Protein AF-0000000081051104 (afdb_homodimer)

Structure (mmCIF, N/CA/C/O backbone):
data_AF-0000000081051104-model_v1
#
loop_
_entity.id
_entity.type
_entity.pdbx_description
1 polymer 'Uncharacterized protein'
#
loop_
_atom_site.group_PDB
_atom_site.id
_atom_site.type_symbol
_atom_site.label_atom_id
_atom_site.label_alt_id
_atom_site.label_comp_id
_atom_site.label_asym_id
_atom_site.label_entity_id
_atom_site.label_seq_id
_atom_site.pdbx_PDB_ins_code
_atom_site.Cartn_x
_atom_site.Cartn_y
_atom_site.Cartn_z
_atom_site.occupancy
_atom_site.B_iso_or_equiv
_atom_site.auth_seq_id
_atom_site.auth_comp_id
_atom_site.auth_asym_id
_atom_site.auth_atom_id
_atom_site.pdbx_PDB_model_num
ATOM 1 N N . MET A 1 1 ? -81.125 2.52 16.625 1 18.16 1 MET A N 1
ATOM 2 C CA . MET A 1 1 ? -81.438 1.678 15.461 1 18.16 1 MET A CA 1
ATOM 3 C C . MET A 1 1 ? -80.125 1.185 14.82 1 18.16 1 MET A C 1
ATOM 5 O O . MET A 1 1 ? -79.062 1.739 15.07 1 18.16 1 MET A O 1
ATOM 9 N N . ILE A 1 2 ? -80.188 0.714 13.57 1 20.19 2 ILE A N 1
ATOM 10 C CA . ILE A 1 2 ? -79.75 -0.421 12.773 1 20.19 2 ILE A CA 1
ATOM 11 C C . ILE A 1 2 ? -78.312 -0.146 12.219 1 20.19 2 ILE A C 1
ATOM 13 O O . ILE A 1 2 ? -78.062 0.913 11.633 1 20.19 2 ILE A O 1
ATOM 17 N N . ALA A 1 3 ? -77.312 -0.906 12.703 1 25.5 3 ALA A N 1
ATOM 18 C CA . ALA A 1 3 ? -75.938 -1.329 12.531 1 25.5 3 ALA A CA 1
ATOM 19 C C . ALA A 1 3 ? -75.625 -1.725 11.086 1 25.5 3 ALA A C 1
ATOM 21 O O . ALA A 1 3 ? -75.938 -2.846 10.672 1 25.5 3 ALA A O 1
ATOM 22 N N . ALA A 1 4 ? -76.062 -0.803 10.242 1 19.39 4 ALA A N 1
ATOM 23 C CA . ALA A 1 4 ? -76.125 -1.319 8.883 1 19.39 4 ALA A CA 1
ATOM 24 C C . ALA A 1 4 ? -74.75 -1.93 8.484 1 19.39 4 ALA A C 1
ATOM 26 O O . ALA A 1 4 ? -73.688 -1.505 8.969 1 19.39 4 ALA A O 1
ATOM 27 N N . ARG A 1 5 ? -74.688 -3.059 7.656 1 23.48 5 ARG A N 1
ATOM 28 C CA . ARG A 1 5 ? -74.188 -4.309 7.082 1 23.48 5 ARG A CA 1
ATOM 29 C C . ARG A 1 5 ? -73 -4.055 6.121 1 23.48 5 ARG A C 1
ATOM 31 O O . ARG A 1 5 ? -72.5 -4.992 5.535 1 23.48 5 ARG A O 1
ATOM 38 N N . PHE A 1 6 ? -72.625 -2.699 5.672 1 22.16 6 PHE A N 1
ATOM 39 C CA . PHE A 1 6 ? -72.25 -2.818 4.258 1 22.16 6 PHE A CA 1
ATOM 40 C C . PHE A 1 6 ? -71 -3.654 4.074 1 22.16 6 PHE A C 1
ATOM 42 O O . PHE A 1 6 ? -70 -3.406 4.727 1 22.16 6 PHE A O 1
ATOM 49 N N . SER A 1 7 ? -71.062 -4.98 3.537 1 20.81 7 SER A N 1
ATOM 50 C CA . SER A 1 7 ? -70.312 -6.148 3.086 1 20.81 7 SER A CA 1
ATOM 51 C C . SER A 1 7 ? -69.375 -5.793 1.948 1 20.81 7 SER A C 1
ATOM 53 O O . SER A 1 7 ? -69.75 -5.738 0.786 1 20.81 7 SER A O 1
ATOM 55 N N . ALA A 1 8 ? -68.688 -4.664 1.993 1 20.64 8 ALA A N 1
ATOM 56 C CA . ALA A 1 8 ? -68 -4.414 0.724 1 20.64 8 ALA A CA 1
ATOM 57 C C . ALA A 1 8 ? -67.062 -5.574 0.36 1 20.64 8 ALA A C 1
ATOM 59 O O . ALA A 1 8 ? -66.188 -5.93 1.132 1 20.64 8 ALA A O 1
ATOM 60 N N . HIS A 1 9 ? -67.375 -6.621 -0.613 1 20.56 9 HIS A N 1
ATOM 61 C CA . HIS A 1 9 ? -66.875 -7.848 -1.247 1 20.56 9 HIS A CA 1
ATOM 62 C C . HIS A 1 9 ? -65.625 -7.617 -2.016 1 20.56 9 HIS A C 1
ATOM 64 O O . HIS A 1 9 ? -64.875 -8.57 -2.33 1 20.56 9 HIS A O 1
ATOM 70 N N . LEU A 1 10 ? -65.062 -6.414 -2.473 1 23.08 10 LEU A N 1
ATOM 71 C CA . LEU A 1 10 ? -64.562 -6.613 -3.838 1 23.08 10 LEU A CA 1
ATOM 72 C C . LEU A 1 10 ? -63.469 -7.641 -3.875 1 23.08 10 LEU A C 1
ATOM 74 O O . LEU A 1 10 ? -62.812 -7.875 -2.865 1 23.08 10 LEU A O 1
ATOM 78 N N . PHE A 1 11 ? -62.906 -7.949 -5.176 1 21.27 11 PHE A N 1
ATOM 79 C CA . PHE A 1 11 ? -62.438 -8.852 -6.227 1 21.27 11 PHE A CA 1
ATOM 80 C C . PHE A 1 11 ? -60.938 -9.055 -6.145 1 21.27 11 PHE A C 1
ATOM 82 O O . PHE A 1 11 ? -60.188 -8.094 -6.117 1 21.27 11 PHE A O 1
ATOM 89 N N . LEU A 1 12 ? -60.344 -10.281 -5.68 1 24.08 12 LEU A N 1
ATOM 90 C CA . LEU A 1 12 ? -59.125 -11.023 -5.426 1 24.08 12 LEU A CA 1
ATOM 91 C C . LEU A 1 12 ? -58.281 -11.164 -6.703 1 24.08 12 LEU A C 1
ATOM 93 O O . LEU A 1 12 ? -57.125 -11.523 -6.652 1 24.08 12 LEU A O 1
ATOM 97 N N . MET A 1 13 ? -58.75 -10.758 -7.957 1 20.16 13 MET A N 1
ATOM 98 C CA . MET A 1 13 ? -58.281 -11.75 -8.922 1 20.16 13 MET A CA 1
ATOM 99 C C . MET A 1 13 ? -56.812 -11.555 -9.242 1 20.16 13 MET A C 1
ATOM 101 O O . MET A 1 13 ? -56.375 -11.742 -10.383 1 20.16 13 MET A O 1
ATOM 105 N N . ALA A 1 14 ? -55.938 -10.781 -8.68 1 21.84 14 ALA A N 1
ATOM 106 C CA . ALA A 1 14 ? -54.938 -10.445 -9.703 1 21.84 14 ALA A CA 1
ATOM 107 C C . ALA A 1 14 ? -54.25 -11.695 -10.227 1 21.84 14 ALA A C 1
ATOM 109 O O . ALA A 1 14 ? -53.906 -12.594 -9.445 1 21.84 14 ALA A O 1
ATOM 110 N N . THR A 1 15 ? -54.125 -11.883 -11.641 1 20.02 15 THR A N 1
ATOM 111 C CA . THR A 1 15 ? -53.719 -12.789 -12.703 1 20.02 15 THR A CA 1
ATOM 112 C C . THR A 1 15 ? -52.25 -13.141 -12.57 1 20.02 15 THR A C 1
ATOM 114 O O . THR A 1 15 ? -51.5 -12.414 -11.938 1 20.02 15 THR A O 1
ATOM 117 N N . ALA A 1 16 ? -51.812 -14.297 -13.242 1 22.08 16 ALA A N 1
ATOM 118 C CA . ALA A 1 16 ? -50.906 -15.422 -13.484 1 22.08 16 ALA A CA 1
ATOM 119 C C . ALA A 1 16 ? -49.719 -14.984 -14.305 1 22.08 16 ALA A C 1
ATOM 121 O O . ALA A 1 16 ? -49.688 -15.141 -15.531 1 22.08 16 ALA A O 1
ATOM 122 N N . ALA A 1 17 ? -49.125 -13.734 -14.148 1 19.61 17 ALA A N 1
ATOM 123 C CA . ALA A 1 17 ? -48.312 -13.555 -15.336 1 19.61 17 ALA A CA 1
ATOM 124 C C . ALA A 1 17 ? -47.344 -14.734 -15.523 1 19.61 17 ALA A C 1
ATOM 126 O O . ALA A 1 17 ? -46.656 -15.133 -14.578 1 19.61 17 ALA A O 1
ATOM 127 N N . ALA A 1 18 ? -47.281 -15.469 -16.719 1 19.23 18 ALA A N 1
ATOM 128 C CA . ALA A 1 18 ? -46.781 -16.672 -17.391 1 19.23 18 ALA A CA 1
ATOM 129 C C . ALA A 1 18 ? -45.312 -16.547 -17.688 1 19.23 18 ALA A C 1
ATOM 131 O O . ALA A 1 18 ? -44.656 -17.531 -18.062 1 19.23 18 ALA A O 1
ATOM 132 N N . ILE A 1 19 ? -44.531 -15.477 -17.578 1 20.09 19 ILE A N 1
ATOM 133 C CA . ILE A 1 19 ? -43.625 -15.508 -18.719 1 20.09 19 ILE A CA 1
ATOM 134 C C . ILE A 1 19 ? -42.656 -16.688 -18.578 1 20.09 19 ILE A C 1
ATOM 136 O O . ILE A 1 19 ? -42.031 -16.875 -17.531 1 20.09 19 ILE A O 1
ATOM 140 N N . ALA A 1 20 ? -42.469 -17.578 -19.625 1 18.84 20 ALA A N 1
ATOM 141 C CA . ALA A 1 20 ? -41.906 -18.875 -19.969 1 18.84 20 ALA A CA 1
ATOM 142 C C . ALA A 1 20 ? -40.406 -18.844 -20.016 1 18.84 20 ALA A C 1
ATOM 144 O O . ALA A 1 20 ? -39.719 -19.734 -19.5 1 18.84 20 ALA A O 1
ATOM 145 N N . PRO A 1 21 ? -39.594 -18 -20.922 1 20.89 21 PRO A N 1
ATOM 146 C CA . PRO A 1 21 ? -38.906 -18.766 -21.953 1 20.89 21 PRO A CA 1
ATOM 147 C C . PRO A 1 21 ? -37.656 -19.484 -21.422 1 20.89 21 PRO A C 1
ATOM 149 O O . PRO A 1 21 ? -37.156 -19.109 -20.375 1 20.89 21 PRO A O 1
ATOM 152 N N . ALA A 1 22 ? -37.031 -20.375 -22.297 1 19.44 22 ALA A N 1
ATOM 153 C CA . ALA A 1 22 ? -36.25 -21.578 -22.453 1 19.44 22 ALA A CA 1
ATOM 154 C C . ALA A 1 22 ? -34.75 -21.297 -22.25 1 19.44 22 ALA A C 1
ATOM 156 O O . ALA A 1 22 ? -34.062 -22.047 -21.578 1 19.44 22 ALA A O 1
ATOM 157 N N . GLN A 1 23 ? -33.938 -20.406 -23.141 1 20.88 23 GLN A N 1
ATOM 158 C CA . GLN A 1 23 ? -33 -20.984 -24.094 1 20.88 23 GLN A CA 1
ATOM 159 C C . GLN A 1 23 ? -31.688 -21.375 -23.406 1 20.88 23 GLN A C 1
ATOM 161 O O . GLN A 1 23 ? -31.109 -20.578 -22.656 1 20.88 23 GLN A O 1
ATOM 166 N N . GLY A 1 24 ? -31.109 -22.703 -23.359 1 19.25 24 GLY A N 1
ATOM 167 C CA . GLY A 1 24 ? -30.141 -23.641 -22.812 1 19.25 24 GLY A CA 1
ATOM 168 C C . GLY A 1 24 ? -28.75 -23.469 -23.391 1 19.25 24 GLY A C 1
ATOM 169 O O . GLY A 1 24 ? -28.531 -23.75 -24.578 1 19.25 24 GLY A O 1
ATOM 170 N N . CYS A 1 25 ? -28.031 -22.297 -23.5 1 21.67 25 CYS A N 1
ATOM 171 C CA . CYS A 1 25 ? -26.859 -22.359 -24.359 1 21.67 25 CYS A CA 1
ATOM 172 C C . CYS A 1 25 ? -25.922 -23.5 -23.953 1 21.67 25 CYS A C 1
ATOM 174 O O . CYS A 1 25 ? -25.594 -23.625 -22.781 1 21.67 25 CYS A O 1
ATOM 176 N N . PRO A 1 26 ? -25.469 -24.516 -24.891 1 19.42 26 PRO A N 1
ATOM 177 C CA . PRO A 1 26 ? -24.703 -25.766 -24.953 1 19.42 26 PRO A CA 1
ATOM 178 C C . PRO A 1 26 ? -23.219 -25.562 -24.656 1 19.42 26 PRO A C 1
ATOM 180 O O . PRO A 1 26 ? -22.594 -24.656 -25.203 1 19.42 26 PRO A O 1
ATOM 183 N N . TYR A 1 27 ? -22.734 -25.734 -23.422 1 19.41 27 TYR A N 1
ATOM 184 C CA . TYR A 1 27 ? -21.391 -25.875 -22.844 1 19.41 27 TYR A CA 1
ATOM 185 C C . TYR A 1 27 ? -20.578 -26.922 -23.594 1 19.41 27 TYR A C 1
ATOM 187 O O . TYR A 1 27 ? -20.875 -28.125 -23.516 1 19.41 27 TYR A O 1
ATOM 195 N N . LEU A 1 28 ? -20.125 -26.547 -24.922 1 18.44 28 LEU A N 1
ATOM 196 C CA . LEU A 1 28 ? -19.328 -27.422 -25.766 1 18.44 28 LEU A CA 1
ATOM 197 C C . LEU A 1 28 ? -18.203 -28.078 -24.969 1 18.44 28 LEU A C 1
ATOM 199 O O . LEU A 1 28 ? -17.578 -27.438 -24.125 1 18.44 28 LEU A O 1
ATOM 203 N N . LEU A 1 29 ? -17.703 -29.406 -25.281 1 18.2 29 LEU A N 1
ATOM 204 C CA . LEU A 1 29 ? -17.109 -30.703 -25 1 18.2 29 LEU A CA 1
ATOM 205 C C . LEU A 1 29 ? -15.617 -30.703 -25.312 1 18.2 29 LEU A C 1
ATOM 207 O O . LEU A 1 29 ? -14.945 -31.719 -25.172 1 18.2 29 LEU A O 1
ATOM 211 N N . ARG A 1 30 ? -15.102 -29.703 -26.172 1 19.2 30 ARG A N 1
ATOM 212 C CA . ARG A 1 30 ? -14.133 -30.297 -27.094 1 19.2 30 ARG A CA 1
ATOM 213 C C . ARG A 1 30 ? -13.078 -31.094 -26.328 1 19.2 30 ARG A C 1
ATOM 215 O O . ARG A 1 30 ? -12.953 -30.969 -25.109 1 19.2 30 ARG A O 1
ATOM 222 N N . ASN A 1 31 ? -11.641 -31.078 -26.891 1 16.77 31 ASN A N 1
ATOM 223 C CA . ASN A 1 31 ? -10.617 -32.031 -27.344 1 16.77 31 ASN A CA 1
ATOM 224 C C . ASN A 1 31 ? -9.648 -32.375 -26.219 1 16.77 31 ASN A C 1
ATOM 226 O O . ASN A 1 31 ? -8.969 -31.5 -25.688 1 16.77 31 ASN A O 1
ATOM 230 N N . LEU A 1 32 ? -9.742 -33.406 -25.516 1 18.97 32 LEU A N 1
ATOM 231 C CA . LEU A 1 32 ? -9.039 -34.219 -24.516 1 18.97 32 LEU A CA 1
ATOM 232 C C . LEU A 1 32 ? -7.684 -34.656 -25.031 1 18.97 32 LEU A C 1
ATOM 234 O O . LEU A 1 32 ? -7.039 -35.531 -24.422 1 18.97 32 LEU A O 1
ATOM 238 N N . GLN A 1 33 ? -7.176 -34.094 -26.141 1 17.98 33 GLN A N 1
ATOM 239 C CA . GLN A 1 33 ? -6.188 -35.062 -26.609 1 17.98 33 GLN A CA 1
ATOM 240 C C . GLN A 1 33 ? -5.059 -35.219 -25.594 1 17.98 33 GLN A C 1
ATOM 242 O O . GLN A 1 33 ? -4.668 -34.281 -24.922 1 17.98 33 GLN A O 1
ATOM 247 N N . THR A 1 34 ? -4.723 -36.438 -25.25 1 18.09 34 THR A N 1
ATOM 248 C CA . THR A 1 34 ? -3.877 -37.281 -24.406 1 18.09 34 THR A CA 1
ATOM 249 C C . THR A 1 34 ? -2.404 -37.094 -24.75 1 18.09 34 THR A C 1
ATOM 251 O O . THR A 1 34 ? -1.534 -37.75 -24.172 1 18.09 34 THR A O 1
ATOM 254 N N . MET A 1 35 ? -1.926 -35.938 -25.031 1 16.41 35 MET A N 1
ATOM 255 C CA . MET A 1 35 ? -0.58 -36.031 -25.578 1 16.41 35 MET A CA 1
ATOM 256 C C . MET A 1 35 ? 0.363 -36.719 -24.578 1 16.41 35 MET A C 1
ATOM 258 O O . MET A 1 35 ? 0.633 -36.156 -23.516 1 16.41 35 MET A O 1
ATOM 262 N N . LYS A 1 36 ? 0.32 -38 -24.5 1 20.73 36 LYS A N 1
ATOM 263 C CA . LYS A 1 36 ? 1.201 -38.812 -23.656 1 20.73 36 LYS A CA 1
ATOM 264 C C . LYS A 1 36 ? 2.654 -38.688 -24.109 1 20.73 36 LYS A C 1
ATOM 266 O O . LYS A 1 36 ? 3.027 -39.156 -25.172 1 20.73 36 LYS A O 1
ATOM 271 N N . GLY A 1 37 ? 3.262 -37.406 -24.219 1 15.88 37 GLY A N 1
ATOM 272 C CA . GLY A 1 37 ? 4.625 -37.375 -24.719 1 15.88 37 GLY A CA 1
ATOM 273 C C . GLY A 1 37 ? 5.559 -38.312 -23.984 1 15.88 37 GLY A C 1
ATOM 274 O O . GLY A 1 37 ? 5.27 -38.719 -22.859 1 15.88 37 GLY A O 1
ATOM 275 N N . ARG A 1 38 ? 6.648 -38.688 -24.75 1 18.3 38 ARG A N 1
ATOM 276 C CA . ARG A 1 38 ? 7.715 -39.656 -24.891 1 18.3 38 ARG A CA 1
ATOM 277 C C . ARG A 1 38 ? 8.711 -39.562 -23.75 1 18.3 38 ARG A C 1
ATOM 279 O O . ARG A 1 38 ? 8.961 -38.469 -23.234 1 18.3 38 ARG A O 1
ATOM 286 N N . GLY A 1 39 ? 8.984 -40.719 -23.125 1 17.92 39 GLY A N 1
ATOM 287 C CA . GLY A 1 39 ? 9.766 -41.312 -22.062 1 17.92 39 GLY A CA 1
ATOM 288 C C . GLY A 1 39 ? 11.258 -41.125 -22.234 1 17.92 39 GLY A C 1
ATOM 289 O O . GLY A 1 39 ? 11.875 -41.781 -23.094 1 17.92 39 GLY A O 1
ATOM 290 N N . ARG A 1 40 ? 11.641 -39.906 -22.672 1 17.45 40 ARG A N 1
ATOM 291 C CA . ARG A 1 40 ? 13.055 -39.969 -23.031 1 17.45 40 ARG A CA 1
ATOM 292 C C . ARG A 1 40 ? 13.875 -40.594 -21.906 1 17.45 40 ARG A C 1
ATOM 294 O O . ARG A 1 40 ? 13.539 -40.469 -20.734 1 17.45 40 ARG A O 1
ATOM 301 N N . GLY A 1 41 ? 14.758 -41.406 -22.375 1 16.52 41 GLY A N 1
ATOM 302 C CA . GLY A 1 41 ? 15.656 -42.438 -21.906 1 16.52 41 GLY A CA 1
ATOM 303 C C . GLY A 1 41 ? 16.688 -41.938 -20.906 1 16.52 41 GLY A C 1
ATOM 304 O O . GLY A 1 41 ? 16.797 -40.75 -20.672 1 16.52 41 GLY A O 1
ATOM 305 N N . ARG A 1 42 ? 17.969 -42.438 -21.094 1 15.99 42 ARG A N 1
ATOM 306 C CA . ARG A 1 42 ? 18.844 -43.281 -20.297 1 15.99 42 ARG A CA 1
ATOM 307 C C . ARG A 1 42 ? 19.875 -42.438 -19.562 1 15.99 42 ARG A C 1
ATOM 309 O O . ARG A 1 42 ? 20.109 -42.625 -18.359 1 15.99 42 ARG A O 1
ATOM 316 N N . GLY A 1 43 ? 20.75 -41.531 -20.219 1 16.05 43 GLY A N 1
ATOM 317 C CA . GLY A 1 43 ? 22.125 -42 -20.078 1 16.05 43 GLY A CA 1
ATOM 318 C C . GLY A 1 43 ? 22.75 -41.625 -18.75 1 16.05 43 GLY A C 1
ATOM 319 O O . GLY A 1 43 ? 22.25 -40.719 -18.062 1 16.05 43 GLY A O 1
ATOM 320 N N . GLY A 1 44 ? 24.016 -42.125 -18.469 1 15.57 44 GLY A N 1
ATOM 321 C CA . GLY A 1 44 ? 24.797 -42.656 -17.375 1 15.57 44 GLY A CA 1
ATOM 322 C C . GLY A 1 44 ? 25.562 -41.562 -16.609 1 15.57 44 GLY A C 1
ATOM 323 O O . GLY A 1 44 ? 25.453 -41.469 -15.391 1 15.57 44 GLY A O 1
ATOM 324 N N . GLY A 1 45 ? 26.578 -40.844 -17.203 1 16.45 45 GLY A N 1
ATOM 325 C CA . GLY A 1 45 ? 27.906 -41.062 -16.656 1 16.45 45 GLY A CA 1
ATOM 326 C C . GLY A 1 45 ? 28.188 -40.25 -15.422 1 16.45 45 GLY A C 1
ATOM 327 O O . GLY A 1 45 ? 27.469 -39.281 -15.148 1 16.45 45 GLY A O 1
ATOM 328 N N . GLY A 1 46 ? 29.453 -40.469 -14.82 1 15.64 46 GLY A N 1
ATOM 329 C CA . GLY A 1 46 ? 30.062 -40.625 -13.508 1 15.64 46 GLY A CA 1
ATOM 330 C C . GLY A 1 46 ? 30.5 -39.312 -12.898 1 15.64 46 GLY A C 1
ATOM 331 O O . GLY A 1 46 ? 30.016 -38.938 -11.828 1 15.64 46 GLY A O 1
ATOM 332 N N . GLY A 1 47 ? 31.719 -38.75 -13.281 1 15.97 47 GLY A N 1
ATOM 333 C CA . GLY A 1 47 ? 32.812 -38.75 -12.32 1 15.97 47 GLY A CA 1
ATOM 334 C C . GLY A 1 47 ? 32.812 -37.5 -11.461 1 15.97 47 GLY A C 1
ATOM 335 O O . GLY A 1 47 ? 32.094 -36.531 -11.734 1 15.97 47 GLY A O 1
ATOM 336 N N . GLY A 1 48 ? 34.094 -37.094 -10.969 1 15.59 48 GLY A N 1
ATOM 337 C CA . GLY A 1 48 ? 34.719 -36.938 -9.672 1 15.59 48 GLY A CA 1
ATOM 338 C C . GLY A 1 48 ? 34.781 -35.469 -9.219 1 15.59 48 GLY A C 1
ATOM 339 O O . GLY A 1 48 ? 34.312 -35.156 -8.117 1 15.59 48 GLY A O 1
ATOM 340 N N . GLY A 1 49 ? 35.719 -34.625 -9.781 1 16.77 49 GLY A N 1
ATOM 341 C CA . GLY A 1 49 ? 36.75 -34.125 -8.93 1 16.77 49 GLY A CA 1
ATOM 342 C C . GLY A 1 49 ? 36.375 -32.844 -8.203 1 16.77 49 GLY A C 1
ATOM 343 O O . GLY A 1 49 ? 35.406 -32.188 -8.586 1 16.77 49 GLY A O 1
ATOM 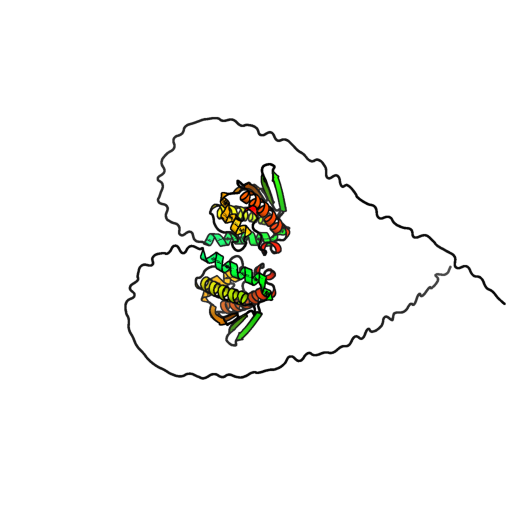344 N N . GLY A 1 50 ? 37.219 -32.438 -7.195 1 16.36 50 GLY A N 1
ATOM 345 C CA . GLY A 1 50 ? 37.312 -31.875 -5.859 1 16.36 50 GLY A CA 1
ATOM 346 C C . GLY A 1 50 ? 37.312 -30.359 -5.855 1 16.36 50 GLY A C 1
ATOM 347 O O . GLY A 1 50 ? 36.844 -29.734 -4.891 1 16.36 50 GLY A O 1
ATOM 348 N N . GLY A 1 51 ? 37.969 -29.734 -6.867 1 17.53 51 GLY A N 1
ATOM 349 C CA . GLY A 1 51 ? 38.875 -28.766 -6.266 1 17.53 51 GLY A CA 1
ATOM 350 C C . GLY A 1 51 ? 38.156 -27.609 -5.613 1 17.53 51 GLY A C 1
ATOM 351 O O . GLY A 1 51 ? 36.938 -27.406 -5.848 1 17.53 51 GLY A O 1
ATOM 352 N N . GLY A 1 52 ? 39.062 -26.734 -4.992 1 17.83 52 GLY A N 1
ATOM 353 C CA . GLY A 1 52 ? 39.25 -25.859 -3.854 1 17.83 52 GLY A CA 1
ATOM 354 C C . GLY A 1 52 ? 38.531 -24.516 -4.012 1 17.83 52 GLY A C 1
ATOM 355 O O . GLY A 1 52 ? 38.406 -24.016 -5.125 1 17.83 52 GLY A O 1
ATOM 356 N N . VAL A 1 53 ? 37.812 -24.281 -3.016 1 17.52 53 VAL A N 1
ATOM 357 C CA . VAL A 1 53 ? 36.812 -23.281 -2.658 1 17.52 53 VAL A CA 1
ATOM 358 C C . VAL A 1 53 ? 37.469 -21.906 -2.51 1 17.52 53 VAL A C 1
ATOM 360 O O . VAL A 1 53 ? 37.969 -21.578 -1.436 1 17.52 53 VAL A O 1
ATOM 363 N N . ARG A 1 54 ? 38.594 -21.578 -3.285 1 19.8 54 ARG A N 1
ATOM 364 C CA . ARG A 1 54 ? 39.062 -20.406 -2.568 1 19.8 54 ARG A CA 1
ATOM 365 C C . ARG A 1 54 ? 38 -19.312 -2.5 1 19.8 54 ARG A C 1
ATOM 367 O O . ARG A 1 54 ? 37.281 -19.078 -3.479 1 19.8 54 ARG A O 1
ATOM 374 N N . GLY A 1 55 ? 37.656 -18.875 -1.228 1 18.11 55 GLY A N 1
ATOM 375 C CA . GLY A 1 55 ? 36.719 -18.016 -0.517 1 18.11 55 GLY A CA 1
ATOM 376 C C . GLY A 1 55 ? 36.844 -16.547 -0.899 1 18.11 55 GLY A C 1
ATOM 377 O O . GLY A 1 55 ? 37.812 -15.891 -0.51 1 18.11 55 GLY A O 1
ATOM 378 N N . GLY A 1 56 ? 37 -16.219 -2.186 1 19.22 56 GLY A N 1
ATOM 379 C CA . GLY A 1 56 ? 37.25 -14.789 -2.328 1 19.22 56 GLY A CA 1
ATOM 380 C C . GLY A 1 56 ? 36.219 -13.938 -1.607 1 19.22 56 GLY A C 1
ATOM 381 O O . GLY A 1 56 ? 35.125 -14.414 -1.302 1 19.22 56 GLY A O 1
ATOM 382 N N . GLY A 1 57 ? 36.75 -12.781 -0.996 1 20.58 57 GLY A N 1
ATOM 383 C CA . GLY A 1 57 ? 36.344 -11.664 -0.157 1 20.58 57 GLY A CA 1
ATOM 384 C C . GLY A 1 57 ? 35.25 -10.828 -0.757 1 20.58 57 GLY A C 1
ATOM 385 O O . GLY A 1 57 ? 35.281 -10.469 -1.936 1 20.58 57 GLY A O 1
ATOM 386 N N . GLY A 1 58 ? 34.031 -11.078 -0.313 1 19.97 58 GLY A N 1
ATOM 387 C CA . GLY A 1 58 ? 32.781 -10.453 -0.697 1 19.97 58 GLY A CA 1
ATOM 388 C C . GLY A 1 58 ? 32.781 -8.961 -0.44 1 19.97 58 GLY A C 1
ATOM 389 O O . GLY A 1 58 ? 33.031 -8.508 0.68 1 19.97 58 GLY A O 1
ATOM 390 N N . GLY A 1 59 ? 33.406 -8.18 -1.276 1 20.64 59 GLY A N 1
ATOM 391 C CA . GLY A 1 59 ? 33.156 -6.746 -1.241 1 20.64 59 GLY A CA 1
ATOM 392 C C . GLY A 1 59 ? 31.688 -6.406 -1.093 1 20.64 59 GLY A C 1
ATOM 393 O O . GLY A 1 59 ? 30.828 -7.047 -1.708 1 20.64 59 GLY A O 1
ATOM 394 N N . GLY A 1 60 ? 31.266 -6.012 0.095 1 22.72 60 GLY A N 1
ATOM 395 C CA . GLY A 1 60 ? 29.969 -5.555 0.564 1 22.72 60 GLY A CA 1
ATOM 396 C C . GLY A 1 60 ? 29.391 -4.422 -0.268 1 22.72 60 GLY A C 1
ATOM 397 O O . GLY A 1 60 ? 29.984 -3.342 -0.343 1 22.72 60 GLY A O 1
ATOM 398 N N . GLY A 1 61 ? 28.984 -4.57 -1.441 1 23.81 61 GLY A N 1
ATOM 399 C CA . GLY A 1 61 ? 28.234 -3.602 -2.227 1 23.81 61 GLY A CA 1
ATOM 400 C C . GLY A 1 61 ? 27.062 -2.994 -1.475 1 23.81 61 GLY A C 1
ATOM 401 O O . GLY A 1 61 ? 26.375 -3.688 -0.718 1 23.81 61 GLY A O 1
ATOM 402 N N . ARG A 1 62 ? 27.172 -1.756 -1.021 1 28.38 62 ARG A N 1
ATOM 403 C CA . ARG A 1 62 ? 26.047 -0.923 -0.597 1 28.38 62 ARG A CA 1
ATOM 404 C C . ARG A 1 62 ? 24.844 -1.117 -1.513 1 28.38 62 ARG A C 1
ATOM 406 O O . ARG A 1 62 ? 24.906 -0.791 -2.699 1 28.38 62 ARG A O 1
ATOM 413 N N . GLY A 1 63 ? 24.219 -2.273 -1.669 1 28.09 63 GLY A N 1
ATOM 414 C CA . GLY A 1 63 ? 22.969 -2.441 -2.389 1 28.09 63 GLY A CA 1
ATOM 415 C C . GLY A 1 63 ? 21.953 -1.354 -2.088 1 28.09 63 GLY A C 1
ATOM 416 O O . GLY A 1 63 ? 21.469 -1.242 -0.958 1 28.09 63 GLY A O 1
ATOM 417 N N . GLY A 1 64 ? 22.109 -0.159 -2.482 1 30.44 64 GLY A N 1
ATOM 418 C CA . GLY A 1 64 ? 21.094 0.879 -2.514 1 30.44 64 GLY A CA 1
ATOM 419 C C . GLY A 1 64 ? 19.703 0.335 -2.727 1 30.44 64 GLY A C 1
ATOM 420 O O . GLY A 1 64 ? 19.5 -0.592 -3.514 1 30.44 64 GLY A O 1
ATOM 421 N N . GLY A 1 65 ? 18.797 0.238 -1.739 1 35.41 65 GLY A N 1
ATOM 422 C CA . GLY A 1 65 ? 17.359 0.024 -1.7 1 35.41 65 GLY A CA 1
ATOM 423 C C . GLY A 1 65 ? 16.625 0.659 -2.869 1 35.41 65 GLY A C 1
ATOM 424 O O . GLY A 1 65 ? 15.508 1.16 -2.713 1 35.41 65 GLY A O 1
ATOM 425 N N . GLY A 1 66 ? 17.25 1.317 -3.811 1 37.88 66 GLY A N 1
ATOM 426 C CA . GLY A 1 66 ? 16.578 1.874 -4.973 1 37.88 66 GLY A CA 1
ATOM 427 C C . GLY A 1 66 ? 15.734 0.859 -5.715 1 37.88 66 GLY A C 1
ATOM 428 O O . GLY A 1 66 ? 15.047 1.202 -6.68 1 37.88 66 GLY A O 1
ATOM 429 N N . GLY A 1 67 ? 16.047 -0.409 -5.719 1 40.44 67 GLY A N 1
ATOM 430 C CA . GLY A 1 67 ? 15.359 -1.413 -6.512 1 40.44 67 GLY A CA 1
ATOM 431 C C . GLY A 1 67 ? 13.891 -1.547 -6.164 1 40.44 67 GLY A C 1
ATOM 432 O O . GLY A 1 67 ? 13.133 -2.201 -6.883 1 40.44 67 GLY A O 1
ATOM 433 N N . GLY A 1 68 ? 13.461 -1.186 -5.016 1 47.41 68 GLY A N 1
ATOM 434 C CA . GLY A 1 68 ? 12.094 -1.396 -4.547 1 47.41 68 GLY A CA 1
ATOM 435 C C . GLY A 1 68 ? 11.07 -0.57 -5.301 1 47.41 68 GLY A C 1
ATOM 436 O O . GLY A 1 68 ? 9.945 -1.02 -5.52 1 47.41 68 GLY A O 1
ATOM 437 N N . GLY A 1 69 ? 11.438 0.682 -5.781 1 54.19 69 GLY A N 1
ATOM 438 C CA . GLY A 1 69 ? 10.484 1.578 -6.414 1 54.19 69 GLY A CA 1
ATOM 439 C C . GLY A 1 69 ? 9.992 1.074 -7.758 1 54.19 69 GLY A C 1
ATOM 440 O O . GLY A 1 69 ? 8.812 1.208 -8.078 1 54.19 69 GLY A O 1
ATOM 441 N N . GLY A 1 70 ? 10.867 0.451 -8.547 1 56.91 70 GLY A N 1
ATOM 442 C CA . GLY A 1 70 ? 10.477 0.02 -9.883 1 56.91 70 GLY A CA 1
ATOM 443 C C . GLY A 1 70 ? 9.469 -1.113 -9.867 1 56.91 70 GLY A C 1
ATOM 444 O O . GLY A 1 70 ? 8.523 -1.118 -10.664 1 56.91 70 GLY A O 1
ATOM 445 N N . SER A 1 71 ? 9.664 -1.966 -8.93 1 63.19 71 SER A N 1
ATOM 446 C CA . SER A 1 71 ? 8.773 -3.123 -8.883 1 63.19 71 SER A CA 1
ATOM 447 C C . SER A 1 71 ? 7.391 -2.734 -8.375 1 63.19 71 SER A C 1
ATOM 449 O O . SER A 1 71 ? 6.379 -3.268 -8.844 1 63.19 71 SER A O 1
ATOM 451 N N . GLU A 1 72 ? 7.352 -1.747 -7.637 1 74.06 72 GLU A N 1
ATOM 452 C CA . GLU A 1 72 ? 6.078 -1.307 -7.07 1 74.06 72 GLU A CA 1
ATOM 453 C C . GLU A 1 72 ? 5.234 -0.578 -8.117 1 74.06 72 GLU A C 1
ATOM 455 O O . GLU A 1 72 ? 4.004 -0.662 -8.094 1 74.06 72 GLU A O 1
ATOM 460 N N . ALA A 1 73 ? 5.941 -0.107 -9.086 1 76.88 73 ALA A N 1
ATOM 461 C CA . ALA A 1 73 ? 5.219 0.609 -10.133 1 76.88 73 ALA A CA 1
ATOM 462 C C . ALA A 1 73 ? 4.422 -0.355 -11.008 1 76.88 73 ALA A C 1
ATOM 464 O O . ALA A 1 73 ? 3.289 -0.063 -11.398 1 76.88 73 ALA A O 1
ATOM 465 N N . TYR A 1 74 ? 4.848 -1.534 -11.141 1 91.25 74 TYR A N 1
ATOM 466 C CA . TYR A 1 74 ? 4.184 -2.473 -12.039 1 91.25 74 TYR A CA 1
ATOM 467 C C . TYR A 1 74 ? 2.889 -2.992 -11.422 1 91.25 74 TYR A C 1
ATOM 469 O O . TYR A 1 74 ? 1.873 -3.119 -12.109 1 91.25 74 TYR A O 1
ATOM 477 N N . VAL A 1 75 ? 2.926 -3.289 -10.188 1 95.06 75 VAL A N 1
ATOM 478 C CA . VAL A 1 75 ? 1.734 -3.85 -9.555 1 95.06 75 VAL A CA 1
ATOM 479 C C . VAL A 1 75 ? 0.616 -2.809 -9.547 1 95.06 75 VAL A C 1
ATOM 481 O O . VAL A 1 75 ? -0.556 -3.148 -9.727 1 95.06 75 VAL A O 1
ATOM 484 N N . GLN A 1 76 ? 0.998 -1.587 -9.383 1 93.75 76 GLN A N 1
ATOM 485 C CA . GLN A 1 76 ? -0.011 -0.532 -9.398 1 93.75 76 GLN A CA 1
ATOM 486 C C . GLN A 1 76 ? -0.685 -0.441 -10.766 1 93.75 76 GLN A C 1
ATOM 488 O O . GLN A 1 76 ? -1.911 -0.344 -10.852 1 93.75 76 GLN A O 1
ATOM 493 N N . GLU A 1 77 ? 0.11 -0.491 -11.797 1 94.94 77 GLU A N 1
ATOM 494 C CA . GLU A 1 77 ? -0.437 -0.48 -13.148 1 94.94 77 GLU A CA 1
ATOM 495 C C . GLU A 1 77 ? -1.33 -1.693 -13.391 1 94.94 77 GLU A C 1
ATOM 497 O O . GLU A 1 77 ? -2.389 -1.577 -14.008 1 94.94 77 GLU A O 1
ATOM 502 N N . LEU A 1 78 ? -0.903 -2.805 -12.883 1 98.25 78 LEU A N 1
ATOM 503 C CA . LEU A 1 78 ? -1.669 -4.035 -13.055 1 98.25 78 LEU A CA 1
ATOM 504 C C . LEU A 1 78 ? -3.012 -3.945 -12.336 1 98.25 78 LEU A C 1
ATOM 506 O O . LEU A 1 78 ? -4.039 -4.348 -12.883 1 98.25 78 LEU A O 1
ATOM 510 N N . LEU A 1 79 ? -3.006 -3.404 -11.18 1 97.31 79 LEU A N 1
ATOM 511 C CA . LEU A 1 79 ? -4.246 -3.236 -10.43 1 97.31 79 LEU A CA 1
ATOM 512 C C . LEU A 1 79 ? -5.184 -2.27 -11.141 1 97.31 79 LEU A C 1
ATOM 514 O O . LEU A 1 79 ? -6.395 -2.508 -11.203 1 97.31 79 LEU A O 1
ATOM 518 N N . ASP A 1 80 ? -4.656 -1.291 -11.742 1 95.5 80 ASP A N 1
ATOM 519 C CA . ASP A 1 80 ? -5.449 -0.282 -12.438 1 95.5 80 ASP A CA 1
ATOM 520 C C . ASP A 1 80 ? -6.012 -0.829 -13.75 1 95.5 80 ASP A C 1
ATOM 522 O O . ASP A 1 80 ? -7.02 -0.333 -14.25 1 95.5 80 ASP A O 1
ATOM 526 N N . ASN A 1 81 ? -5.363 -1.804 -14.305 1 98 81 ASN A N 1
ATOM 527 C CA . ASN A 1 81 ? -5.766 -2.383 -15.578 1 98 81 ASN A CA 1
ATOM 528 C C . ASN A 1 81 ? -6.184 -3.842 -15.43 1 98 81 ASN A C 1
ATOM 530 O O . ASN A 1 81 ? -6.016 -4.641 -16.359 1 98 81 ASN A O 1
ATOM 534 N N . HIS A 1 82 ? -6.676 -4.203 -14.258 1 98.5 82 HIS A N 1
ATOM 535 C CA . HIS A 1 82 ? -6.953 -5.598 -13.938 1 98.5 82 HIS A CA 1
ATOM 536 C C . HIS A 1 82 ? -7.957 -6.199 -14.914 1 98.5 82 HIS A C 1
ATOM 538 O O . HIS A 1 82 ? -7.906 -7.398 -15.203 1 98.5 82 HIS A O 1
ATOM 544 N N . GLU A 1 83 ? -8.82 -5.41 -15.562 1 98.56 83 GLU A N 1
ATOM 545 C CA . GLU A 1 83 ? -9.844 -5.895 -16.484 1 98.56 83 GLU A CA 1
ATOM 546 C C . GLU A 1 83 ? -9.219 -6.418 -17.766 1 98.56 83 GLU A C 1
ATOM 548 O O . GLU A 1 83 ? -9.875 -7.129 -18.531 1 98.56 83 GLU A O 1
ATOM 553 N N . LEU A 1 84 ? -8.008 -6.059 -18.016 1 98.81 84 LEU A N 1
ATOM 554 C CA . LEU A 1 84 ? -7.305 -6.512 -19.219 1 98.81 84 LEU A CA 1
ATOM 555 C C . LEU A 1 84 ? -6.512 -7.785 -18.922 1 98.81 84 LEU A C 1
ATOM 557 O O . LEU A 1 84 ? -5.797 -8.289 -19.797 1 98.81 84 LEU A O 1
ATOM 561 N N . VAL A 1 85 ? -6.621 -8.281 -17.703 1 98.94 85 VAL A N 1
ATOM 562 C CA . VAL A 1 85 ? -5.863 -9.453 -17.281 1 98.94 85 VAL A CA 1
ATOM 563 C C . VAL A 1 85 ? -6.793 -10.664 -17.188 1 98.94 85 VAL A C 1
ATOM 565 O O . VAL A 1 85 ? -7.879 -10.57 -16.609 1 98.94 85 VAL A O 1
ATOM 568 N N . ASP A 1 86 ? -6.391 -11.719 -17.766 1 98.81 86 ASP A N 1
ATOM 569 C CA . ASP A 1 86 ? -7.066 -13.008 -17.641 1 98.81 86 ASP A CA 1
ATOM 570 C C . ASP A 1 86 ? -6.223 -13.992 -16.844 1 98.81 86 ASP A C 1
ATOM 572 O O . ASP A 1 86 ? -4.996 -13.883 -16.797 1 98.81 86 ASP A O 1
ATOM 576 N N . ARG A 1 87 ? -6.926 -14.984 -16.234 1 98.88 87 ARG A N 1
ATOM 577 C CA . ARG A 1 87 ? -6.203 -15.93 -15.383 1 98.88 87 ARG A CA 1
ATOM 578 C C . ARG A 1 87 ? -6.875 -17.297 -15.391 1 98.88 87 ARG A C 1
ATOM 580 O O . ARG A 1 87 ? -8.102 -17.391 -15.336 1 98.88 87 ARG A O 1
ATOM 587 N N . GLU A 1 88 ? -6.047 -18.281 -15.594 1 98.81 88 GLU A N 1
ATOM 588 C CA . GLU A 1 88 ? -6.441 -19.672 -15.477 1 98.81 88 GLU A CA 1
ATOM 589 C C . GLU A 1 88 ? -5.699 -20.359 -14.336 1 98.81 88 GLU A C 1
ATOM 591 O O . GLU A 1 88 ? -4.508 -20.125 -14.125 1 98.81 88 GLU A O 1
ATOM 596 N N . VAL A 1 89 ? -6.434 -21.156 -13.602 1 98.94 89 VAL A N 1
ATOM 597 C CA . VAL A 1 89 ? -5.859 -21.891 -12.477 1 98.94 89 VAL A CA 1
ATOM 598 C C . VAL A 1 89 ? -6.102 -23.391 -12.648 1 98.94 89 VAL A C 1
ATOM 600 O O . VAL A 1 89 ? -7.23 -23.812 -12.906 1 98.94 89 VAL A O 1
ATOM 603 N N . PHE A 1 90 ? -5.016 -24.172 -12.523 1 98.88 90 PHE A N 1
ATOM 604 C CA . PHE A 1 90 ? -5.086 -25.625 -12.633 1 98.88 90 PHE A CA 1
ATOM 605 C C . PHE A 1 90 ? -4.578 -26.281 -11.359 1 98.88 90 PHE A C 1
ATOM 607 O O . PHE A 1 90 ? -3.41 -26.125 -10.992 1 98.88 90 PHE A O 1
ATOM 614 N N . HIS A 1 91 ? -5.473 -27.062 -10.781 1 98.75 91 HIS A N 1
ATOM 615 C CA . HIS A 1 91 ? -5.09 -27.859 -9.617 1 98.75 91 HIS A CA 1
ATOM 616 C C . HIS A 1 91 ? -4.695 -29.266 -10.023 1 98.75 91 HIS A C 1
ATOM 618 O O . HIS A 1 91 ? -5.391 -29.906 -10.82 1 98.75 91 HIS A O 1
ATOM 624 N N . HIS A 1 92 ? -3.574 -29.703 -9.422 1 98.75 92 HIS A N 1
ATOM 625 C CA . HIS A 1 92 ? -3.09 -31.031 -9.773 1 98.75 92 HIS A CA 1
ATOM 626 C C . HIS A 1 92 ? -3.264 -32 -8.617 1 98.75 92 HIS A C 1
ATOM 628 O O . HIS A 1 92 ? -3.396 -31.594 -7.465 1 98.75 92 HIS A O 1
ATOM 634 N N . ASP A 1 93 ? -3.172 -33.312 -8.922 1 98.06 93 ASP A N 1
ATOM 635 C CA . ASP A 1 93 ? -3.434 -34.375 -7.949 1 98.06 93 ASP A CA 1
ATOM 636 C C . ASP A 1 93 ? -2.379 -34.375 -6.848 1 98.06 93 ASP A C 1
ATOM 638 O O . ASP A 1 93 ? -2.66 -34.75 -5.711 1 98.06 93 ASP A O 1
ATOM 642 N N . ASP A 1 94 ? -1.237 -33.875 -7.156 1 97.88 94 ASP A N 1
ATOM 643 C CA . ASP A 1 94 ? -0.161 -33.906 -6.168 1 97.88 94 ASP A CA 1
ATOM 644 C C . ASP A 1 94 ? -0.19 -32.688 -5.277 1 97.88 94 ASP A C 1
ATOM 646 O O . ASP A 1 94 ? 0.702 -32.469 -4.449 1 97.88 94 ASP A O 1
ATOM 650 N N . GLY A 1 95 ? -1.134 -31.828 -5.445 1 98.44 95 GLY A N 1
ATOM 651 C CA . GLY A 1 95 ? -1.296 -30.625 -4.625 1 98.44 95 GLY A CA 1
ATOM 652 C C . GLY A 1 95 ? -0.703 -29.391 -5.254 1 98.44 95 GLY A C 1
ATOM 653 O O . GLY A 1 95 ? -0.983 -28.266 -4.816 1 98.44 95 GLY A O 1
ATOM 654 N N . SER A 1 96 ? 0.082 -29.594 -6.281 1 98.81 96 SER A N 1
ATOM 655 C CA . SER A 1 96 ? 0.664 -28.453 -6.961 1 98.81 96 SER A CA 1
ATOM 656 C C . SER A 1 96 ? -0.396 -27.656 -7.727 1 98.81 96 SER A C 1
ATOM 658 O O . SER A 1 96 ? -1.477 -28.188 -8.008 1 98.81 96 SER A O 1
ATOM 660 N N . ILE A 1 97 ? -0.043 -26.344 -7.93 1 98.94 97 ILE A N 1
ATOM 661 C CA . ILE A 1 97 ? -0.953 -25.453 -8.648 1 98.94 97 ILE A CA 1
ATOM 662 C C . ILE A 1 97 ? -0.212 -24.781 -9.797 1 98.94 97 ILE A C 1
ATOM 664 O O . ILE A 1 97 ? 0.907 -24.297 -9.617 1 98.94 97 ILE A O 1
ATOM 668 N N . THR A 1 98 ? -0.773 -24.891 -10.969 1 98.94 98 THR A N 1
ATOM 669 C CA . THR A 1 98 ? -0.28 -24.125 -12.109 1 98.94 98 THR A CA 1
ATOM 670 C C . THR A 1 98 ? -1.229 -22.984 -12.438 1 98.94 98 THR A C 1
ATOM 672 O O . THR A 1 98 ? -2.447 -23.156 -12.477 1 98.94 98 THR A O 1
ATOM 675 N N . THR A 1 99 ? -0.656 -21.781 -12.617 1 98.94 99 THR A N 1
ATOM 676 C CA . THR A 1 99 ? -1.462 -20.641 -13.031 1 98.94 99 THR A CA 1
ATOM 677 C C . THR A 1 99 ? -0.917 -20.016 -14.32 1 98.94 99 THR A C 1
ATOM 679 O O . THR A 1 99 ? 0.294 -20.016 -14.547 1 98.94 99 THR A O 1
ATOM 682 N N . LYS A 1 100 ? -1.812 -19.641 -15.125 1 98.94 100 LYS A N 1
ATOM 683 C CA . LYS A 1 100 ? -1.502 -18.797 -16.266 1 98.94 100 LYS A CA 1
ATOM 684 C C . LYS A 1 100 ? -2.197 -17.438 -16.156 1 98.94 100 LYS A C 1
ATOM 686 O O . LYS A 1 100 ? -3.426 -17.375 -16.078 1 98.94 100 LYS A O 1
ATOM 691 N N . THR A 1 101 ? -1.464 -16.438 -16.109 1 98.94 101 THR A N 1
ATOM 692 C CA . THR A 1 101 ? -1.97 -15.062 -16.078 1 98.94 101 THR A CA 1
ATOM 693 C C . THR A 1 101 ? -1.495 -14.297 -17.312 1 98.94 101 THR A C 1
ATOM 695 O O . THR A 1 101 ? -0.295 -14.234 -17.594 1 98.94 101 THR A O 1
ATOM 698 N N . PHE A 1 102 ? -2.457 -13.797 -18.047 1 98.88 102 PHE A N 1
ATOM 699 C CA . PHE A 1 102 ? -2.072 -13.305 -19.359 1 98.88 102 PHE A CA 1
ATOM 700 C C . PHE A 1 102 ? -2.979 -12.156 -19.797 1 98.88 102 PHE A C 1
ATOM 702 O O . PHE A 1 102 ? -3.957 -11.836 -19.109 1 98.88 102 PHE A O 1
ATOM 709 N N . SER A 1 103 ? -2.541 -11.5 -20.844 1 98.94 103 SER A N 1
ATOM 710 C CA . SER A 1 103 ? -3.291 -10.391 -21.406 1 98.94 103 SER A CA 1
ATOM 711 C C . SER A 1 103 ? -3.068 -10.289 -22.906 1 98.94 103 SER A C 1
ATOM 713 O O . SER A 1 103 ? -1.969 -10.555 -23.406 1 98.94 103 SER A O 1
ATOM 715 N N . ASP A 1 104 ? -4.078 -9.852 -23.609 1 98.5 104 ASP A N 1
ATOM 716 C CA . ASP A 1 104 ? -3.932 -9.555 -25.031 1 98.5 104 ASP A CA 1
ATOM 717 C C . ASP A 1 104 ? -3.252 -8.203 -25.25 1 98.5 104 ASP A C 1
ATOM 719 O O . ASP A 1 104 ? -2.816 -7.891 -26.359 1 98.5 104 ASP A O 1
ATOM 723 N N . ASP A 1 105 ? -3.217 -7.363 -24.25 1 98.69 105 ASP A N 1
ATOM 724 C CA . ASP A 1 105 ? -2.469 -6.109 -24.312 1 98.69 105 ASP A CA 1
ATOM 725 C C . ASP A 1 105 ? -0.988 -6.34 -24.016 1 98.69 105 ASP A C 1
ATOM 727 O O . ASP A 1 105 ? -0.626 -6.762 -22.906 1 98.69 105 ASP A O 1
ATOM 731 N N . PRO A 1 106 ? -0.119 -6.031 -24.984 1 98.44 106 PRO A N 1
ATOM 732 C CA . PRO A 1 106 ? 1.293 -6.387 -24.828 1 98.44 106 PRO A CA 1
ATOM 733 C C . PRO A 1 106 ? 1.965 -5.641 -23.672 1 98.44 106 PRO A C 1
ATOM 735 O O . PRO A 1 106 ? 2.881 -6.172 -23.047 1 98.44 106 PRO A O 1
ATOM 738 N N . GLN A 1 107 ? 1.509 -4.48 -23.375 1 98.25 107 GLN A N 1
ATOM 739 C CA . GLN A 1 107 ? 2.09 -3.748 -22.266 1 98.25 107 GLN A CA 1
ATOM 740 C C . GLN A 1 107 ? 1.689 -4.371 -20.922 1 98.25 107 GLN A C 1
ATOM 742 O O . GLN A 1 107 ? 2.518 -4.496 -20.016 1 98.25 107 GLN A O 1
ATOM 747 N N . VAL A 1 108 ? 0.457 -4.715 -20.812 1 98.69 108 VAL A N 1
ATOM 748 C CA . VAL A 1 108 ? -0.014 -5.379 -19.609 1 98.69 108 VAL A CA 1
ATOM 749 C C . VAL A 1 108 ? 0.696 -6.719 -19.438 1 98.69 108 VAL A C 1
ATOM 751 O O . VAL A 1 108 ? 1.108 -7.078 -18.344 1 98.69 108 VAL A O 1
ATOM 754 N N . ALA A 1 109 ? 0.91 -7.445 -20.5 1 98.75 109 ALA A N 1
ATOM 755 C CA . ALA A 1 109 ? 1.653 -8.703 -20.469 1 98.75 109 ALA A CA 1
ATOM 756 C C . ALA A 1 109 ? 3.08 -8.477 -19.969 1 98.75 109 ALA A C 1
ATOM 758 O O . ALA A 1 109 ? 3.596 -9.258 -19.172 1 98.75 109 ALA A O 1
ATOM 759 N N . ALA A 1 110 ? 3.633 -7.402 -20.453 1 98.12 110 ALA A N 1
ATOM 760 C CA . ALA A 1 110 ? 4.996 -7.082 -20.031 1 98.12 110 ALA A CA 1
ATOM 761 C C . ALA A 1 110 ? 5.047 -6.742 -18.547 1 98.12 110 ALA A C 1
ATOM 763 O O . ALA A 1 110 ? 5.977 -7.148 -17.844 1 98.12 110 ALA A O 1
ATOM 764 N N . TRP A 1 111 ? 4.062 -6 -18.047 1 97.88 111 TRP A N 1
ATOM 765 C CA . TRP A 1 111 ? 3.994 -5.684 -16.625 1 97.88 111 TRP A CA 1
ATOM 766 C C . TRP A 1 111 ? 3.848 -6.949 -15.789 1 97.88 111 TRP A C 1
ATOM 768 O O . TRP A 1 111 ? 4.445 -7.066 -14.719 1 97.88 111 TRP A O 1
ATOM 778 N N . LEU A 1 112 ? 3.045 -7.891 -16.266 1 98.62 112 LEU A N 1
ATOM 779 C CA . LEU A 1 112 ? 2.863 -9.156 -15.562 1 98.62 112 LEU A CA 1
ATOM 780 C C . LEU A 1 112 ? 4.195 -9.883 -15.391 1 98.62 112 LEU A C 1
ATOM 782 O O . LEU A 1 112 ? 4.547 -10.297 -14.281 1 98.62 112 LEU A O 1
ATOM 786 N N . GLN A 1 113 ? 4.918 -9.977 -16.453 1 98.5 113 GLN A N 1
ATOM 787 C CA . GLN A 1 113 ? 6.184 -10.703 -16.438 1 98.5 113 GLN A CA 1
ATOM 788 C C . GLN A 1 113 ? 7.199 -10.023 -15.523 1 98.5 113 GLN A C 1
ATOM 790 O O . GLN A 1 113 ? 7.863 -10.688 -14.727 1 98.5 113 GLN A O 1
ATOM 795 N N . ALA A 1 114 ? 7.238 -8.758 -15.609 1 97.56 114 ALA A N 1
ATOM 796 C CA . ALA A 1 114 ? 8.172 -8.008 -14.766 1 97.56 114 ALA A CA 1
ATOM 797 C C . ALA A 1 114 ? 7.801 -8.125 -13.297 1 97.56 114 ALA A C 1
ATOM 799 O O . ALA A 1 114 ? 8.672 -8.344 -12.445 1 97.56 114 ALA A O 1
ATOM 800 N N . HIS A 1 115 ? 6.562 -7.996 -13.016 1 97.56 115 HIS A N 1
ATOM 801 C CA . HIS A 1 115 ? 6.086 -8.047 -11.633 1 97.56 115 HIS A CA 1
ATOM 802 C C . HIS A 1 115 ? 6.379 -9.406 -11 1 97.56 115 HIS A C 1
ATOM 804 O O . HIS A 1 115 ? 6.941 -9.469 -9.906 1 97.56 115 HIS A O 1
ATOM 810 N N . VAL A 1 116 ? 5.98 -10.422 -11.664 1 97.88 116 VAL A N 1
ATOM 811 C CA . VAL A 1 116 ? 6.105 -11.758 -11.094 1 97.88 116 VAL A CA 1
ATOM 812 C C . VAL A 1 116 ? 7.582 -12.102 -10.898 1 97.88 116 VAL A C 1
ATOM 814 O O . VAL A 1 116 ? 7.961 -12.695 -9.883 1 97.88 116 VAL A O 1
ATOM 817 N N . ALA A 1 117 ? 8.422 -11.758 -11.867 1 96.5 117 ALA A N 1
ATOM 818 C CA . ALA A 1 117 ? 9.859 -11.992 -11.734 1 96.5 117 ALA A CA 1
ATOM 819 C C . ALA A 1 117 ? 10.414 -11.25 -10.516 1 96.5 117 ALA A C 1
ATOM 821 O O . ALA A 1 117 ? 11.203 -11.812 -9.75 1 96.5 117 ALA A O 1
ATOM 822 N N . SER A 1 118 ? 10.031 -10.055 -10.352 1 95.75 118 SER A N 1
ATOM 823 C CA . SER A 1 118 ? 10.508 -9.25 -9.234 1 95.75 118 SER A CA 1
ATOM 824 C C . SER A 1 118 ? 10.047 -9.828 -7.898 1 95.75 118 SER A C 1
ATOM 826 O O . SER A 1 118 ? 10.82 -9.891 -6.945 1 95.75 118 SER A O 1
ATOM 828 N N . MET A 1 119 ? 8.797 -10.281 -7.848 1 96.25 119 MET A N 1
ATOM 829 C CA . MET A 1 119 ? 8.266 -10.859 -6.617 1 96.25 119 MET A CA 1
ATOM 830 C C . MET A 1 119 ? 9.008 -12.141 -6.258 1 96.25 119 MET A C 1
ATOM 832 O O . MET A 1 119 ? 9.328 -12.375 -5.09 1 96.25 119 MET A O 1
ATOM 836 N N . LYS A 1 120 ? 9.219 -12.938 -7.238 1 95.06 120 LYS A N 1
ATOM 837 C CA . LYS A 1 120 ? 9.969 -14.156 -6.969 1 95.06 120 LYS A CA 1
ATOM 838 C C . LYS A 1 120 ? 11.344 -13.836 -6.379 1 95.06 120 LYS A C 1
ATOM 840 O O . LYS A 1 120 ? 11.758 -14.445 -5.391 1 95.06 120 LYS A O 1
ATOM 845 N N . ALA A 1 121 ? 12.055 -12.953 -6.996 1 93.62 121 ALA A N 1
ATOM 846 C CA . ALA A 1 121 ? 13.383 -12.57 -6.527 1 93.62 121 ALA A CA 1
ATOM 847 C C . ALA A 1 121 ? 13.336 -12.062 -5.094 1 93.62 121 ALA A C 1
ATOM 849 O O . ALA A 1 121 ? 14.172 -12.43 -4.266 1 93.62 121 ALA A O 1
ATOM 850 N N . ARG A 1 122 ? 12.359 -11.242 -4.77 1 92.88 122 ARG A N 1
ATOM 851 C CA . ARG A 1 122 ? 12.25 -10.672 -3.436 1 92.88 122 ARG A CA 1
ATOM 852 C C . ARG A 1 122 ? 11.945 -11.75 -2.398 1 92.88 122 ARG A C 1
ATOM 854 O O . ARG A 1 122 ? 12.617 -11.828 -1.368 1 92.88 122 ARG A O 1
ATOM 861 N N . VAL A 1 123 ? 11 -12.523 -2.693 1 92.12 123 VAL A N 1
ATOM 862 C CA . VAL A 1 123 ? 10.578 -13.547 -1.746 1 92.12 123 VAL A CA 1
ATOM 863 C C . VAL A 1 123 ? 11.695 -14.578 -1.558 1 92.12 123 VAL A C 1
ATOM 865 O O . VAL A 1 123 ? 11.984 -14.984 -0.43 1 92.12 123 VAL A O 1
ATOM 868 N N . ASP A 1 124 ? 12.359 -14.953 -2.633 1 88.94 124 ASP A N 1
ATOM 869 C CA . ASP A 1 124 ? 13.484 -15.883 -2.551 1 88.94 124 ASP A CA 1
ATOM 870 C C . ASP A 1 124 ? 14.602 -15.312 -1.682 1 88.94 124 ASP A C 1
ATOM 872 O O . ASP A 1 124 ? 15.328 -16.062 -1.021 1 88.94 124 ASP A O 1
ATOM 876 N N . GLY A 1 125 ? 14.703 -14.109 -1.676 1 88.75 125 GLY A N 1
ATOM 877 C CA . GLY A 1 125 ? 15.742 -13.453 -0.899 1 88.75 125 GLY A CA 1
ATOM 878 C C . GLY A 1 125 ? 15.312 -13.133 0.522 1 88.75 125 GLY A C 1
ATOM 879 O O . GLY A 1 125 ? 16.078 -12.547 1.291 1 88.75 125 GLY A O 1
ATOM 880 N N . GLY A 1 126 ? 14.039 -13.422 0.797 1 86.69 126 GLY A N 1
ATOM 881 C CA . GLY A 1 126 ? 13.516 -13.18 2.133 1 86.69 126 GLY A CA 1
ATOM 882 C C . GLY A 1 126 ? 13.078 -11.742 2.354 1 86.69 126 GLY A C 1
ATOM 883 O O . GLY A 1 126 ? 12.969 -11.297 3.496 1 86.69 126 GLY A O 1
ATOM 884 N N . MET A 1 127 ? 12.992 -11.008 1.265 1 89.75 127 MET A N 1
ATOM 885 C CA . MET A 1 127 ? 12.586 -9.609 1.371 1 89.75 127 MET A CA 1
ATOM 886 C C . MET A 1 127 ? 11.078 -9.492 1.531 1 89.75 127 MET A C 1
ATOM 888 O O . MET A 1 127 ? 10.32 -10.203 0.867 1 89.75 127 MET A O 1
ATOM 892 N N . ARG A 1 128 ? 10.664 -8.641 2.379 1 86.94 128 ARG A N 1
ATOM 893 C CA . ARG A 1 128 ? 9.25 -8.422 2.652 1 86.94 128 ARG A CA 1
ATOM 894 C C . ARG A 1 128 ? 8.547 -7.793 1.452 1 86.94 128 ARG A C 1
ATOM 896 O O . ARG A 1 128 ? 9.125 -6.949 0.765 1 86.94 128 ARG A O 1
ATOM 903 N N . VAL A 1 129 ? 7.387 -8.281 1.3 1 88.12 129 VAL A N 1
ATOM 904 C CA . VAL A 1 129 ? 6.473 -7.75 0.289 1 88.12 129 VAL A CA 1
ATOM 905 C C . VAL A 1 129 ? 5.133 -7.402 0.933 1 88.12 129 VAL A C 1
ATOM 907 O O . VAL A 1 129 ? 4.602 -8.172 1.732 1 88.12 129 VAL A O 1
ATOM 910 N N . ARG A 1 130 ? 4.547 -6.281 0.751 1 88.69 130 ARG A N 1
ATOM 911 C CA . ARG A 1 130 ? 3.242 -5.926 1.296 1 88.69 130 ARG A CA 1
ATOM 912 C C . ARG A 1 130 ? 3.141 -6.309 2.768 1 88.69 130 ARG A C 1
ATOM 914 O O . ARG A 1 130 ? 2.184 -6.969 3.178 1 88.69 130 ARG A O 1
ATOM 921 N N . ASN A 1 131 ? 4.027 -5.938 3.584 1 85.88 131 ASN A N 1
ATOM 922 C CA . ASN A 1 131 ? 4.258 -6.445 4.934 1 85.88 131 ASN A CA 1
ATOM 923 C C . ASN A 1 131 ? 3.119 -6.066 5.875 1 85.88 131 ASN A C 1
ATOM 925 O O . ASN A 1 131 ? 2.928 -6.703 6.914 1 85.88 131 ASN A O 1
ATOM 929 N N . TRP A 1 132 ? 2.324 -5.07 5.527 1 85.38 132 TRP A N 1
ATOM 930 C CA . TRP A 1 132 ? 1.201 -4.691 6.379 1 85.38 132 TRP A CA 1
ATOM 931 C C . TRP A 1 132 ? 0.101 -5.746 6.332 1 85.38 132 TRP A C 1
ATOM 933 O O . TRP A 1 132 ? -0.777 -5.773 7.195 1 85.38 132 TRP A O 1
ATOM 943 N N . ASP A 1 133 ? 0.03 -6.547 5.352 1 92.38 133 ASP A N 1
ATOM 944 C CA . ASP A 1 133 ? -0.933 -7.625 5.148 1 92.38 133 ASP A CA 1
ATOM 945 C C . ASP A 1 133 ? -0.453 -8.922 5.801 1 92.38 133 ASP A C 1
ATOM 947 O O . ASP A 1 133 ? 0.542 -9.508 5.371 1 92.38 133 ASP A O 1
ATOM 951 N N . PRO A 1 134 ? -1.243 -9.414 6.84 1 94.56 134 PRO A N 1
ATOM 952 C CA . PRO A 1 134 ? -0.761 -10.578 7.586 1 94.56 134 PRO A CA 1
ATOM 953 C C . PRO A 1 134 ? -0.526 -11.797 6.695 1 94.56 134 PRO A C 1
ATOM 955 O O . PRO A 1 134 ? 0.408 -12.562 6.93 1 94.56 134 PRO A O 1
ATOM 958 N N . PHE A 1 135 ? -1.299 -11.977 5.711 1 97.25 135 PHE A N 1
ATOM 959 C CA . PHE A 1 135 ? -1.139 -13.117 4.812 1 97.25 135 PHE A CA 1
ATOM 960 C C . PHE A 1 135 ? 0.201 -13.047 4.09 1 97.25 135 PHE A C 1
ATOM 962 O O . PHE A 1 135 ? 0.934 -14.039 4.035 1 97.25 135 PHE A O 1
ATOM 969 N N . PHE A 1 136 ? 0.541 -11.93 3.553 1 96.06 136 PHE A N 1
ATOM 970 C CA . PHE A 1 136 ? 1.769 -11.805 2.775 1 96.06 136 PHE A CA 1
ATOM 971 C C . PHE A 1 136 ? 2.99 -11.844 3.686 1 96.06 136 PHE A C 1
ATOM 973 O O . PHE A 1 136 ? 4.047 -12.344 3.293 1 96.06 136 PHE A O 1
ATOM 980 N N . ALA A 1 137 ? 2.816 -11.328 4.875 1 93.56 137 ALA A N 1
ATOM 981 C CA . ALA A 1 137 ? 3.889 -11.492 5.855 1 93.56 137 ALA A CA 1
ATOM 982 C C . ALA A 1 137 ? 4.16 -12.961 6.137 1 93.56 137 ALA A C 1
ATOM 984 O O . ALA A 1 137 ? 5.316 -13.391 6.188 1 93.56 137 ALA A O 1
ATOM 985 N N . ALA A 1 138 ? 3.092 -13.656 6.293 1 95.69 138 ALA A N 1
ATOM 986 C CA . ALA A 1 138 ? 3.23 -15.086 6.539 1 95.69 138 ALA A CA 1
ATOM 987 C C . ALA A 1 138 ? 3.865 -15.789 5.344 1 95.69 138 ALA A C 1
ATOM 989 O O . ALA A 1 138 ? 4.68 -16.703 5.512 1 95.69 138 ALA A O 1
ATOM 990 N N . MET A 1 139 ? 3.467 -15.383 4.094 1 95.94 139 MET A N 1
ATOM 991 C CA . MET A 1 139 ? 4.031 -15.969 2.881 1 95.94 139 MET A CA 1
ATOM 992 C C . MET A 1 139 ? 5.551 -15.828 2.865 1 95.94 139 MET A C 1
ATOM 994 O O . MET A 1 139 ? 6.262 -16.766 2.516 1 95.94 139 MET A O 1
ATOM 998 N N . VAL A 1 140 ? 6.078 -14.734 3.25 1 95.69 140 VAL A N 1
ATOM 999 C CA . VAL A 1 140 ? 7.52 -14.5 3.258 1 95.69 140 VAL A CA 1
ATOM 1000 C C . VAL A 1 140 ? 8.164 -15.273 4.406 1 95.69 140 VAL A C 1
ATOM 1002 O O . VAL A 1 140 ? 9.227 -15.867 4.246 1 95.69 140 VAL A O 1
ATOM 1005 N N . GLU A 1 141 ? 7.523 -15.281 5.516 1 94.56 141 GLU A N 1
ATOM 1006 C CA . GLU A 1 141 ? 8.039 -16 6.68 1 94.56 141 GLU A CA 1
ATOM 1007 C C . GLU A 1 141 ? 8.227 -17.484 6.375 1 94.56 141 GLU A C 1
ATOM 1009 O O . GLU A 1 141 ? 9.195 -18.094 6.82 1 94.56 141 GLU A O 1
ATOM 1014 N N . HIS A 1 142 ? 7.359 -18.016 5.59 1 96.06 142 HIS A N 1
ATOM 1015 C CA . HIS A 1 142 ? 7.375 -19.453 5.312 1 96.06 142 HIS A CA 1
ATOM 1016 C C . HIS A 1 142 ? 7.816 -19.734 3.879 1 96.06 142 HIS A C 1
ATOM 1018 O O . HIS A 1 142 ? 7.434 -20.75 3.291 1 96.06 142 HIS A O 1
ATOM 1024 N N . HIS A 1 143 ? 8.57 -18.844 3.305 1 95.88 143 HIS A N 1
ATOM 1025 C CA . HIS A 1 143 ? 8.906 -18.953 1.888 1 95.88 143 HIS A CA 1
ATOM 1026 C C . HIS A 1 143 ? 9.68 -20.234 1.597 1 95.88 143 HIS A C 1
ATOM 1028 O O . HIS A 1 143 ? 9.602 -20.766 0.489 1 95.88 143 HIS A O 1
ATOM 1034 N N . ASP A 1 144 ? 10.367 -20.812 2.611 1 96.38 144 ASP A N 1
ATOM 1035 C CA . ASP A 1 144 ? 11.164 -22.016 2.41 1 96.38 144 ASP A CA 1
ATOM 1036 C C . ASP A 1 144 ? 10.273 -23.25 2.348 1 96.38 144 ASP A C 1
ATOM 1038 O O . ASP A 1 144 ? 10.742 -24.344 1.998 1 96.38 144 ASP A O 1
ATOM 1042 N N . GLU A 1 145 ? 9.023 -23.156 2.613 1 97.25 145 GLU A N 1
ATOM 1043 C CA . GLU A 1 145 ? 8.086 -24.266 2.617 1 97.25 145 GLU A CA 1
ATOM 1044 C C . GLU A 1 145 ? 7.348 -24.375 1.285 1 97.25 145 GLU A C 1
ATOM 1046 O O . GLU A 1 145 ? 6.5 -25.266 1.106 1 97.25 145 GLU A O 1
ATOM 1051 N N . THR A 1 146 ? 7.668 -23.453 0.338 1 97.5 146 THR A N 1
ATOM 1052 C CA . THR A 1 146 ? 7.02 -23.406 -0.968 1 97.5 146 THR A CA 1
ATOM 1053 C C . THR A 1 146 ? 8.055 -23.281 -2.082 1 97.5 146 THR A C 1
ATOM 1055 O O . THR A 1 146 ? 9.203 -22.906 -1.831 1 97.5 146 THR A O 1
ATOM 1058 N N . SER A 1 147 ? 7.637 -23.75 -3.229 1 97.31 147 SER A N 1
ATOM 1059 C CA . SER A 1 147 ? 8.453 -23.594 -4.426 1 97.31 147 SER A CA 1
ATOM 1060 C C . SER A 1 147 ? 7.66 -22.953 -5.559 1 97.31 147 SER A C 1
ATOM 1062 O O . SER A 1 147 ? 6.488 -23.266 -5.762 1 97.31 147 SER A O 1
ATOM 1064 N N . VAL A 1 148 ? 8.359 -22.016 -6.191 1 97.94 148 VAL A N 1
ATOM 1065 C CA . VAL A 1 148 ? 7.746 -21.266 -7.285 1 97.94 148 VAL A CA 1
ATOM 1066 C C . VAL A 1 148 ? 8.633 -21.359 -8.531 1 97.94 148 VAL A C 1
ATOM 1068 O O . VAL A 1 148 ? 9.82 -21.031 -8.477 1 97.94 148 VAL A O 1
ATOM 1071 N N . GLU A 1 149 ? 8.07 -21.828 -9.609 1 98 149 GLU A N 1
ATOM 1072 C CA . GLU A 1 149 ? 8.766 -21.828 -10.898 1 98 149 GLU A CA 1
ATOM 1073 C C . GLU A 1 149 ? 8.008 -20.984 -11.93 1 98 149 GLU A C 1
ATOM 1075 O O . GLU A 1 149 ? 6.793 -21.125 -12.07 1 98 149 GLU A O 1
ATOM 1080 N N . LEU A 1 150 ? 8.781 -20.156 -12.641 1 98.38 150 LEU A N 1
ATOM 1081 C CA . LEU A 1 150 ? 8.188 -19.219 -13.578 1 98.38 150 LEU A CA 1
ATOM 1082 C C . LEU A 1 150 ? 8.57 -19.562 -15.008 1 98.38 150 LEU A C 1
ATOM 1084 O O . LEU A 1 150 ? 9.703 -19.953 -15.281 1 98.38 150 LEU A O 1
ATOM 1088 N N . SER A 1 151 ? 7.621 -19.391 -15.945 1 98.44 151 SER A N 1
ATOM 1089 C CA . SER A 1 151 ? 7.863 -19.422 -17.391 1 98.44 151 SER A CA 1
ATOM 1090 C C . SER A 1 151 ? 7.074 -18.328 -18.109 1 98.44 151 SER A C 1
ATOM 1092 O O . SER A 1 151 ? 5.848 -18.266 -17.984 1 98.44 151 SER A O 1
ATOM 1094 N N . ASN A 1 152 ? 7.809 -17.562 -18.859 1 98.44 152 ASN A N 1
ATOM 1095 C CA . ASN A 1 152 ? 7.098 -16.531 -19.625 1 98.44 152 ASN A CA 1
ATOM 1096 C C . ASN A 1 152 ? 6.367 -17.141 -20.828 1 98.44 152 ASN A C 1
ATOM 1098 O O . ASN A 1 152 ? 6.902 -18.016 -21.5 1 98.44 152 ASN A O 1
ATOM 1102 N N . LEU A 1 153 ? 5.176 -16.719 -20.953 1 98.5 153 LEU A N 1
ATOM 1103 C CA . LEU A 1 153 ? 4.414 -16.938 -22.172 1 98.5 153 LEU A CA 1
ATOM 1104 C C . LEU A 1 153 ? 4.555 -15.758 -23.125 1 98.5 153 LEU A C 1
ATOM 1106 O O . LEU A 1 153 ? 5.074 -14.711 -22.75 1 98.5 153 LEU A O 1
ATOM 1110 N N . SER A 1 154 ? 4.078 -15.93 -24.375 1 98.25 154 SER A N 1
ATOM 1111 C CA . SER A 1 154 ? 4.156 -14.812 -25.312 1 98.25 154 SER A CA 1
ATOM 1112 C C . SER A 1 154 ? 3.314 -13.633 -24.844 1 98.25 154 SER A C 1
ATOM 1114 O O . SER A 1 154 ? 3.652 -12.477 -25.109 1 98.25 154 SER A O 1
ATOM 1116 N N . ASN A 1 155 ? 2.244 -13.938 -24.047 1 98.69 155 ASN A N 1
ATOM 1117 C CA . ASN A 1 155 ? 1.32 -12.875 -23.656 1 98.69 155 ASN A CA 1
ATOM 1118 C C . ASN A 1 155 ? 1.092 -12.859 -22.141 1 98.69 155 ASN A C 1
ATOM 1120 O O . ASN A 1 155 ? 0.046 -12.406 -21.672 1 98.69 155 ASN A O 1
ATOM 1124 N N . GLY A 1 156 ? 1.995 -13.445 -21.391 1 98.81 156 GLY A N 1
ATOM 1125 C CA . GLY A 1 156 ? 1.813 -13.477 -19.953 1 98.81 156 GLY A CA 1
ATOM 1126 C C . GLY A 1 156 ? 2.832 -14.344 -19.234 1 98.81 156 GLY A C 1
ATOM 1127 O O . GLY A 1 156 ? 4.008 -14.367 -19.609 1 98.81 156 GLY A O 1
AT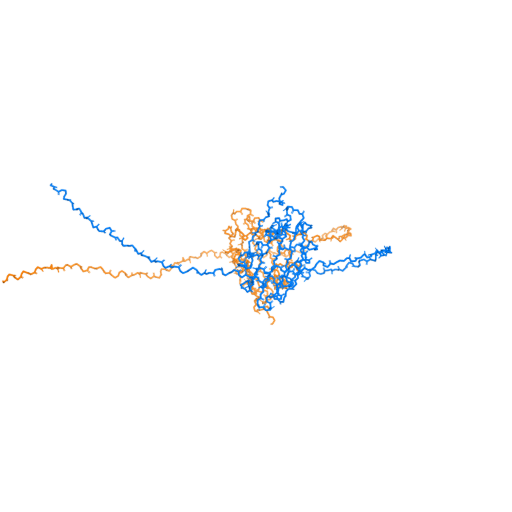OM 1128 N N . VAL A 1 157 ? 2.426 -14.984 -18.141 1 98.94 157 VAL A N 1
ATOM 1129 C CA . VAL A 1 157 ? 3.344 -15.758 -17.312 1 98.94 157 VAL A CA 1
ATOM 1130 C C . VAL A 1 157 ? 2.629 -16.984 -16.766 1 98.94 157 VAL A C 1
ATOM 1132 O O . VAL A 1 157 ? 1.457 -16.922 -16.391 1 98.94 157 VAL A O 1
ATOM 1135 N N . GLN A 1 158 ? 3.312 -18.062 -16.859 1 98.94 158 GLN A N 1
ATOM 1136 C CA . GLN A 1 158 ? 2.9 -19.297 -16.188 1 98.94 158 GLN A CA 1
ATOM 1137 C C . GLN A 1 158 ? 3.707 -19.516 -14.914 1 98.94 158 GLN A C 1
ATOM 1139 O O . GLN A 1 158 ? 4.926 -19.328 -14.906 1 98.94 158 GLN A O 1
ATOM 1144 N N . VAL A 1 159 ? 3.027 -19.891 -13.844 1 98.94 159 VAL A N 1
ATOM 1145 C CA . VAL A 1 159 ? 3.668 -20.156 -12.555 1 98.94 159 VAL A CA 1
ATOM 1146 C C . VAL A 1 159 ? 3.258 -21.531 -12.039 1 98.94 159 VAL A C 1
ATOM 1148 O O . VAL A 1 159 ? 2.08 -21.891 -12.078 1 98.94 159 VAL A O 1
ATOM 1151 N N . GLU A 1 160 ? 4.23 -22.25 -11.648 1 98.81 160 GLU A N 1
ATOM 1152 C CA . GLU A 1 160 ? 3.998 -23.516 -10.953 1 98.81 160 GLU A CA 1
ATOM 1153 C C . GLU A 1 160 ? 4.32 -23.391 -9.469 1 98.81 160 GLU A C 1
ATOM 1155 O O . GLU A 1 160 ? 5.445 -23.062 -9.094 1 98.81 160 GLU A O 1
ATOM 1160 N N . LEU A 1 161 ? 3.297 -23.688 -8.648 1 98.81 161 LEU A N 1
ATOM 1161 C CA . LEU A 1 161 ? 3.443 -23.594 -7.199 1 98.81 161 LEU A CA 1
ATOM 1162 C C . LEU A 1 161 ? 3.379 -24.984 -6.566 1 98.81 161 LEU A C 1
ATOM 1164 O O . LEU A 1 161 ? 2.539 -25.797 -6.941 1 98.81 161 LEU A O 1
ATOM 1168 N N . SER A 1 162 ? 4.258 -25.203 -5.688 1 98.81 162 SER A N 1
ATOM 1169 C CA . SER A 1 162 ? 4.223 -26.422 -4.895 1 98.81 162 SER A CA 1
ATOM 1170 C C . SER A 1 162 ? 4.629 -26.156 -3.449 1 98.81 162 SER A C 1
ATOM 1172 O O . SER A 1 162 ? 5.129 -25.078 -3.127 1 98.81 162 SER A O 1
ATOM 1174 N N . ALA A 1 163 ? 4.316 -27.156 -2.59 1 98.44 163 ALA A N 1
ATOM 1175 C CA . ALA A 1 163 ? 4.582 -26.984 -1.163 1 98.44 163 ALA A CA 1
ATOM 1176 C C . ALA A 1 163 ? 5.113 -28.281 -0.547 1 98.44 163 ALA A C 1
ATOM 1178 O O . ALA A 1 163 ? 4.863 -29.375 -1.067 1 98.44 163 ALA A O 1
ATOM 1179 N N . SER A 1 164 ? 5.789 -28.109 0.584 1 98 164 SER A N 1
ATOM 1180 C CA . SER A 1 164 ? 6.398 -29.25 1.243 1 98 164 SER A CA 1
ATOM 1181 C C . SER A 1 164 ? 5.762 -29.516 2.604 1 98 164 SER A C 1
ATOM 1183 O O . SER A 1 164 ? 6.094 -30.5 3.275 1 98 164 SER A O 1
ATOM 1185 N N . THR A 1 165 ? 4.91 -28.625 3.064 1 98.44 165 THR A N 1
ATOM 1186 C CA . THR A 1 165 ? 4.238 -28.75 4.355 1 98.44 165 THR A CA 1
ATOM 1187 C C . THR A 1 165 ? 2.758 -28.406 4.227 1 98.44 165 THR A C 1
ATOM 1189 O O . THR A 1 165 ? 2.328 -27.844 3.213 1 98.44 165 THR A O 1
ATOM 1192 N N . ASP A 1 166 ? 2.045 -28.719 5.25 1 98.12 166 ASP A N 1
ATOM 1193 C CA . ASP A 1 166 ? 0.628 -28.375 5.273 1 98.12 166 ASP A CA 1
ATOM 1194 C C . ASP A 1 166 ? 0.435 -26.859 5.258 1 98.12 166 ASP A C 1
ATOM 1196 O O . ASP A 1 166 ? -0.464 -26.344 4.586 1 98.12 166 ASP A O 1
ATOM 1200 N N . CYS A 1 167 ? 1.23 -26.188 6.008 1 98.62 167 CYS A N 1
ATOM 1201 C CA . CYS A 1 167 ? 1.185 -24.734 5.98 1 98.62 167 CYS A CA 1
ATOM 1202 C C . CYS A 1 167 ? 1.516 -24.203 4.59 1 98.62 167 CYS A C 1
ATOM 1204 O O . CYS A 1 167 ? 0.778 -23.391 4.043 1 98.62 167 CYS A O 1
ATOM 1206 N N . GLY A 1 168 ? 2.553 -24.719 3.99 1 98.44 168 GLY A N 1
ATOM 1207 C CA . GLY A 1 168 ? 2.9 -24.312 2.635 1 98.44 168 GLY A CA 1
ATOM 1208 C C . GLY A 1 168 ? 1.775 -24.531 1.642 1 98.44 168 GLY A C 1
ATOM 1209 O O . GLY A 1 168 ? 1.512 -23.672 0.796 1 98.44 168 GLY A O 1
ATOM 1210 N N . GLN A 1 169 ? 1.143 -25.672 1.793 1 98.81 169 GLN A N 1
ATOM 1211 C CA . GLN A 1 169 ? 0.036 -26 0.899 1 98.81 169 GLN A CA 1
ATOM 1212 C C . GLN A 1 169 ? -1.104 -24.984 1.044 1 98.81 169 GLN A C 1
ATOM 1214 O O . GLN A 1 169 ? -1.642 -24.5 0.046 1 98.81 169 GLN A O 1
ATOM 1219 N N . SER A 1 170 ? -1.395 -24.672 2.275 1 98.75 170 SER A N 1
ATOM 1220 C CA . SER A 1 170 ? -2.455 -23.703 2.525 1 98.75 170 SER A CA 1
ATOM 1221 C C . SER A 1 170 ? -2.08 -22.328 1.993 1 98.75 170 SER A C 1
ATOM 1223 O O . SER A 1 170 ? -2.936 -21.594 1.484 1 98.75 170 SER A O 1
ATOM 1225 N N . LEU A 1 171 ? -0.849 -22 2.076 1 98.56 171 LEU A N 1
ATOM 1226 C CA . LEU A 1 171 ? -0.386 -20.672 1.643 1 98.56 171 LEU A CA 1
ATOM 1227 C C . LEU A 1 171 ? -0.473 -20.547 0.125 1 98.56 171 LEU A C 1
ATOM 1229 O O . LEU A 1 171 ? -0.933 -19.531 -0.388 1 98.56 171 LEU A O 1
ATOM 1233 N N . ILE A 1 172 ? -0.076 -21.547 -0.616 1 98.75 172 ILE A N 1
ATOM 1234 C CA . ILE A 1 172 ? -0.124 -21.406 -2.066 1 98.75 172 ILE A CA 1
ATOM 1235 C C . ILE A 1 172 ? -1.576 -21.406 -2.537 1 98.75 172 ILE A C 1
ATOM 1237 O O . ILE A 1 172 ? -1.923 -20.734 -3.51 1 98.75 172 ILE A O 1
ATOM 1241 N N . GLU A 1 173 ? -2.43 -22.156 -1.839 1 98.81 173 GLU A N 1
ATOM 1242 C CA . GLU A 1 173 ? -3.852 -22.141 -2.164 1 98.81 173 GLU A CA 1
ATOM 1243 C C . GLU A 1 173 ? -4.461 -20.766 -1.901 1 98.81 173 GLU A C 1
ATOM 1245 O O . GLU A 1 173 ? -5.145 -20.203 -2.764 1 98.81 173 GLU A O 1
ATOM 1250 N N . ALA A 1 174 ? -4.168 -20.266 -0.745 1 98.69 174 ALA A N 1
ATOM 1251 C CA . ALA A 1 174 ? -4.699 -18.938 -0.391 1 98.69 174 ALA A CA 1
ATOM 1252 C C . ALA A 1 174 ? -4.129 -17.859 -1.301 1 98.69 174 ALA A C 1
ATOM 1254 O O . ALA A 1 174 ? -4.848 -16.953 -1.713 1 98.69 174 ALA A O 1
ATOM 1255 N N . HIS A 1 175 ? -2.805 -17.922 -1.59 1 98.56 175 HIS A N 1
ATOM 1256 C CA . HIS A 1 175 ? -2.189 -16.969 -2.506 1 98.56 175 HIS A CA 1
ATOM 1257 C C . HIS A 1 175 ? -2.879 -16.984 -3.865 1 98.56 175 HIS A C 1
ATOM 1259 O O . HIS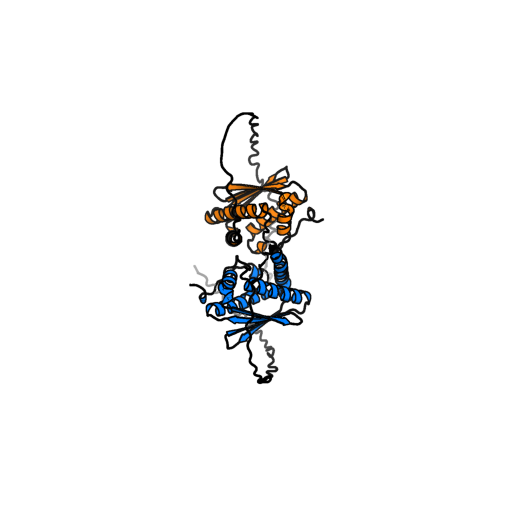 A 1 175 ? -3.148 -15.93 -4.441 1 98.56 175 HIS A O 1
ATOM 1265 N N . THR A 1 176 ? -3.129 -18.172 -4.355 1 98.81 176 THR A N 1
ATOM 1266 C CA . THR A 1 176 ? -3.805 -18.344 -5.637 1 98.81 176 THR A CA 1
ATOM 1267 C C . THR A 1 176 ? -5.164 -17.656 -5.625 1 98.81 176 THR A C 1
ATOM 1269 O O . THR A 1 176 ? -5.512 -16.953 -6.57 1 98.81 176 THR A O 1
ATOM 1272 N N . GLU A 1 177 ? -5.875 -17.797 -4.57 1 98.62 177 GLU A N 1
ATOM 1273 C CA . GLU A 1 177 ? -7.188 -17.188 -4.449 1 98.62 177 GLU A CA 1
ATOM 1274 C C . GLU A 1 177 ? -7.078 -15.664 -4.375 1 98.62 177 GLU A C 1
ATOM 1276 O O . GLU A 1 177 ? -7.809 -14.945 -5.062 1 98.62 177 GLU A O 1
ATOM 1281 N N . VAL A 1 178 ? -6.207 -15.156 -3.588 1 98.69 178 VAL A N 1
ATOM 1282 C CA . VAL A 1 178 ? -6.055 -13.719 -3.383 1 98.69 178 VAL A CA 1
ATOM 1283 C C . VAL A 1 178 ? -5.648 -13.055 -4.695 1 98.69 178 VAL A C 1
ATOM 1285 O O . VAL A 1 178 ? -6.195 -12.008 -5.062 1 98.69 178 VAL A O 1
ATOM 1288 N N . VAL A 1 179 ? -4.699 -13.625 -5.43 1 98.69 179 VAL A N 1
ATOM 1289 C CA . VAL A 1 179 ? -4.258 -13.031 -6.688 1 98.69 179 VAL A CA 1
ATOM 1290 C C . VAL A 1 179 ? -5.398 -13.062 -7.703 1 98.69 179 VAL A C 1
ATOM 1292 O O . VAL A 1 179 ? -5.559 -12.133 -8.5 1 98.69 179 VAL A O 1
ATOM 1295 N N . SER A 1 180 ? -6.203 -14.117 -7.676 1 98.81 180 SER A N 1
ATOM 1296 C CA . SER A 1 180 ? -7.379 -14.156 -8.539 1 98.81 180 SER A CA 1
ATOM 1297 C C . SER A 1 180 ? -8.336 -13.016 -8.211 1 98.81 180 SER A C 1
ATOM 1299 O O . SER A 1 180 ? -8.945 -12.43 -9.109 1 98.81 180 SER A O 1
ATOM 1301 N N . LEU A 1 181 ? -8.453 -12.695 -6.953 1 98.62 181 LEU A N 1
ATOM 1302 C CA . LEU A 1 181 ? -9.32 -11.594 -6.543 1 98.62 181 LEU A CA 1
ATOM 1303 C C . LEU A 1 181 ? -8.719 -10.25 -6.965 1 98.62 181 LEU A C 1
ATOM 1305 O O . LEU A 1 181 ? -9.453 -9.32 -7.301 1 98.62 181 LEU A O 1
ATOM 1309 N N . PHE A 1 182 ? -7.398 -10.117 -6.93 1 98.44 182 PHE A N 1
ATOM 1310 C CA . PHE A 1 182 ? -6.754 -8.922 -7.465 1 98.44 182 PHE A CA 1
ATOM 1311 C C . PHE A 1 182 ? -7.094 -8.742 -8.938 1 98.44 182 PHE A C 1
ATOM 1313 O O . PHE A 1 182 ? -7.344 -7.621 -9.391 1 98.44 182 PHE A O 1
ATOM 1320 N N . VAL A 1 183 ? -7.094 -9.812 -9.695 1 98.75 183 VAL A N 1
ATOM 1321 C CA . VAL A 1 183 ? -7.422 -9.758 -11.117 1 98.75 183 VAL A CA 1
ATOM 1322 C C . VAL A 1 183 ? -8.891 -9.383 -11.297 1 98.75 183 VAL A C 1
ATOM 1324 O O . VAL A 1 183 ? -9.234 -8.609 -12.188 1 98.75 183 VAL A O 1
ATOM 1327 N N . GLU A 1 184 ? -9.695 -9.859 -10.469 1 98.44 184 GLU A N 1
ATOM 1328 C CA . GLU A 1 184 ? -11.141 -9.68 -10.609 1 98.44 184 GLU A CA 1
ATOM 1329 C C . GLU A 1 184 ? -11.555 -8.258 -10.25 1 98.44 184 GLU A C 1
ATOM 1331 O O . GLU A 1 184 ? -12.375 -7.648 -10.938 1 98.44 184 GLU A O 1
ATOM 1336 N N . THR A 1 185 ? -10.906 -7.652 -9.133 1 97.44 185 THR A N 1
ATOM 1337 C CA . THR A 1 185 ? -11.484 -6.406 -8.648 1 97.44 185 THR A CA 1
ATOM 1338 C C . THR A 1 185 ? -10.406 -5.348 -8.438 1 97.44 185 THR A C 1
ATOM 1340 O O . THR A 1 185 ? -10.695 -4.246 -7.965 1 97.44 185 THR A O 1
ATOM 1343 N N . GLY A 1 186 ? -9.234 -5.684 -8.727 1 96.62 186 GLY A N 1
ATOM 1344 C CA . GLY A 1 186 ? -8.156 -4.707 -8.734 1 96.62 186 GLY A CA 1
ATOM 1345 C C . GLY A 1 186 ? -7.895 -4.094 -7.367 1 96.62 186 GLY A C 1
ATOM 1346 O O . GLY A 1 186 ? -7.711 -4.812 -6.383 1 96.62 186 GLY A O 1
ATOM 1347 N N . ARG A 1 187 ? -7.953 -2.809 -7.25 1 94.25 187 ARG A N 1
ATOM 1348 C CA . ARG A 1 187 ? -7.594 -2.043 -6.062 1 94.25 187 ARG A CA 1
ATOM 1349 C C . ARG A 1 187 ? -8.562 -2.322 -4.918 1 94.25 187 ARG A C 1
ATOM 1351 O O . ARG A 1 187 ? -8.172 -2.283 -3.746 1 94.25 187 ARG A O 1
ATOM 1358 N N . GLU A 1 188 ? -9.797 -2.572 -5.273 1 93.62 188 GLU A N 1
ATOM 1359 C CA . GLU A 1 188 ? -10.766 -2.871 -4.223 1 93.62 188 GLU A CA 1
ATOM 1360 C C . GLU A 1 188 ? -10.281 -4.016 -3.336 1 93.62 188 GLU A C 1
ATOM 1362 O O . GLU A 1 188 ? -10.266 -3.895 -2.109 1 93.62 188 GLU A O 1
ATOM 1367 N N . GLU A 1 189 ? -9.805 -5.055 -3.945 1 96.25 189 GLU A N 1
ATOM 1368 C CA . GLU A 1 189 ? -9.297 -6.188 -3.176 1 96.25 189 GLU A CA 1
ATOM 1369 C C . GLU A 1 189 ? -7.938 -5.883 -2.564 1 96.25 189 GLU A C 1
ATOM 1371 O O . GLU A 1 189 ? -7.664 -6.254 -1.423 1 96.25 189 GLU A O 1
ATOM 1376 N N . ALA A 1 190 ? -7.074 -5.234 -3.336 1 95.06 190 ALA A N 1
ATOM 1377 C CA . ALA A 1 190 ? -5.695 -5.004 -2.91 1 95.06 190 ALA A CA 1
ATOM 1378 C C . ALA A 1 190 ? -5.645 -4.109 -1.675 1 95.06 190 ALA A C 1
ATOM 1380 O O . ALA A 1 190 ? -4.637 -4.074 -0.968 1 95.06 190 ALA A O 1
ATOM 1381 N N . SER A 1 191 ? -6.742 -3.418 -1.416 1 92.81 191 SER A N 1
ATOM 1382 C CA . SER A 1 191 ? -6.77 -2.498 -0.283 1 92.81 191 SER A CA 1
ATOM 1383 C C . SER A 1 191 ? -7.129 -3.225 1.01 1 92.81 191 SER A C 1
ATOM 1385 O O . SER A 1 191 ? -7.035 -2.65 2.096 1 92.81 191 SER A O 1
ATOM 1387 N N . LYS A 1 192 ? -7.414 -4.461 0.964 1 92.88 192 LYS A N 1
ATOM 1388 C CA . LYS A 1 192 ? -7.871 -5.234 2.115 1 92.88 192 LYS A CA 1
ATOM 1389 C C . LYS A 1 192 ? -6.754 -6.113 2.666 1 92.88 192 LYS A C 1
ATOM 1391 O O . LYS A 1 192 ? -5.91 -6.605 1.908 1 92.88 192 LYS A O 1
ATOM 1396 N N . PRO A 1 193 ? -6.828 -6.277 3.984 1 93.5 193 PRO A N 1
ATOM 1397 C CA . PRO A 1 193 ? -5.969 -7.336 4.516 1 93.5 193 PRO A CA 1
ATOM 1398 C C . PRO A 1 193 ? -6.516 -8.734 4.242 1 93.5 193 PRO A C 1
ATOM 1400 O O . PRO A 1 193 ? -7.688 -8.883 3.887 1 93.5 193 PRO A O 1
ATOM 1403 N N . HIS A 1 194 ? -5.68 -9.727 4.379 1 97.19 194 HIS A N 1
ATOM 1404 C CA . HIS A 1 194 ? -6.066 -11.117 4.184 1 97.19 194 HIS A CA 1
ATOM 1405 C C . HIS A 1 194 ? -5.613 -11.984 5.355 1 97.19 194 HIS A C 1
ATOM 1407 O O . HIS A 1 194 ? -4.57 -11.719 5.961 1 97.19 194 HIS A O 1
ATOM 1413 N N . ASP A 1 195 ? -6.332 -13.055 5.57 1 96.69 195 ASP A N 1
ATOM 1414 C CA . ASP A 1 195 ? -6.109 -13.883 6.754 1 96.69 195 ASP A CA 1
ATOM 1415 C C . ASP A 1 195 ? -5.004 -14.914 6.504 1 96.69 195 ASP A C 1
ATOM 1417 O O . ASP A 1 195 ? -4.906 -15.469 5.406 1 96.69 195 ASP A O 1
ATOM 1421 N N . VAL A 1 196 ? -4.289 -15.164 7.586 1 97.94 196 VAL A N 1
ATOM 1422 C CA . VAL A 1 196 ? -3.34 -16.281 7.578 1 97.94 196 VAL A CA 1
ATOM 1423 C C . VAL A 1 196 ? -4.086 -17.594 7.758 1 97.94 196 VAL A C 1
ATOM 1425 O O . VAL A 1 196 ? -4.918 -17.734 8.656 1 97.94 196 VAL A O 1
ATOM 1428 N N . PRO A 1 197 ? -3.807 -18.578 6.93 1 98.12 197 PRO A N 1
ATOM 1429 C CA . PRO A 1 197 ? -4.477 -19.859 7.102 1 98.12 197 PRO A CA 1
ATOM 1430 C C . PRO A 1 197 ? -4.223 -20.484 8.469 1 98.12 197 PRO A C 1
ATOM 1432 O O . PRO A 1 197 ? -3.115 -20.375 9.008 1 98.12 197 PRO A O 1
ATOM 1435 N N . ASP A 1 198 ? -5.184 -21.219 8.938 1 97 198 ASP A N 1
ATOM 1436 C CA . ASP A 1 198 ? -5.129 -21.797 10.281 1 97 198 ASP A CA 1
ATOM 1437 C C . ASP A 1 198 ? -3.98 -22.797 10.398 1 97 198 ASP A C 1
ATOM 1439 O O . ASP A 1 198 ? -3.383 -22.938 11.469 1 97 198 ASP A O 1
ATOM 1443 N N . THR A 1 199 ? -3.66 -23.438 9.352 1 97.31 199 THR A N 1
ATOM 1444 C CA . THR A 1 199 ? -2.623 -24.469 9.344 1 97.31 199 THR A CA 1
ATOM 1445 C C . THR A 1 199 ? -1.25 -23.844 9.594 1 97.31 199 THR A C 1
ATOM 1447 O O . THR A 1 199 ? -0.286 -24.562 9.883 1 97.31 199 THR A O 1
ATOM 1450 N N . CYS A 1 200 ? -1.207 -22.594 9.516 1 97.19 200 CYS A N 1
ATOM 1451 C CA . CYS A 1 200 ? 0.066 -21.906 9.695 1 97.19 200 CYS A CA 1
ATOM 1452 C C . CYS A 1 200 ? 0.146 -21.266 11.078 1 97.19 200 CYS A C 1
ATOM 1454 O O . CYS A 1 200 ? 1.16 -20.672 11.43 1 97.19 200 CYS A O 1
ATOM 1456 N N . LYS A 1 201 ? -0.965 -21.344 11.688 1 88.69 201 LYS A N 1
ATOM 1457 C CA . LYS A 1 201 ? -1.005 -20.766 13.023 1 88.69 201 LYS A CA 1
ATOM 1458 C C . LYS A 1 201 ? -0.547 -21.766 14.078 1 88.69 201 LYS A C 1
ATOM 1460 O O . LYS A 1 201 ? -0.8 -22.969 13.945 1 88.69 201 LYS A O 1
ATOM 1465 N N . ALA A 1 202 ? 0.42 -21.375 14.828 1 71.44 202 ALA A N 1
ATOM 1466 C CA . ALA A 1 202 ? 0.891 -22.266 15.891 1 71.44 202 ALA A CA 1
ATOM 1467 C C . ALA A 1 202 ? -0.239 -22.609 16.859 1 71.44 202 ALA A C 1
ATOM 1469 O O . ALA A 1 202 ? -1.157 -21.812 17.062 1 71.44 202 ALA A O 1
ATOM 1470 N N . MET B 1 1 ? -92.438 9.094 -22.703 1 17.81 1 MET B N 1
ATOM 1471 C CA . MET B 1 1 ? -92.125 10.477 -22.375 1 17.81 1 MET B CA 1
ATOM 1472 C C . MET B 1 1 ? -91.25 10.547 -21.109 1 17.81 1 MET B C 1
ATOM 1474 O O . MET B 1 1 ? -90.812 11.625 -20.719 1 17.81 1 MET B O 1
ATOM 1478 N N . ILE B 1 2 ? -91.125 9.672 -20.234 1 21.25 2 ILE B N 1
ATOM 1479 C CA . ILE B 1 2 ? -90.688 10.281 -18.969 1 21.25 2 ILE B CA 1
ATOM 1480 C C . ILE B 1 2 ? -89.188 10.555 -18.984 1 21.25 2 ILE B C 1
ATOM 1482 O O . ILE B 1 2 ? -88.438 9.656 -19.219 1 21.25 2 ILE B O 1
ATOM 1486 N N . ALA B 1 3 ? -88.5 11.898 -18.969 1 21.11 3 ALA B N 1
ATOM 1487 C CA . ALA B 1 3 ? -87.375 12.859 -19.047 1 21.11 3 ALA B CA 1
ATOM 1488 C C . ALA B 1 3 ? -86.5 12.805 -17.797 1 21.11 3 ALA B C 1
ATOM 1490 O O . ALA B 1 3 ? -85.688 13.695 -17.562 1 21.11 3 ALA B O 1
ATOM 1491 N N . ALA B 1 4 ? -86.375 11.891 -17.062 1 20.02 4 ALA B N 1
ATOM 1492 C CA . ALA B 1 4 ? -85.938 12.258 -15.727 1 20.02 4 ALA B CA 1
ATOM 1493 C C . ALA B 1 4 ? -84.5 12.797 -15.781 1 20.02 4 ALA B C 1
ATOM 1495 O O . ALA B 1 4 ? -83.625 12.266 -16.5 1 20.02 4 ALA B O 1
ATOM 1496 N N . ARG B 1 5 ? -83.938 14.055 -15.148 1 22.36 5 ARG B N 1
ATOM 1497 C CA . ARG B 1 5 ? -83.125 15.234 -14.852 1 22.36 5 ARG B CA 1
ATOM 1498 C C . ARG B 1 5 ? -81.875 14.867 -14.062 1 22.36 5 ARG B C 1
ATOM 1500 O O . ARG B 1 5 ? -81 15.703 -13.883 1 22.36 5 ARG B O 1
ATOM 1507 N N . PHE B 1 6 ? -81.625 13.789 -13.25 1 23.31 6 PHE B N 1
ATOM 1508 C CA . PHE B 1 6 ? -81.062 14.234 -11.992 1 23.31 6 PHE B CA 1
ATOM 1509 C C . PHE B 1 6 ? -79.688 14.797 -12.203 1 23.31 6 PHE B C 1
ATOM 1511 O O . PHE B 1 6 ? -79 14.484 -13.195 1 23.31 6 PHE B O 1
ATOM 1518 N N . SER B 1 7 ? -78.75 15.477 -11.102 1 20.03 7 SER B N 1
ATOM 1519 C CA . SER B 1 7 ? -78.125 16.594 -10.422 1 20.03 7 SER B CA 1
ATOM 1520 C C . SER B 1 7 ? -76.625 16.375 -10.266 1 20.03 7 SER B C 1
ATOM 1522 O O . SER B 1 7 ? -76.188 15.922 -9.219 1 20.03 7 SER B O 1
ATOM 1524 N N . ALA B 1 8 ? -75.812 15.703 -11.031 1 23.47 8 ALA B N 1
ATOM 1525 C CA . ALA B 1 8 ? -74.562 15.336 -10.406 1 23.47 8 ALA B CA 1
ATOM 1526 C C . ALA B 1 8 ? -73.75 16.578 -10.07 1 23.47 8 ALA B C 1
ATOM 1528 O O . ALA B 1 8 ? -73.25 17.281 -10.969 1 23.47 8 ALA B O 1
ATOM 1529 N N . HIS B 1 9 ? -73.812 17.344 -9.031 1 20.84 9 HIS B N 1
ATOM 1530 C CA . HIS B 1 9 ? -73.312 18.594 -8.5 1 20.84 9 HIS B CA 1
ATOM 1531 C C . HIS B 1 9 ? -71.75 18.516 -8.391 1 20.84 9 HIS B C 1
ATOM 1533 O O . HIS B 1 9 ? -71.062 19.406 -8.891 1 20.84 9 HIS B O 1
ATOM 1539 N N . LEU B 1 10 ? -71 18.141 -7.188 1 21.5 10 LEU B N 1
ATOM 1540 C CA . LEU B 1 10 ? -70.438 19.172 -6.328 1 21.5 10 LEU B CA 1
ATOM 1541 C C . LEU B 1 10 ? -69 19.453 -6.715 1 21.5 10 LEU B C 1
ATOM 1543 O O . LEU B 1 10 ? -68.625 20.594 -6.961 1 21.5 10 LEU B O 1
ATOM 1547 N N . PHE B 1 11 ? -67.812 19.062 -5.762 1 21.3 11 PHE B N 1
ATOM 1548 C CA . PHE B 1 11 ? -67 19.906 -4.895 1 21.3 11 PHE B C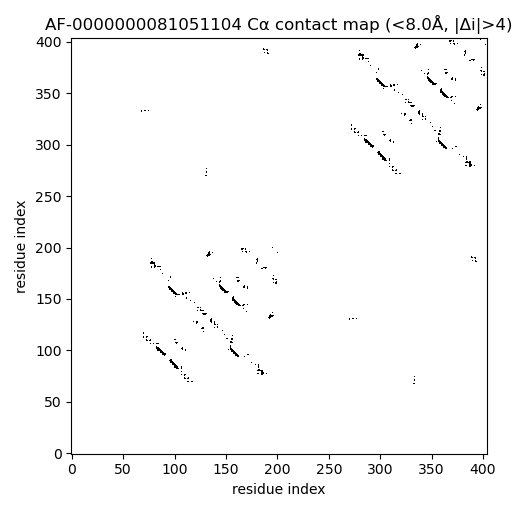A 1
ATOM 1549 C C . PHE B 1 11 ? -65.625 20.156 -5.516 1 21.3 11 PHE B C 1
ATOM 1551 O O . PHE B 1 11 ? -65 19.25 -6.082 1 21.3 11 PHE B O 1
ATOM 1558 N N . LEU B 1 12 ? -65.062 21.469 -5.668 1 22.64 12 LEU B N 1
ATOM 1559 C CA . LEU B 1 12 ? -64.062 22.406 -6.195 1 22.64 12 LEU B CA 1
ATOM 1560 C C . LEU B 1 12 ? -62.688 22.141 -5.609 1 22.64 12 LEU B C 1
ATOM 1562 O O . LEU B 1 12 ? -61.688 22.281 -6.305 1 22.64 12 LEU B O 1
ATOM 1566 N N . MET B 1 13 ? -62.312 21.719 -4.383 1 20.3 13 MET B N 1
ATOM 1567 C CA . MET B 1 13 ? -61.469 22.688 -3.684 1 20.3 13 MET B CA 1
ATOM 1568 C C . MET B 1 13 ? -60 22.531 -4.102 1 20.3 13 MET B C 1
ATOM 1570 O O . MET B 1 13 ? -59.188 23.406 -3.816 1 20.3 13 MET B O 1
ATOM 1574 N N . ALA B 1 14 ? -59.312 21.344 -4.523 1 22.86 14 ALA B N 1
ATOM 1575 C CA . ALA B 1 14 ? -58.062 21.094 -3.822 1 22.86 14 ALA B CA 1
ATOM 1576 C C . ALA B 1 14 ? -56.938 21.953 -4.395 1 22.86 14 ALA B C 1
ATOM 1578 O O . ALA B 1 14 ? -56.531 21.781 -5.543 1 22.86 14 ALA B O 1
ATOM 1579 N N . THR B 1 15 ? -56.688 23.281 -3.959 1 21.73 15 THR B N 1
ATOM 1580 C CA . THR B 1 15 ? -55.719 24.266 -4.406 1 21.73 15 THR B CA 1
ATOM 1581 C C . THR B 1 15 ? -54.281 23.719 -4.262 1 21.73 15 THR B C 1
ATOM 1583 O O . THR B 1 15 ? -54.062 22.734 -3.562 1 21.73 15 THR B O 1
ATOM 1586 N N . ALA B 1 16 ? -53.188 24.594 -4.652 1 23.22 16 ALA B N 1
ATOM 1587 C CA . ALA B 1 16 ? -51.906 24.969 -5.223 1 23.22 16 ALA B CA 1
ATOM 1588 C C . ALA B 1 16 ? -50.812 25.031 -4.141 1 23.22 16 ALA B C 1
ATOM 1590 O O . ALA B 1 16 ? -50.781 26 -3.367 1 23.22 16 ALA B O 1
ATOM 1591 N N . ALA B 1 17 ? -50.625 24.078 -3.203 1 21.5 17 ALA B N 1
ATOM 1592 C CA . ALA B 1 17 ? -49.719 24.469 -2.119 1 21.5 17 ALA B CA 1
ATOM 1593 C C . ALA B 1 17 ? -48.344 24.859 -2.652 1 21.5 17 ALA B C 1
ATOM 1595 O O . ALA B 1 17 ? -47.719 24.094 -3.383 1 21.5 17 ALA B O 1
ATOM 1596 N N . ALA B 1 18 ? -47.906 26.203 -2.693 1 20.8 18 ALA B N 1
ATOM 1597 C CA . ALA B 1 18 ? -46.75 27.016 -2.982 1 20.8 18 ALA B CA 1
ATOM 1598 C C . ALA B 1 18 ? -45.562 26.656 -2.066 1 20.8 18 ALA B C 1
ATOM 1600 O O . ALA B 1 18 ? -45.688 26.781 -0.844 1 20.8 18 ALA B O 1
ATOM 1601 N N . ILE B 1 19 ? -44.812 25.562 -2.252 1 23.62 19 ILE B N 1
ATOM 1602 C CA . ILE B 1 19 ? -43.688 25.156 -1.41 1 23.62 19 ILE B CA 1
ATOM 1603 C C . ILE B 1 19 ? -42.688 26.312 -1.281 1 23.62 19 ILE B C 1
ATOM 1605 O O . ILE B 1 19 ? -42.25 26.859 -2.285 1 23.62 19 ILE B O 1
ATOM 1609 N N . ALA B 1 20 ? -42.562 27.031 -0.114 1 21.73 20 ALA B N 1
ATOM 1610 C CA . ALA B 1 20 ? -41.781 28.156 0.392 1 21.73 20 ALA B CA 1
ATOM 1611 C C . ALA B 1 20 ? -40.281 27.938 0.175 1 21.73 20 ALA B C 1
ATOM 1613 O O . ALA B 1 20 ? -39.812 26.797 0.183 1 21.73 20 ALA B O 1
ATOM 1614 N N . PRO B 1 21 ? -39.406 29.062 -0.09 1 21.69 21 PRO B N 1
ATOM 1615 C CA . PRO B 1 21 ? -38.062 29.5 -0.509 1 21.69 21 PRO B CA 1
ATOM 1616 C C . PRO B 1 21 ? -36.969 29.094 0.482 1 21.69 21 PRO B C 1
ATOM 1618 O O . PRO B 1 21 ? -37.281 28.562 1.551 1 21.69 21 PRO B O 1
ATOM 1621 N N . ALA B 1 22 ? -36.031 30.109 0.815 1 22.41 22 ALA B N 1
ATOM 1622 C CA . ALA B 1 22 ? -34.625 30.5 0.943 1 22.41 22 ALA B CA 1
ATOM 1623 C C . ALA B 1 22 ? -34.156 30.406 2.395 1 22.41 22 ALA B C 1
ATOM 1625 O O . ALA B 1 22 ? -33.719 31.406 2.969 1 22.41 22 ALA B O 1
ATOM 1626 N N . GLN B 1 23 ? -34.562 29.641 3.33 1 21.3 23 GLN B N 1
ATOM 1627 C CA . GLN B 1 23 ? -34.25 30.109 4.676 1 21.3 23 GLN B CA 1
ATOM 1628 C C . GLN B 1 23 ? -32.75 30.219 4.883 1 21.3 23 GLN B C 1
ATOM 1630 O O . GLN B 1 23 ? -31.984 29.344 4.453 1 21.3 23 GLN B O 1
ATOM 1635 N N . GLY B 1 24 ? -32.094 31.5 5.273 1 19.98 24 GLY B N 1
ATOM 1636 C CA . GLY B 1 24 ? -30.938 32.312 5.641 1 19.98 24 GLY B CA 1
ATOM 1637 C C . GLY B 1 24 ? -30.203 31.781 6.855 1 19.98 24 GLY B C 1
ATOM 1638 O O . GLY B 1 24 ? -30.703 31.859 7.977 1 19.98 24 GLY B O 1
ATOM 1639 N N . CYS B 1 25 ? -29.844 30.547 7.129 1 20.56 25 CYS B N 1
ATOM 1640 C CA . CYS B 1 25 ? -29.391 30.344 8.5 1 20.56 25 CYS B CA 1
ATOM 1641 C C . CYS B 1 25 ? -28.172 31.203 8.805 1 20.56 25 CYS B C 1
ATOM 1643 O O . CYS B 1 25 ? -27.188 31.188 8.062 1 20.56 25 CYS B O 1
ATOM 1645 N N . PRO B 1 26 ? -28.172 32.219 9.781 1 20.05 26 PRO B N 1
ATOM 1646 C CA . PRO B 1 26 ? -27.281 33.188 10.406 1 20.05 26 PRO B CA 1
ATOM 1647 C C . PRO B 1 26 ? -26.094 32.531 11.125 1 20.05 26 PRO B C 1
ATOM 1649 O O . PRO B 1 26 ? -26.281 31.938 12.188 1 20.05 26 PRO B O 1
ATOM 1652 N N . TYR B 1 27 ? -25.438 31.594 10.617 1 19.48 27 TYR B N 1
ATOM 1653 C CA . TYR B 1 27 ? -24.344 31.109 11.445 1 19.48 27 TYR B CA 1
ATOM 1654 C C . TYR B 1 27 ? -23.484 32.25 11.945 1 19.48 27 TYR B C 1
ATOM 1656 O O . TYR B 1 27 ? -22.969 33.031 11.148 1 19.48 27 TYR B O 1
ATOM 1664 N N . LEU B 1 28 ? -23.672 32.688 13.258 1 18.41 28 LEU B N 1
ATOM 1665 C CA . LEU B 1 28 ? -23.156 33.656 14.211 1 18.41 28 LEU B CA 1
ATOM 1666 C C . LEU B 1 28 ? -21.641 33.75 14.148 1 18.41 28 LEU B C 1
ATOM 1668 O O . LEU B 1 28 ? -20.984 32.812 13.695 1 18.41 28 LEU B O 1
ATOM 1672 N N . LEU B 1 29 ? -20.953 34.781 14.984 1 18.14 29 LEU B N 1
ATOM 1673 C CA . LEU B 1 29 ? -19.969 35.812 15.281 1 18.14 29 LEU B CA 1
ATOM 1674 C C . LEU B 1 29 ? -18.828 35.25 16.109 1 18.14 29 LEU B C 1
ATOM 1676 O O . LEU B 1 29 ? -18.812 35.375 17.328 1 18.14 29 LEU B O 1
ATOM 1680 N N . ARG B 1 30 ? -18.797 33.906 16.391 1 19.69 30 ARG B N 1
ATOM 1681 C CA . ARG B 1 30 ? -17.953 33.719 17.578 1 19.69 30 ARG B CA 1
ATOM 1682 C C . ARG B 1 30 ? -16.688 34.562 17.5 1 19.69 30 ARG B C 1
ATOM 1684 O O . ARG B 1 30 ? -16.297 34.969 16.406 1 19.69 30 ARG B O 1
ATOM 1691 N N . ASN B 1 31 ? -15.719 34.406 18.562 1 17.02 31 ASN B N 1
ATOM 1692 C CA . ASN B 1 31 ? -14.836 35.094 19.484 1 17.02 31 ASN B CA 1
ATOM 1693 C C . ASN B 1 31 ? -13.469 35.375 18.875 1 17.02 31 ASN B C 1
ATOM 1695 O O . ASN B 1 31 ? -12.742 34.406 18.547 1 17.02 31 ASN B O 1
ATOM 1699 N N . LEU B 1 32 ? -13.172 36.344 18.188 1 19.36 32 LEU B N 1
ATOM 1700 C CA . LEU B 1 32 ? -11.984 37 17.625 1 19.36 32 LEU B CA 1
ATOM 1701 C C . LEU B 1 32 ? -10.938 37.219 18.719 1 19.36 32 LEU B C 1
ATOM 1703 O O . LEU B 1 32 ? -10.031 38.031 18.531 1 19.36 32 LEU B O 1
ATOM 1707 N N . GLN B 1 33 ? -11.016 36.531 19.938 1 18.11 33 GLN B N 1
ATOM 1708 C CA . GLN B 1 33 ? -10.18 37.312 20.844 1 18.11 33 GLN B CA 1
ATOM 1709 C C . GLN B 1 33 ? -8.727 37.344 20.375 1 18.11 33 GLN B C 1
ATOM 1711 O O . GLN B 1 33 ? -8.242 36.375 19.812 1 18.11 33 GLN B O 1
ATOM 1716 N N . THR B 1 34 ? -8.078 38.438 20.422 1 18.45 34 THR B N 1
ATOM 1717 C CA . THR B 1 34 ? -6.895 39.219 20.094 1 18.45 34 THR B CA 1
ATOM 1718 C C . THR B 1 34 ? -5.699 38.75 20.922 1 18.45 34 THR B C 1
ATOM 1720 O O . THR B 1 34 ? -4.641 39.406 20.906 1 18.45 34 THR B O 1
ATOM 1723 N N . MET B 1 35 ? -5.582 37.406 21.281 1 19.12 35 MET B N 1
ATOM 1724 C CA . MET B 1 35 ? -4.57 37.312 22.312 1 19.12 35 MET B CA 1
ATOM 1725 C C . MET B 1 35 ? -3.236 37.875 21.844 1 19.12 35 MET B C 1
ATOM 1727 O O . MET B 1 35 ? -2.797 37.594 20.734 1 19.12 35 MET B O 1
ATOM 1731 N N . LYS B 1 36 ? -2.834 39 22.484 1 21.34 36 LYS B N 1
ATOM 1732 C CA . LYS B 1 36 ? -1.683 39.906 22.438 1 21.34 36 LYS B CA 1
ATOM 1733 C C . LYS B 1 36 ? -0.385 39.125 22.703 1 21.34 36 LYS B C 1
ATOM 1735 O O . LYS B 1 36 ? -0.314 38.312 23.625 1 21.34 36 LYS B O 1
ATOM 1740 N N . GLY B 1 37 ? 0.501 39 21.75 1 18.97 37 GLY B N 1
ATOM 1741 C CA . GLY B 1 37 ? 1.874 38.531 21.578 1 18.97 37 GLY B CA 1
ATOM 1742 C C . GLY B 1 37 ? 2.846 39.219 22.531 1 18.97 37 GLY B C 1
ATOM 1743 O O . GLY B 1 37 ? 3.062 40.406 22.438 1 18.97 37 GLY B O 1
ATOM 1744 N N . ARG B 1 38 ? 2.715 38.906 23.812 1 18.8 38 ARG B N 1
ATOM 1745 C CA . ARG B 1 38 ? 3.688 39.562 24.672 1 18.8 38 ARG B CA 1
ATOM 1746 C C . ARG B 1 38 ? 5.113 39.281 24.219 1 18.8 38 ARG B C 1
ATOM 1748 O O . ARG B 1 38 ? 5.406 38.188 23.75 1 18.8 38 ARG B O 1
ATOM 1755 N N . GLY B 1 39 ? 5.93 40.281 24 1 18.61 39 GLY B N 1
ATOM 1756 C CA . GLY B 1 39 ? 7.258 40.656 23.547 1 18.61 39 GLY B CA 1
ATOM 1757 C C . GLY B 1 39 ? 8.367 40.156 24.453 1 18.61 39 GLY B C 1
ATOM 1758 O O . GLY B 1 39 ? 8.852 40.875 25.312 1 18.61 39 GLY B O 1
ATOM 1759 N N . ARG B 1 40 ? 8.227 38.938 24.984 1 18.52 40 ARG B N 1
ATOM 1760 C CA . ARG B 1 40 ? 9.234 38.812 26.031 1 18.52 40 ARG B CA 1
ATOM 1761 C C . ARG B 1 40 ? 10.641 38.969 25.469 1 18.52 40 ARG B C 1
ATOM 1763 O O . ARG B 1 40 ? 10.898 38.625 24.312 1 18.52 40 ARG B O 1
ATOM 1770 N N . GLY B 1 41 ? 11.398 39.812 26.109 1 17.48 41 GLY B N 1
ATOM 1771 C CA . GLY B 1 41 ? 12.695 40.469 26.094 1 17.48 41 GLY B CA 1
ATOM 1772 C C . GLY B 1 41 ? 13.867 39.531 26.078 1 17.48 41 GLY B C 1
ATOM 1773 O O . GLY B 1 41 ? 13.711 38.344 26.375 1 17.48 41 GLY B O 1
ATOM 1774 N N . ARG B 1 42 ? 15.047 40 25.719 1 18.09 42 ARG B N 1
ATOM 1775 C CA . ARG B 1 42 ? 16.344 39.781 25.094 1 18.09 42 ARG B CA 1
ATOM 1776 C C . ARG B 1 42 ? 17.328 39.125 26.062 1 18.09 42 ARG B C 1
ATOM 1778 O O . ARG B 1 42 ? 18.453 38.781 25.672 1 18.09 42 ARG B O 1
ATOM 1785 N N . GLY B 1 43 ? 16.938 38.812 27.359 1 17.03 43 GLY B N 1
ATOM 1786 C CA . GLY B 1 43 ? 18.188 39.062 28.062 1 17.03 43 GLY B CA 1
ATOM 1787 C C . GLY B 1 43 ? 19.281 38.094 27.719 1 17.03 43 GLY B C 1
ATOM 1788 O O . GLY B 1 43 ? 19.016 37 27.219 1 17.03 43 GLY B O 1
ATOM 1789 N N . GLY B 1 44 ? 20.547 38.438 27.734 1 17.45 44 GLY B N 1
ATOM 1790 C CA . GLY B 1 44 ? 21.922 38.281 27.281 1 17.45 44 GLY B CA 1
ATOM 1791 C C . GLY B 1 44 ? 22.656 37.156 27.938 1 17.45 44 GLY B C 1
ATOM 1792 O O . GLY B 1 44 ? 23.766 36.781 27.531 1 17.45 44 GLY B O 1
ATOM 1793 N N . GLY B 1 45 ? 22.062 36.594 29.078 1 15.83 45 GLY B N 1
ATOM 1794 C CA . GLY B 1 45 ? 23.219 36.438 29.953 1 15.83 45 GLY B CA 1
ATOM 1795 C C . GLY B 1 45 ? 24.188 35.375 29.469 1 15.83 45 GLY B C 1
ATOM 1796 O O . GLY B 1 45 ? 23.938 34.688 28.469 1 15.83 45 GLY B O 1
ATOM 1797 N N . GLY B 1 46 ? 24.5 34.469 30.438 1 16.41 46 GLY B N 1
ATOM 1798 C CA . GLY B 1 46 ? 25.734 34.125 31.141 1 16.41 46 GLY B CA 1
ATOM 1799 C C . GLY B 1 46 ? 26.516 33 30.484 1 16.41 46 GLY B C 1
ATOM 1800 O O . GLY B 1 46 ? 26.016 32.344 29.562 1 16.41 46 GLY B O 1
ATOM 1801 N N . GLY B 1 47 ? 27.156 32.25 31.312 1 16.27 47 GLY B N 1
ATOM 1802 C CA . GLY B 1 47 ? 28.5 31.859 31.656 1 16.27 47 GLY B CA 1
ATOM 1803 C C . GLY B 1 47 ? 28.891 30.484 31.109 1 16.27 47 GLY B C 1
ATOM 1804 O O . GLY B 1 47 ? 29.906 30.344 30.438 1 16.27 47 GLY B O 1
ATOM 1805 N N . GLY B 1 48 ? 28.188 29.422 31.547 1 16.03 48 GLY B N 1
ATOM 1806 C CA . GLY B 1 48 ? 29.078 28.516 32.281 1 16.03 48 GLY B CA 1
ATOM 1807 C C . GLY B 1 48 ? 29.812 27.547 31.391 1 16.03 48 GLY B C 1
ATOM 1808 O O . GLY B 1 48 ? 29.484 27.406 30.203 1 16.03 48 GLY B O 1
ATOM 1809 N N . GLY B 1 49 ? 30.438 26.531 32 1 16.8 49 GLY B N 1
ATOM 1810 C CA . GLY B 1 49 ? 31.672 25.812 32.25 1 16.8 49 GLY B CA 1
ATOM 1811 C C . GLY B 1 49 ? 31.766 24.516 31.453 1 16.8 49 GLY B C 1
ATOM 1812 O O . GLY B 1 49 ? 32.875 24.047 31.141 1 16.8 49 GLY B O 1
ATOM 1813 N N . GLY B 1 50 ? 30.578 23.859 31.172 1 15.89 50 GLY B N 1
ATOM 1814 C CA . GLY B 1 50 ? 30.875 22.484 31.531 1 15.89 50 GLY B CA 1
ATOM 1815 C C . GLY B 1 50 ? 31.812 21.797 30.562 1 15.89 50 GLY B C 1
ATOM 1816 O O . GLY B 1 50 ? 32 22.281 29.438 1 15.89 50 GLY B O 1
ATOM 1817 N N . GLY B 1 51 ? 32.188 20.562 31.031 1 17.09 51 GLY B N 1
ATOM 1818 C CA . GLY B 1 51 ? 33.219 19.531 31.078 1 17.09 51 GLY B CA 1
ATOM 1819 C C . GLY B 1 51 ? 33.312 18.719 29.797 1 17.09 51 GLY B C 1
ATOM 1820 O O . GLY B 1 51 ? 32.5 18.891 28.891 1 17.09 51 GLY B O 1
ATOM 1821 N N . GLY B 1 52 ? 33.438 17.422 30.047 1 17.81 52 GLY B N 1
ATOM 1822 C CA . GLY B 1 52 ? 34.469 16.422 29.766 1 17.81 52 GLY B CA 1
ATOM 1823 C C . GLY B 1 52 ? 34.188 15.594 28.547 1 17.81 52 GLY B C 1
ATOM 1824 O O . GLY B 1 52 ? 35.094 15.188 27.812 1 17.81 52 GLY B O 1
ATOM 1825 N N . VAL B 1 53 ? 32.875 15.188 28.344 1 17.75 53 VAL B N 1
ATOM 1826 C CA . VAL B 1 53 ? 32.844 13.734 28.156 1 17.75 53 VAL B CA 1
ATOM 1827 C C . VAL B 1 53 ? 33.312 13.398 26.75 1 17.75 53 VAL B C 1
ATOM 1829 O O . VAL B 1 53 ? 33.156 14.211 25.828 1 17.75 53 VAL B O 1
ATOM 1832 N N . ARG B 1 54 ? 34.188 12.367 26.766 1 20.42 54 ARG B N 1
ATOM 1833 C CA . ARG B 1 54 ? 34.938 11.578 25.797 1 20.42 54 ARG B CA 1
ATOM 1834 C C . ARG B 1 54 ? 34 10.922 24.797 1 20.42 54 ARG B C 1
ATOM 1836 O O . ARG B 1 54 ? 33 10.289 25.172 1 20.42 54 ARG B O 1
ATOM 1843 N N . GLY B 1 55 ? 33.812 11.398 23.625 1 17.81 55 GLY B N 1
ATOM 1844 C CA . GLY B 1 55 ? 33.031 10.977 22.484 1 17.81 55 GLY B CA 1
ATOM 1845 C C . GLY B 1 55 ? 33.344 9.57 22.031 1 17.81 55 GLY B C 1
ATOM 1846 O O . GLY B 1 55 ? 34.469 9.289 21.594 1 17.81 55 GLY B O 1
ATOM 1847 N N . GLY B 1 56 ? 32.906 8.523 22.875 1 19.58 56 GLY B N 1
ATOM 1848 C CA . GLY B 1 56 ? 33.094 7.148 22.438 1 19.58 56 GLY B CA 1
ATOM 1849 C C . GLY B 1 56 ? 32.594 6.91 21.016 1 19.58 56 GLY B C 1
ATOM 1850 O O . GLY B 1 56 ? 31.812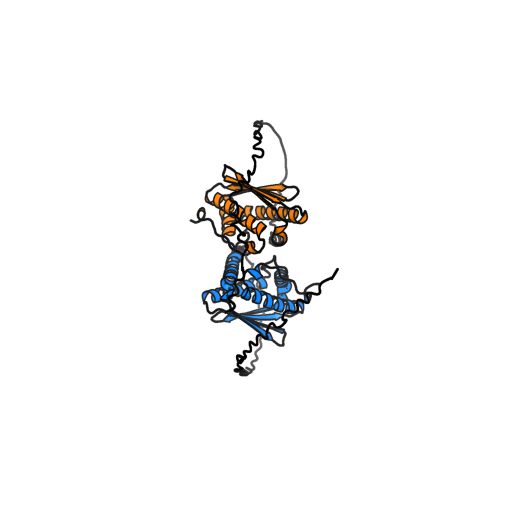 7.691 20.484 1 19.58 56 GLY B O 1
ATOM 1851 N N . GLY B 1 57 ? 33.375 5.977 20.328 1 20.62 57 GLY B N 1
ATOM 1852 C CA . GLY B 1 57 ? 33.438 5.441 18.984 1 20.62 57 GLY B CA 1
ATOM 1853 C C . GLY B 1 57 ? 32.156 4.777 18.531 1 20.62 57 GLY B C 1
ATOM 1854 O O . GLY B 1 57 ? 31.531 4.055 19.297 1 20.62 57 GLY B O 1
ATOM 1855 N N . GLY B 1 58 ? 31.406 5.398 17.703 1 20.28 58 GLY B N 1
ATOM 1856 C CA . GLY B 1 58 ? 30.141 5.023 17.094 1 20.28 58 GLY B CA 1
ATOM 1857 C C . GLY B 1 58 ? 30.219 3.703 16.344 1 20.28 58 GLY B C 1
ATOM 1858 O O . GLY B 1 58 ? 31.031 3.539 15.438 1 20.28 58 GLY B O 1
ATOM 1859 N N . GLY B 1 59 ? 30.172 2.561 17.094 1 21.48 59 GLY B N 1
ATOM 1860 C CA . GLY B 1 59 ? 29.859 1.296 16.453 1 21.48 59 GLY B CA 1
ATOM 1861 C C . GLY B 1 59 ? 28.719 1.404 15.438 1 21.48 59 GLY B C 1
ATOM 1862 O O . GLY B 1 59 ? 27.766 2.154 15.648 1 21.48 59 GLY B O 1
ATOM 1863 N N . GLY B 1 60 ? 29 1.267 14.172 1 23.67 60 GLY B N 1
ATOM 1864 C CA . GLY B 1 60 ? 28.141 1.211 13 1 23.67 60 GLY B CA 1
ATOM 1865 C C . GLY B 1 60 ? 27 0.214 13.141 1 23.67 60 GLY B C 1
ATOM 1866 O O . GLY B 1 60 ? 27.25 -0.983 13.312 1 23.67 60 GLY B O 1
ATOM 1867 N N . GLY B 1 61 ? 26.031 0.455 13.906 1 24.14 61 GLY B N 1
ATOM 1868 C CA . GLY B 1 61 ? 24.812 -0.338 14.023 1 24.14 61 GLY B CA 1
ATOM 1869 C C . GLY B 1 61 ? 24.219 -0.719 12.68 1 24.14 61 GLY B C 1
ATOM 1870 O O . GLY B 1 61 ? 24.219 0.084 11.742 1 24.14 61 GLY B O 1
ATOM 1871 N N . ARG B 1 62 ? 24.375 -1.946 12.211 1 28.25 62 ARG B N 1
ATOM 1872 C CA . ARG B 1 62 ? 23.531 -2.582 11.211 1 28.25 62 ARG B CA 1
ATOM 1873 C C . ARG B 1 62 ? 22.078 -2.15 11.375 1 28.25 62 ARG B C 1
ATOM 1875 O O . ARG B 1 62 ? 21.469 -2.371 12.43 1 28.25 62 ARG B O 1
ATOM 1882 N N . GLY B 1 63 ? 21.688 -0.926 11.109 1 28.27 63 GLY B N 1
ATOM 1883 C CA . GLY B 1 63 ? 20.297 -0.513 11.125 1 28.27 63 GLY B CA 1
ATOM 1884 C C . GLY B 1 63 ? 19.359 -1.562 10.562 1 28.27 63 GLY B C 1
ATOM 1885 O O . GLY B 1 63 ? 19.453 -1.919 9.383 1 28.27 63 GLY B O 1
ATOM 1886 N N . GLY B 1 64 ? 19.062 -2.611 11.203 1 30.61 64 GLY B N 1
ATOM 1887 C CA . GLY B 1 64 ? 17.953 -3.498 10.93 1 30.61 64 GLY B CA 1
ATOM 1888 C C . GLY B 1 64 ? 16.75 -2.779 10.336 1 30.61 64 GLY B C 1
ATOM 1889 O O . GLY B 1 64 ? 16.328 -1.737 10.836 1 30.61 64 GLY B O 1
ATOM 1890 N N . GLY B 1 65 ? 16.531 -2.693 9.047 1 35.38 65 GLY B N 1
ATOM 1891 C CA . GLY B 1 65 ? 15.305 -2.377 8.328 1 35.38 65 GLY B CA 1
ATOM 1892 C C . GLY B 1 65 ? 14.055 -2.855 9.039 1 35.38 65 GLY B C 1
ATOM 1893 O O . GLY B 1 65 ? 13.023 -3.082 8.406 1 35.38 65 GLY B O 1
ATOM 1894 N N . GLY B 1 66 ? 14.125 -3.49 10.18 1 37.97 66 GLY B N 1
ATOM 1895 C CA . GLY B 1 66 ? 12.953 -3.926 10.93 1 37.97 66 GLY B CA 1
ATOM 1896 C C . GLY B 1 66 ? 12 -2.793 11.266 1 37.97 66 GLY B C 1
ATOM 1897 O O . GLY B 1 66 ? 10.961 -3.016 11.883 1 37.97 66 GLY B O 1
ATOM 1898 N N . GLY B 1 67 ? 12.438 -1.569 11.43 1 40.78 67 GLY B N 1
ATOM 1899 C CA . GLY B 1 67 ? 11.602 -0.475 11.898 1 40.78 67 GLY B CA 1
ATOM 1900 C C . GLY B 1 67 ? 10.414 -0.199 11 1 40.78 67 GLY B C 1
ATOM 1901 O O . GLY B 1 67 ? 9.5 0.541 11.375 1 40.78 67 GLY B O 1
ATOM 1902 N N . GLY B 1 68 ? 10.445 -0.519 9.758 1 47.66 68 GLY B N 1
ATOM 1903 C CA . GLY B 1 68 ? 9.414 -0.176 8.789 1 47.66 68 GLY B CA 1
ATOM 1904 C C . GLY B 1 68 ? 8.086 -0.855 9.062 1 47.66 68 GLY B C 1
ATOM 1905 O O . GLY B 1 68 ? 7.027 -0.278 8.82 1 47.66 68 GLY B O 1
ATOM 1906 N N . GLY B 1 69 ? 8.102 -2.1 9.664 1 54.56 69 GLY B N 1
ATOM 1907 C CA . GLY B 1 69 ? 6.883 -2.863 9.844 1 54.56 69 GLY B CA 1
ATOM 1908 C C . GLY B 1 69 ? 5.961 -2.268 10.898 1 54.56 69 GLY B C 1
ATOM 1909 O O . GLY B 1 69 ? 4.738 -2.268 10.727 1 54.56 69 GLY B O 1
ATOM 1910 N N . GLY B 1 70 ? 6.523 -1.709 11.977 1 57.25 70 GLY B N 1
ATOM 1911 C CA . GLY B 1 70 ? 5.691 -1.201 13.055 1 57.25 70 GLY B CA 1
ATOM 1912 C C . GLY B 1 70 ? 4.891 0.025 12.664 1 57.25 70 GLY B C 1
ATOM 1913 O O . GLY B 1 70 ? 3.717 0.15 13.023 1 57.25 70 GLY B O 1
ATOM 1914 N N . SER B 1 71 ? 5.52 0.82 11.891 1 64.12 71 SER B N 1
ATOM 1915 C CA . SER B 1 71 ? 4.848 2.059 11.508 1 64.12 71 SER B CA 1
ATOM 1916 C C . SER B 1 71 ? 3.736 1.794 10.492 1 64.12 71 SER B C 1
ATOM 1918 O O . SER B 1 71 ? 2.684 2.436 10.539 1 64.12 71 SER B O 1
ATOM 1920 N N . GLU B 1 72 ? 3.881 0.795 9.789 1 74.38 72 GLU B N 1
ATOM 1921 C CA . GLU B 1 72 ? 2.893 0.466 8.773 1 74.38 72 GLU B CA 1
ATOM 1922 C C . GLU B 1 72 ? 1.639 -0.143 9.391 1 74.38 72 GLU B C 1
ATOM 1924 O O . GLU B 1 72 ? 0.53 0.065 8.891 1 74.38 72 GLU B O 1
ATOM 1929 N N . ALA B 1 73 ? 1.863 -0.656 10.555 1 76.88 73 ALA B N 1
ATOM 1930 C CA . ALA B 1 73 ? 0.719 -1.272 11.219 1 76.88 73 ALA B CA 1
ATOM 1931 C C . ALA B 1 73 ? -0.254 -0.214 11.734 1 76.88 73 ALA B C 1
ATOM 1933 O O . ALA B 1 73 ? -1.473 -0.383 11.633 1 76.88 73 ALA B O 1
ATOM 1934 N N . TYR B 1 74 ? 0.202 0.908 12.062 1 91.31 74 TYR B N 1
ATOM 1935 C CA . TYR B 1 74 ? -0.662 1.932 12.641 1 91.31 74 TYR B CA 1
ATOM 1936 C C . TYR B 1 74 ? -1.55 2.561 11.57 1 91.31 74 TYR B C 1
ATOM 1938 O O . TYR B 1 74 ? -2.736 2.805 11.805 1 91.31 74 TYR B O 1
ATOM 1946 N N . VAL B 1 75 ? -1.005 2.822 10.445 1 94.94 75 VAL B N 1
ATOM 1947 C CA . VAL B 1 75 ? -1.784 3.484 9.406 1 94.94 75 VAL B CA 1
ATOM 1948 C C . VAL B 1 75 ? -2.91 2.564 8.938 1 94.94 75 VAL B C 1
ATOM 1950 O O . VAL B 1 75 ? -4.016 3.023 8.641 1 94.94 75 VAL B O 1
ATOM 1953 N N . GLN B 1 76 ? -2.627 1.316 8.906 1 93.69 76 GLN B N 1
ATOM 1954 C CA . GLN B 1 76 ? -3.664 0.372 8.508 1 93.69 76 GLN B CA 1
ATOM 1955 C C . GLN B 1 76 ? -4.828 0.383 9.5 1 93.69 76 GLN B C 1
ATOM 1957 O O . GLN B 1 76 ? -5.992 0.409 9.094 1 93.69 76 GLN B O 1
ATOM 1962 N N . GLU B 1 77 ? -4.504 0.37 10.758 1 95 77 GLU B N 1
ATOM 1963 C CA . GLU B 1 77 ? -5.535 0.447 11.781 1 95 77 GLU B CA 1
ATOM 1964 C C . GLU B 1 77 ? -6.324 1.75 11.68 1 95 77 GLU B C 1
ATOM 1966 O O . GLU B 1 77 ? -7.547 1.756 11.828 1 95 77 GLU B O 1
ATOM 1971 N N . LEU B 1 78 ? -5.621 2.797 11.398 1 98.25 78 LEU B N 1
ATOM 1972 C CA . LEU B 1 78 ? -6.258 4.102 11.281 1 98.25 78 LEU B CA 1
ATOM 1973 C C . LEU B 1 78 ? -7.211 4.133 10.094 1 98.25 78 LEU B C 1
ATOM 1975 O O . LEU B 1 78 ? -8.328 4.652 10.195 1 98.25 78 LEU B O 1
ATOM 1979 N N . LEU B 1 79 ? -6.805 3.57 9.016 1 97.25 79 LEU B N 1
ATOM 1980 C CA . LEU B 1 79 ? -7.66 3.512 7.84 1 97.25 79 LEU B CA 1
ATOM 1981 C C . LEU B 1 79 ? -8.898 2.662 8.109 1 97.25 79 LEU B C 1
ATOM 1983 O O . LEU B 1 79 ? -10.008 3.023 7.699 1 97.25 79 LEU B O 1
ATOM 1987 N N . ASP B 1 80 ? -8.758 1.652 8.852 1 95.56 80 ASP B N 1
ATOM 1988 C CA . ASP B 1 80 ? -9.859 0.748 9.164 1 95.56 80 ASP B CA 1
ATOM 1989 C C . ASP B 1 80 ? -10.828 1.384 10.156 1 95.56 80 ASP B C 1
ATOM 1991 O O . ASP B 1 80 ? -12.008 1.013 10.211 1 95.56 80 ASP B O 1
ATOM 1995 N N . ASN B 1 81 ? -10.344 2.301 10.945 1 98 81 ASN B N 1
ATOM 1996 C CA . ASN B 1 81 ? -11.156 2.947 11.977 1 98 81 ASN B CA 1
ATOM 1997 C C . ASN B 1 81 ? -11.328 4.438 11.695 1 98 81 ASN B C 1
ATOM 1999 O O . ASN B 1 81 ? -11.453 5.238 12.625 1 98 81 ASN B O 1
ATOM 2003 N N . HIS B 1 82 ? -11.281 4.82 10.43 1 98.5 82 HIS B N 1
ATOM 2004 C CA . HIS B 1 82 ? -11.266 6.23 10.055 1 98.5 82 HIS B CA 1
ATOM 2005 C C . HIS B 1 82 ? -12.5 6.953 10.57 1 98.5 82 HIS B C 1
ATOM 2007 O O . HIS B 1 82 ? -12.445 8.148 10.883 1 98.5 82 HIS B O 1
ATOM 2013 N N . GLU B 1 83 ? -13.609 6.277 10.812 1 98.56 83 GLU B N 1
ATOM 2014 C CA . GLU B 1 83 ? -14.859 6.887 11.258 1 98.56 83 GLU B CA 1
ATOM 2015 C C . GLU B 1 83 ? -14.742 7.375 12.703 1 98.56 83 GLU B C 1
ATOM 2017 O O . GLU B 1 83 ? -15.57 8.164 13.156 1 98.56 83 GLU B O 1
ATOM 2022 N N . LEU B 1 84 ? -13.789 6.898 13.391 1 98.81 84 LEU B N 1
ATOM 2023 C CA . LEU B 1 84 ? -13.57 7.305 14.781 1 98.81 84 LEU B CA 1
ATOM 2024 C C . LEU B 1 84 ? -12.602 8.477 14.852 1 98.81 84 LEU B C 1
ATOM 2026 O O . LEU B 1 84 ? -12.242 8.93 15.945 1 98.81 84 LEU B O 1
ATOM 2030 N N . VAL B 1 85 ? -12.172 8.945 13.703 1 98.94 85 VAL B N 1
ATOM 2031 C CA . VAL B 1 85 ? -11.188 10.031 13.641 1 98.94 85 VAL B CA 1
ATOM 2032 C C . VAL B 1 85 ? -11.875 11.32 13.211 1 98.94 85 VAL B C 1
ATOM 2034 O O . VAL B 1 85 ? -12.648 11.336 12.25 1 98.94 85 VAL B O 1
ATOM 2037 N N . ASP B 1 86 ? -11.617 12.352 13.922 1 98.81 86 ASP B N 1
ATOM 2038 C CA . ASP B 1 86 ? -12.055 13.695 13.562 1 98.81 86 ASP B CA 1
ATOM 2039 C C . ASP B 1 86 ? -10.859 14.57 13.18 1 98.81 86 ASP B C 1
ATOM 2041 O O . ASP B 1 86 ? -9.742 14.336 13.625 1 98.81 86 ASP B O 1
ATOM 2045 N N . ARG B 1 87 ? -11.164 15.617 12.367 1 98.88 87 ARG B N 1
ATOM 2046 C CA . ARG B 1 87 ? -10.07 16.453 11.883 1 98.88 87 ARG B CA 1
ATOM 2047 C C . ARG B 1 87 ? -10.547 17.891 11.656 1 98.88 87 ARG B C 1
ATOM 2049 O O . ARG B 1 87 ? -11.641 18.109 11.125 1 98.88 87 ARG B O 1
ATOM 2056 N N . GLU B 1 88 ? -9.773 18.781 12.18 1 98.81 88 GLU B N 1
ATOM 2057 C CA . GLU B 1 88 ? -9.938 20.219 11.938 1 98.81 88 GLU B CA 1
ATOM 2058 C C . GLU B 1 88 ? -8.742 20.797 11.195 1 98.81 88 GLU B C 1
ATOM 2060 O O . GLU B 1 88 ? -7.594 20.438 11.477 1 98.81 88 GLU B O 1
ATOM 2065 N N . VAL B 1 89 ? -9.039 21.641 10.266 1 98.94 89 VAL B N 1
ATOM 2066 C CA . VAL B 1 89 ? -7.992 22.281 9.469 1 98.94 89 VAL B CA 1
ATOM 2067 C C . VAL B 1 89 ? -8.125 23.797 9.555 1 98.94 89 VAL B C 1
ATOM 2069 O O . VAL B 1 89 ? -9.219 24.344 9.359 1 98.94 89 VAL B O 1
ATOM 2072 N N . PHE B 1 90 ? -7.004 24.469 9.867 1 98.88 90 PHE B N 1
ATOM 2073 C CA . PHE B 1 90 ? -6.957 25.922 9.969 1 98.88 90 PHE B CA 1
ATOM 2074 C C . PHE B 1 90 ? -5.922 26.5 9.016 1 98.88 90 PHE B C 1
ATOM 2076 O O . PHE B 1 90 ? -4.727 26.219 9.141 1 98.88 90 PHE B O 1
ATOM 2083 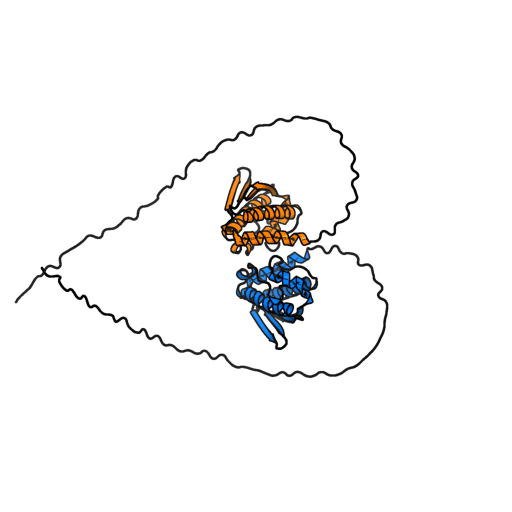N N . HIS B 1 91 ? -6.43 27.359 8.164 1 98.75 91 HIS B N 1
ATOM 2084 C CA . HIS B 1 91 ? -5.539 28.078 7.262 1 98.75 91 HIS B CA 1
ATOM 2085 C C . HIS B 1 91 ? -5.191 29.453 7.82 1 98.75 91 HIS B C 1
ATOM 2087 O O . HIS B 1 91 ? -6.074 30.172 8.289 1 98.75 91 HIS B O 1
ATOM 2093 N N . HIS B 1 92 ? -3.889 29.75 7.711 1 98.75 92 HIS B N 1
ATOM 2094 C CA . HIS B 1 92 ? -3.449 31.031 8.25 1 98.75 92 HIS B CA 1
ATOM 2095 C C . HIS B 1 92 ? -3.053 32 7.141 1 98.75 92 HIS B C 1
ATOM 2097 O O . HIS B 1 92 ? -2.77 31.578 6.016 1 98.75 92 HIS B O 1
ATOM 2103 N N . ASP B 1 93 ? -2.949 33.281 7.496 1 98.12 93 ASP B N 1
ATOM 2104 C CA . ASP B 1 93 ? -2.695 34.344 6.523 1 98.12 93 ASP B CA 1
ATOM 2105 C C . ASP B 1 93 ? -1.299 34.219 5.918 1 98.12 93 ASP B C 1
ATOM 2107 O O . ASP B 1 93 ? -1.072 34.625 4.773 1 98.12 93 ASP B O 1
ATOM 2111 N N . ASP B 1 94 ? -0.427 33.625 6.633 1 97.88 94 ASP B N 1
ATOM 2112 C CA . ASP B 1 94 ? 0.946 33.531 6.148 1 97.88 94 ASP B CA 1
ATOM 2113 C C . ASP B 1 94 ? 1.139 32.281 5.289 1 97.88 94 ASP B C 1
ATOM 2115 O O . ASP B 1 94 ? 2.256 31.969 4.867 1 97.88 94 ASP B O 1
ATOM 2119 N N . GLY B 1 95 ? 0.117 31.516 5.074 1 98.5 95 GLY B N 1
ATOM 2120 C CA . GLY B 1 95 ? 0.164 30.328 4.23 1 98.5 95 GLY B CA 1
ATOM 2121 C C . GLY B 1 95 ? 0.33 29.047 5.02 1 98.5 95 GLY B C 1
ATOM 2122 O O . GLY B 1 95 ? 0.128 27.953 4.484 1 98.5 95 GLY B O 1
ATOM 2123 N N . SER B 1 96 ? 0.668 29.219 6.254 1 98.81 96 SER B N 1
ATOM 2124 C CA . SER B 1 96 ? 0.814 28.016 7.082 1 98.81 96 SER B CA 1
ATOM 2125 C C . SER B 1 96 ? -0.537 27.375 7.355 1 98.81 96 SER B C 1
ATOM 2127 O O . SER B 1 96 ? -1.581 28.016 7.203 1 98.81 96 SER B O 1
ATOM 2129 N N . ILE B 1 97 ? -0.436 26.016 7.656 1 98.94 97 ILE B N 1
ATOM 2130 C CA . ILE B 1 97 ? -1.64 25.25 7.941 1 98.94 97 ILE B CA 1
ATOM 2131 C C . ILE B 1 97 ? -1.484 24.531 9.273 1 98.94 97 ILE B C 1
ATOM 2133 O O . ILE B 1 97 ? -0.441 23.922 9.547 1 98.94 97 ILE B O 1
ATOM 2137 N N . THR B 1 98 ? -2.449 24.719 10.125 1 98.94 98 THR B N 1
ATOM 2138 C CA . THR B 1 98 ? -2.525 23.938 11.352 1 98.94 98 THR B CA 1
ATOM 2139 C C . THR B 1 98 ? -3.643 22.891 11.266 1 98.94 98 THR B C 1
ATOM 2141 O O . THR B 1 98 ? -4.754 23.203 10.828 1 98.94 98 THR B O 1
ATOM 2144 N N . THR B 1 99 ? -3.309 21.641 11.633 1 98.94 99 THR B N 1
ATOM 2145 C CA . THR B 1 99 ? -4.324 20.594 11.672 1 98.94 99 THR B CA 1
ATOM 2146 C C . THR B 1 99 ? -4.395 19.969 13.055 1 98.94 99 THR B C 1
ATOM 2148 O O . THR B 1 99 ? -3.381 19.844 13.742 1 98.94 99 THR B O 1
ATOM 2151 N N . LYS B 1 100 ? -5.57 19.688 13.445 1 98.94 100 LYS B N 1
ATOM 2152 C CA . LYS B 1 100 ? -5.824 18.844 14.602 1 98.94 100 LYS B CA 1
ATOM 2153 C C . LYS B 1 100 ? -6.555 17.562 14.195 1 98.94 100 LYS B C 1
ATOM 2155 O O . LYS B 1 100 ? -7.656 17.625 13.648 1 98.94 100 LYS B O 1
ATOM 2160 N N . THR B 1 101 ? -5.98 16.484 14.414 1 98.94 101 THR B N 1
ATOM 2161 C CA . THR B 1 101 ? -6.574 15.172 14.172 1 98.94 101 THR B CA 1
ATOM 2162 C C . THR B 1 101 ? -6.703 14.383 15.469 1 98.94 101 THR B C 1
ATOM 2164 O O . THR B 1 101 ? -5.719 14.211 16.203 1 98.94 101 THR B O 1
ATOM 2167 N N . PHE B 1 102 ? -7.906 14.008 15.758 1 98.88 102 PHE B N 1
ATOM 2168 C CA . PHE B 1 102 ? -8.125 13.508 17.109 1 98.88 102 PHE B CA 1
ATOM 2169 C C . PHE B 1 102 ? -9.242 12.469 17.125 1 98.88 102 PHE B C 1
ATOM 2171 O O . PHE B 1 102 ? -9.898 12.242 16.109 1 98.88 102 PHE B O 1
ATOM 2178 N N . SER B 1 103 ? -9.328 11.797 18.234 1 98.94 103 SER B N 1
ATOM 2179 C CA . SER B 1 103 ? -10.352 10.781 18.453 1 98.94 103 SER B CA 1
ATOM 2180 C C . SER B 1 103 ? -10.758 10.695 19.922 1 98.94 103 SER B C 1
ATOM 2182 O O . SER B 1 103 ? -9.922 10.867 20.812 1 98.94 103 SER B O 1
ATOM 2184 N N . ASP B 1 104 ? -12 10.375 20.156 1 98.5 104 ASP B N 1
ATOM 2185 C CA . ASP B 1 104 ? -12.461 10.094 21.516 1 98.5 104 ASP B CA 1
ATOM 2186 C C . ASP B 1 104 ? -12.062 8.688 21.953 1 98.5 104 ASP B C 1
ATOM 2188 O O . ASP B 1 104 ? -12.133 8.359 23.141 1 98.5 104 ASP B O 1
ATOM 2192 N N . ASP B 1 105 ? -11.727 7.836 21.031 1 98.69 105 ASP B N 1
ATOM 2193 C CA . ASP B 1 105 ? -11.195 6.52 21.359 1 98.69 105 ASP B CA 1
ATOM 2194 C C . ASP B 1 105 ? -9.703 6.59 21.688 1 98.69 105 ASP B C 1
ATOM 2196 O O . ASP B 1 105 ? -8.891 6.941 20.812 1 98.69 105 ASP B O 1
ATOM 2200 N N . PRO B 1 106 ? -9.328 6.211 22.906 1 98.44 106 PRO B N 1
ATOM 2201 C CA . PRO B 1 106 ? -7.941 6.414 23.328 1 98.44 106 PRO B CA 1
ATOM 2202 C C . PRO B 1 106 ? -6.953 5.578 22.516 1 98.44 106 PRO B C 1
ATOM 2204 O O . PRO B 1 106 ? -5.812 5.996 22.297 1 98.44 106 PRO B O 1
ATOM 2207 N N . GLN B 1 107 ? -7.371 4.457 22.047 1 98.31 107 GLN B N 1
ATOM 2208 C CA . GLN B 1 107 ? -6.477 3.645 21.234 1 98.31 107 GLN B CA 1
ATOM 2209 C C . GLN B 1 107 ? -6.254 4.273 19.875 1 98.31 107 GLN B C 1
ATOM 2211 O O . GLN B 1 107 ? -5.129 4.297 19.359 1 98.31 107 GLN B O 1
ATOM 2216 N N . VAL B 1 108 ? -7.293 4.742 19.281 1 98.69 108 VAL B N 1
ATOM 2217 C CA . VAL B 1 108 ? -7.18 5.422 18 1 98.69 108 VAL B CA 1
ATOM 2218 C C . VAL B 1 108 ? -6.324 6.68 18.156 1 98.69 108 VAL B C 1
ATOM 2220 O O . VAL B 1 108 ? -5.477 6.965 17.297 1 98.69 108 VAL B O 1
ATOM 2223 N N . ALA B 1 109 ? -6.477 7.406 19.219 1 98.75 109 ALA B N 1
ATOM 2224 C CA . ALA B 1 109 ? -5.652 8.578 19.5 1 98.75 109 ALA B CA 1
ATOM 2225 C C . ALA B 1 109 ? -4.176 8.203 19.609 1 98.75 109 ALA B C 1
ATOM 2227 O O . ALA B 1 109 ? -3.311 8.906 19.078 1 98.75 109 ALA B O 1
ATOM 2228 N N . ALA B 1 110 ? -3.975 7.086 20.25 1 98.19 110 ALA B N 1
ATOM 2229 C CA . ALA B 1 110 ? -2.6 6.617 20.391 1 98.19 110 ALA B CA 1
ATOM 2230 C C . ALA B 1 110 ? -2 6.238 19.031 1 98.19 110 ALA B C 1
ATOM 2232 O O . ALA B 1 110 ? -0.833 6.531 18.766 1 98.19 110 ALA B O 1
ATOM 2233 N N . TRP B 1 111 ? -2.775 5.59 18.172 1 97.94 111 TRP B N 1
ATOM 2234 C CA . TRP B 1 111 ? -2.311 5.25 16.844 1 97.94 111 TRP B CA 1
ATOM 2235 C C . TRP B 1 111 ? -1.991 6.504 16.031 1 97.94 111 TRP B C 1
ATOM 2237 O O . TRP B 1 111 ? -1.015 6.535 15.281 1 97.94 111 TRP B O 1
ATOM 2247 N N . LEU B 1 112 ? -2.805 7.547 16.172 1 98.62 112 LEU B N 1
ATOM 2248 C CA . LEU B 1 112 ? -2.566 8.812 15.477 1 98.62 112 LEU B CA 1
ATOM 2249 C C . LEU B 1 112 ? -1.208 9.391 15.859 1 98.62 112 LEU B C 1
ATOM 2251 O O . LEU B 1 112 ? -0.412 9.742 14.984 1 98.62 112 LEU B O 1
ATOM 2255 N N . GLN B 1 113 ? -0.962 9.422 17.125 1 98.5 113 GLN B N 1
ATOM 2256 C CA . GLN B 1 113 ? 0.273 10.016 17.625 1 98.5 113 GLN B CA 1
ATOM 2257 C C . GLN B 1 113 ? 1.491 9.211 17.172 1 98.5 113 GLN B C 1
ATOM 2259 O O . GLN B 1 113 ? 2.479 9.789 16.703 1 98.5 113 GLN B O 1
ATOM 2264 N N . ALA B 1 114 ? 1.363 7.957 17.234 1 97.62 114 ALA B N 1
ATOM 2265 C CA . ALA B 1 114 ? 2.469 7.098 16.812 1 97.62 114 ALA B CA 1
ATOM 2266 C C . ALA B 1 114 ? 2.723 7.223 15.312 1 97.62 114 ALA B C 1
ATOM 2268 O O . ALA B 1 114 ? 3.873 7.324 14.875 1 97.62 114 ALA B O 1
ATOM 2269 N N . HIS B 1 115 ? 1.692 7.211 14.562 1 97.56 115 HIS B N 1
ATOM 2270 C CA . HIS B 1 115 ? 1.805 7.277 13.109 1 97.56 115 HIS B CA 1
ATOM 2271 C C . HIS B 1 115 ? 2.465 8.578 12.672 1 97.56 115 HIS B C 1
ATOM 2273 O O . HIS B 1 115 ? 3.416 8.562 11.883 1 97.56 115 HIS B O 1
ATOM 2279 N N . VAL B 1 116 ? 1.949 9.656 13.141 1 97.88 116 VAL B N 1
ATOM 2280 C CA . VAL B 1 116 ? 2.426 10.961 12.695 1 97.88 116 VAL B CA 1
ATOM 2281 C C . VAL B 1 116 ? 3.885 11.148 13.109 1 97.88 116 VAL B C 1
ATOM 2283 O O . VAL B 1 116 ? 4.691 11.672 12.336 1 97.88 116 VAL B O 1
ATOM 2286 N N . ALA B 1 117 ? 4.234 10.734 14.328 1 96.56 117 ALA B N 1
ATOM 2287 C CA . ALA B 1 117 ? 5.625 10.805 14.766 1 96.56 117 ALA B CA 1
ATOM 2288 C C . ALA B 1 117 ? 6.535 9.984 13.859 1 96.56 117 ALA B C 1
ATOM 2290 O O . ALA B 1 117 ? 7.617 10.445 13.477 1 96.56 117 ALA B O 1
ATOM 2291 N N . SER B 1 118 ? 6.125 8.836 13.531 1 95.88 118 SER B N 1
ATOM 2292 C CA . SER B 1 118 ? 6.918 7.957 12.672 1 95.88 118 SER B CA 1
ATOM 2293 C C . SER B 1 118 ? 7.086 8.555 11.281 1 95.88 118 SER B C 1
ATOM 2295 O O . SER B 1 118 ? 8.18 8.516 10.711 1 95.88 118 SER B O 1
ATOM 2297 N N . MET B 1 119 ? 6.012 9.133 10.734 1 96.31 119 MET B N 1
ATOM 2298 C CA . MET B 1 119 ? 6.078 9.734 9.406 1 96.31 119 MET B CA 1
ATOM 2299 C C . MET B 1 119 ? 7.027 10.93 9.391 1 96.31 119 MET B C 1
ATOM 2301 O O . MET B 1 119 ? 7.801 11.102 8.453 1 96.31 119 MET B O 1
ATOM 2305 N N . LYS B 1 120 ? 6.91 11.711 10.406 1 95.06 120 LYS B N 1
ATOM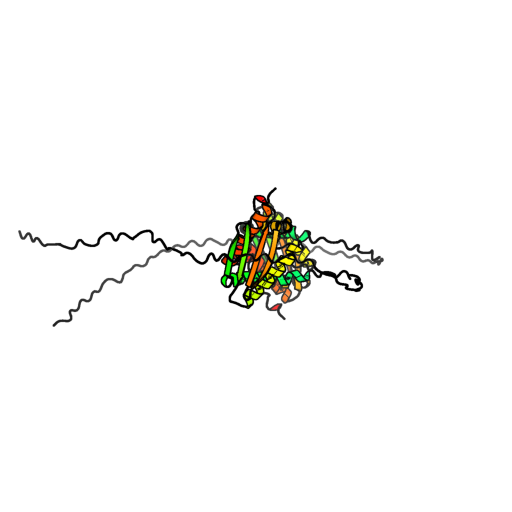 2306 C CA . LYS B 1 120 ? 7.832 12.844 10.477 1 95.06 120 LYS B CA 1
ATOM 2307 C C . LYS B 1 120 ? 9.281 12.367 10.469 1 95.06 120 LYS B C 1
ATOM 2309 O O . LYS B 1 120 ? 10.117 12.914 9.742 1 95.06 120 LYS B O 1
ATOM 2314 N N . ALA B 1 121 ? 9.602 11.43 11.297 1 93.62 121 ALA B N 1
ATOM 2315 C CA . ALA B 1 121 ? 10.961 10.906 11.383 1 93.62 121 ALA B CA 1
ATOM 2316 C C . ALA B 1 121 ? 11.43 10.367 10.039 1 93.62 121 ALA B C 1
ATOM 2318 O O . ALA B 1 121 ? 12.562 10.625 9.609 1 93.62 121 ALA B O 1
ATOM 2319 N N . ARG B 1 122 ? 10.586 9.648 9.344 1 92.75 122 ARG B N 1
ATOM 2320 C CA . ARG B 1 122 ? 10.945 9.055 8.055 1 92.75 122 ARG B CA 1
ATOM 2321 C C . ARG B 1 122 ? 11.195 10.141 7.008 1 92.75 122 ARG B C 1
ATOM 2323 O O . ARG B 1 122 ? 12.227 10.125 6.328 1 92.75 122 ARG B O 1
ATOM 2330 N N . VAL B 1 123 ? 10.297 11.023 6.922 1 92 123 VAL B N 1
ATOM 2331 C CA . VAL B 1 123 ? 10.391 12.062 5.906 1 92 123 VAL B CA 1
ATOM 2332 C C . VAL B 1 123 ? 11.594 12.961 6.191 1 92 123 VAL B C 1
ATOM 2334 O O . VAL B 1 123 ? 12.352 13.305 5.281 1 92 123 VAL B O 1
ATOM 2337 N N . ASP B 1 124 ? 11.828 13.281 7.453 1 88.69 124 ASP B N 1
ATOM 2338 C CA . ASP B 1 124 ? 12.984 14.086 7.84 1 88.69 124 ASP B CA 1
ATOM 2339 C C . ASP B 1 124 ? 14.289 13.383 7.465 1 88.69 124 ASP B C 1
ATOM 2341 O O . ASP B 1 124 ? 15.289 14.039 7.16 1 88.69 124 ASP B O 1
ATOM 2345 N N . GLY B 1 125 ? 14.234 12.172 7.477 1 88.69 125 GLY B N 1
ATOM 2346 C CA . GLY B 1 125 ? 15.414 11.391 7.152 1 88.69 125 GLY B CA 1
ATOM 2347 C C . GLY B 1 125 ? 15.555 11.094 5.672 1 88.69 125 GLY B C 1
ATOM 2348 O O . GLY B 1 125 ? 16.5 10.422 5.25 1 88.69 125 GLY B O 1
ATOM 2349 N N . GLY B 1 126 ? 14.531 11.523 4.922 1 86.44 126 GLY B N 1
ATOM 2350 C CA . GLY B 1 126 ? 14.547 11.312 3.482 1 86.44 126 GLY B CA 1
ATOM 2351 C C . GLY B 1 126 ? 14.094 9.922 3.076 1 86.44 126 GLY B C 1
ATOM 2352 O O . GLY B 1 126 ? 14.398 9.461 1.973 1 86.44 126 GLY B O 1
ATOM 2353 N N . MET B 1 127 ? 13.5 9.227 4.02 1 89.75 127 MET B N 1
ATOM 2354 C CA . MET B 1 127 ? 13.031 7.875 3.734 1 89.75 127 MET B CA 1
ATOM 2355 C C . MET B 1 127 ? 11.695 7.91 2.994 1 89.75 127 MET B C 1
ATOM 2357 O O . MET B 1 127 ? 10.82 8.711 3.322 1 89.75 127 MET B O 1
ATOM 2361 N N . ARG B 1 128 ? 11.578 7.102 2.025 1 86.75 128 ARG B N 1
ATOM 2362 C CA . ARG B 1 128 ? 10.359 7.02 1.223 1 86.75 128 ARG B CA 1
ATOM 2363 C C . ARG B 1 128 ? 9.195 6.496 2.049 1 86.75 128 ARG B C 1
ATOM 2365 O O . ARG B 1 128 ? 9.375 5.633 2.91 1 86.75 128 ARG B O 1
ATOM 2372 N N . VAL B 1 129 ? 8.164 7.117 1.719 1 87.31 129 VAL B N 1
ATOM 2373 C CA . VAL B 1 129 ? 6.875 6.73 2.279 1 87.31 129 VAL B CA 1
ATOM 2374 C C . VAL B 1 129 ? 5.879 6.461 1.15 1 87.31 129 VAL B C 1
ATOM 2376 O O . VAL B 1 129 ? 5.914 7.133 0.114 1 87.31 129 VAL B O 1
ATOM 2379 N N . ARG B 1 130 ? 5.094 5.402 1.104 1 88.5 130 ARG B N 1
ATOM 2380 C CA . ARG B 1 130 ? 4.086 5.133 0.083 1 88.5 130 ARG B CA 1
ATOM 2381 C C . ARG B 1 130 ? 4.602 5.5 -1.305 1 88.5 130 ARG B C 1
ATOM 2383 O O . ARG B 1 130 ? 3.939 6.23 -2.045 1 88.5 130 ARG B O 1
ATOM 2390 N N . ASN B 1 131 ? 5.703 5.051 -1.757 1 85.94 131 ASN B N 1
ATOM 2391 C CA . ASN B 1 131 ? 6.488 5.508 -2.898 1 85.94 131 ASN B CA 1
ATOM 2392 C C . ASN B 1 131 ? 5.781 5.219 -4.219 1 85.94 131 ASN B C 1
ATOM 2394 O O . ASN B 1 131 ? 6.074 5.844 -5.238 1 85.94 131 ASN B O 1
ATOM 2398 N N . TRP B 1 132 ? 4.812 4.34 -4.227 1 85.12 132 TRP B N 1
ATOM 2399 C CA . TRP B 1 132 ? 4.078 4.051 -5.453 1 85.12 132 TRP B CA 1
ATOM 2400 C C . TRP B 1 132 ? 3.158 5.207 -5.82 1 85.12 132 TRP B C 1
ATOM 2402 O O . TRP B 1 132 ? 2.693 5.305 -6.961 1 85.12 132 TRP B O 1
ATOM 2412 N N . ASP B 1 133 ? 2.787 6.031 -4.926 1 92.19 133 ASP B N 1
ATOM 2413 C CA . ASP B 1 133 ? 1.936 7.203 -5.098 1 92.19 133 ASP B CA 1
ATOM 2414 C C . ASP B 1 133 ? 2.762 8.43 -5.484 1 92.19 133 ASP B C 1
ATOM 2416 O O . ASP B 1 133 ? 3.561 8.922 -4.688 1 92.19 133 ASP B O 1
ATOM 2420 N N . PRO B 1 134 ? 2.494 8.977 -6.738 1 94.56 134 PRO B N 1
ATOM 2421 C CA . PRO B 1 134 ? 3.346 10.062 -7.215 1 94.56 134 PRO B CA 1
ATOM 2422 C C . PRO B 1 134 ? 3.336 11.273 -6.277 1 94.56 134 PRO B C 1
ATOM 2424 O O . PRO B 1 134 ? 4.359 11.938 -6.113 1 94.56 134 PRO B O 1
ATOM 2427 N N . PHE B 1 135 ? 2.266 11.555 -5.668 1 97.25 135 PHE B N 1
ATOM 2428 C CA . PHE B 1 135 ? 2.176 12.688 -4.754 1 97.25 135 PHE B CA 1
ATOM 2429 C C . PHE B 1 135 ? 3.111 12.5 -3.566 1 97.25 135 PHE B C 1
ATOM 2431 O O . PHE B 1 135 ? 3.863 13.406 -3.211 1 97.25 135 PHE B O 1
ATOM 2438 N N . PHE B 1 136 ? 3.09 11.359 -2.967 1 96 136 PHE B N 1
ATOM 2439 C CA . PHE B 1 136 ? 3.895 11.125 -1.772 1 96 136 PHE B CA 1
ATOM 2440 C C . PHE B 1 136 ? 5.375 11.023 -2.129 1 96 136 PHE B C 1
ATOM 2442 O O . PHE B 1 136 ? 6.234 11.422 -1.342 1 96 136 PHE B O 1
ATOM 2449 N N . ALA B 1 137 ? 5.641 10.5 -3.305 1 93.44 137 ALA B N 1
ATOM 2450 C CA . ALA B 1 137 ? 7.02 10.523 -3.779 1 93.44 137 ALA B CA 1
ATOM 2451 C C . ALA B 1 137 ? 7.531 11.961 -3.9 1 93.44 137 ALA B C 1
ATOM 2453 O O . ALA B 1 137 ? 8.648 12.266 -3.48 1 93.44 137 ALA B O 1
ATOM 2454 N N . ALA B 1 138 ? 6.691 12.766 -4.445 1 95.56 138 ALA B N 1
ATOM 2455 C CA . ALA B 1 138 ? 7.059 14.172 -4.586 1 95.56 138 ALA B CA 1
ATOM 2456 C C . ALA B 1 138 ? 7.242 14.828 -3.223 1 95.56 138 ALA B C 1
ATOM 2458 O O . ALA B 1 138 ? 8.148 15.648 -3.037 1 95.56 138 ALA B O 1
ATOM 2459 N N . MET B 1 139 ? 6.344 14.477 -2.236 1 95.88 139 MET B N 1
ATOM 2460 C CA . MET B 1 139 ? 6.445 15.031 -0.889 1 95.88 139 MET B CA 1
ATOM 2461 C C . MET B 1 139 ? 7.812 14.742 -0.282 1 95.88 139 MET B C 1
ATOM 2463 O O . MET B 1 139 ? 8.422 15.617 0.339 1 95.88 139 MET B O 1
ATOM 2467 N N . VAL B 1 140 ? 8.336 13.594 -0.461 1 95.5 140 VAL B N 1
ATOM 2468 C CA . VAL B 1 140 ? 9.625 13.219 0.094 1 95.5 140 VAL B CA 1
ATOM 2469 C C . VAL B 1 140 ? 10.742 13.891 -0.697 1 95.5 140 VAL B C 1
ATOM 2471 O O . VAL B 1 140 ? 11.719 14.375 -0.116 1 95.5 140 VAL B O 1
ATOM 2474 N N . GLU B 1 141 ? 10.609 13.938 -1.959 1 94.5 141 GLU B N 1
ATOM 2475 C CA . GLU B 1 141 ? 11.609 14.57 -2.812 1 94.5 141 GLU B CA 1
ATOM 2476 C C . GLU B 1 141 ? 11.812 16.031 -2.432 1 94.5 141 GLU B C 1
ATOM 2478 O O . GLU B 1 141 ? 12.938 16.547 -2.453 1 94.5 141 GLU B O 1
ATOM 2483 N N . HIS B 1 142 ? 10.766 16.688 -2.041 1 96 142 HIS B N 1
ATOM 2484 C CA . HIS B 1 142 ? 10.812 18.109 -1.751 1 96 142 HIS B CA 1
ATOM 2485 C C . HIS B 1 142 ? 10.688 18.375 -0.254 1 96 142 HIS B C 1
ATOM 2487 O O . HIS B 1 142 ? 10.203 19.438 0.155 1 96 142 HIS B O 1
ATOM 2493 N N . HIS B 1 143 ? 11.055 17.422 0.557 1 95.88 143 HIS B N 1
ATOM 2494 C CA . HIS B 1 143 ? 10.812 17.531 1.991 1 95.88 143 HIS B CA 1
ATOM 2495 C C . HIS B 1 143 ? 11.547 18.719 2.588 1 95.88 143 HIS B C 1
ATOM 2497 O O . HIS B 1 143 ? 11.102 19.297 3.59 1 95.88 143 HIS B O 1
ATOM 2503 N N . ASP B 1 144 ? 12.633 19.188 1.94 1 96.25 144 ASP B N 1
ATOM 2504 C CA . ASP B 1 144 ? 13.414 20.312 2.459 1 96.25 144 ASP B CA 1
ATOM 2505 C C . ASP B 1 144 ? 12.711 21.641 2.191 1 96.25 144 ASP B C 1
ATOM 2507 O O . ASP B 1 144 ? 13.109 22.688 2.717 1 96.25 144 ASP B O 1
ATOM 2511 N N . GLU B 1 145 ? 11.656 21.672 1.465 1 97.19 145 GLU B N 1
ATOM 2512 C CA . GLU B 1 145 ? 10.922 22.875 1.113 1 97.19 145 GLU B CA 1
ATOM 2513 C C . GLU B 1 145 ? 9.734 23.094 2.049 1 97.19 145 GLU B C 1
ATOM 2515 O O . GLU B 1 145 ? 8.977 24.062 1.895 1 97.19 145 GLU B O 1
ATOM 2520 N N . THR B 1 146 ? 9.57 22.172 3.021 1 97.5 146 THR B N 1
ATOM 2521 C CA . THR B 1 146 ? 8.453 22.219 3.965 1 97.5 146 THR B CA 1
ATOM 2522 C C . THR B 1 146 ? 8.945 22.016 5.395 1 97.5 146 THR B C 1
ATOM 2524 O O . THR B 1 146 ? 10.062 21.516 5.609 1 97.5 146 THR B O 1
ATOM 2527 N N . SER B 1 147 ? 8.172 22.547 6.285 1 97.31 147 SER B N 1
ATOM 2528 C CA . SER B 1 147 ? 8.43 22.344 7.707 1 97.31 147 SER B CA 1
ATOM 2529 C C . SER B 1 147 ? 7.191 21.812 8.422 1 97.31 147 SER B C 1
ATOM 2531 O O . SER B 1 147 ? 6.07 22.234 8.148 1 97.31 147 SER B O 1
ATOM 2533 N N . VAL B 1 148 ? 7.48 20.812 9.273 1 98 148 VAL B N 1
ATOM 2534 C CA . VAL B 1 148 ? 6.414 20.156 10.016 1 98 148 VAL B CA 1
ATOM 2535 C C . VAL B 1 148 ? 6.742 20.172 11.508 1 98 148 VAL B C 1
ATOM 2537 O O . VAL B 1 148 ? 7.812 19.719 11.922 1 98 148 VAL B O 1
ATOM 2540 N N . GLU B 1 149 ? 5.859 20.734 12.281 1 98.06 149 GLU B N 1
ATOM 2541 C CA . GLU B 1 149 ? 5.98 20.688 13.734 1 98.06 149 GLU B CA 1
ATOM 2542 C C . GLU B 1 149 ? 4.805 19.953 14.367 1 98.06 149 GLU B C 1
ATOM 2544 O O . GLU B 1 149 ? 3.648 20.219 14.016 1 98.06 149 GLU B O 1
ATOM 2549 N N . LEU B 1 150 ? 5.129 19.062 15.32 1 98.44 150 LEU B N 1
ATOM 2550 C CA . LEU B 1 150 ? 4.125 18.203 15.93 1 98.44 150 LEU B CA 1
ATOM 2551 C C . LEU B 1 150 ? 3.941 18.547 17.406 1 98.44 150 LEU B C 1
ATOM 2553 O O . LEU B 1 150 ? 4.914 18.844 18.109 1 98.44 150 LEU B O 1
ATOM 2557 N N . SER B 1 151 ? 2.705 18.5 17.891 1 98.44 151 SER B N 1
ATOM 2558 C CA . SER B 1 151 ? 2.361 18.547 19.297 1 98.44 151 SER B CA 1
ATOM 2559 C C . SER B 1 151 ? 1.25 17.547 19.625 1 98.44 151 SER B C 1
ATOM 2561 O O . SER B 1 151 ? 0.17 17.594 19.031 1 98.44 151 SER B O 1
ATOM 2563 N N . ASN B 1 152 ? 1.544 16.719 20.609 1 98.5 152 ASN B N 1
ATOM 2564 C CA . ASN B 1 152 ? 0.49 15.797 21.016 1 98.5 152 ASN B CA 1
ATOM 2565 C C . ASN B 1 152 ? -0.584 16.5 21.844 1 98.5 152 ASN B C 1
ATOM 2567 O O . ASN B 1 152 ? -0.273 17.328 22.703 1 98.5 152 ASN B O 1
ATOM 2571 N N . LEU B 1 153 ? -1.769 16.203 21.484 1 98.5 153 LEU B N 1
ATOM 2572 C CA . LEU B 1 153 ? -2.922 16.531 22.312 1 98.5 153 LEU B CA 1
ATOM 2573 C C . LEU B 1 153 ? -3.295 15.359 23.219 1 98.5 153 LEU B C 1
ATOM 2575 O O . LEU B 1 153 ? -2.785 14.25 23.047 1 98.5 153 LEU B O 1
ATOM 2579 N N . SER B 1 154 ? -4.211 15.602 24.188 1 98.25 154 SER B N 1
ATOM 2580 C CA . SER B 1 154 ? -4.629 14.516 25.062 1 98.25 154 SER B CA 1
ATOM 2581 C C . SER B 1 154 ? -5.332 13.414 24.281 1 98.25 154 SER B C 1
ATOM 2583 O O . SER B 1 154 ? -5.246 12.234 24.641 1 98.25 154 SER B O 1
ATOM 2585 N N . ASN B 1 155 ? -5.961 13.797 23.125 1 98.69 155 ASN B N 1
ATOM 2586 C CA . ASN B 1 155 ? -6.758 12.828 22.391 1 98.69 155 ASN B CA 1
ATOM 2587 C C . ASN B 1 155 ? -6.379 12.797 20.906 1 98.69 155 ASN B C 1
ATOM 2589 O O . ASN B 1 155 ? -7.191 12.438 20.062 1 98.69 155 ASN B O 1
ATOM 2593 N N . GLY B 1 156 ? -5.199 13.273 20.594 1 98.81 156 GLY B N 1
ATOM 2594 C CA . GLY B 1 156 ? -4.801 13.289 19.188 1 98.81 156 GLY B CA 1
ATOM 2595 C C . GLY B 1 156 ? -3.496 14.031 18.953 1 98.81 156 GLY B C 1
ATOM 2596 O O . GLY B 1 156 ? -2.564 13.922 19.75 1 98.81 156 GLY B O 1
ATOM 2597 N N . VAL B 1 157 ? -3.369 14.68 17.797 1 98.94 157 VAL B N 1
ATOM 2598 C CA . VAL B 1 157 ? -2.123 15.336 17.406 1 98.94 157 VAL B CA 1
ATOM 2599 C C . VAL B 1 157 ? -2.428 16.625 16.641 1 98.94 157 VAL B C 1
ATOM 2601 O O . VAL B 1 157 ? -3.355 16.656 15.836 1 98.94 157 VAL B O 1
ATOM 2604 N N . GLN B 1 158 ? -1.727 17.625 17.016 1 98.94 158 GLN B N 1
ATOM 2605 C CA . GLN B 1 158 ? -1.713 18.875 16.266 1 98.94 158 GLN B CA 1
ATOM 2606 C C . GLN B 1 158 ? -0.449 18.984 15.414 1 98.94 158 GLN B C 1
ATOM 2608 O O . GLN B 1 158 ? 0.648 18.672 15.883 1 98.94 158 GLN B O 1
ATOM 2613 N N . VAL B 1 159 ? -0.619 19.406 14.172 1 98.94 159 VAL B N 1
ATOM 2614 C CA . VAL B 1 159 ? 0.498 19.562 13.25 1 98.94 159 VAL B CA 1
ATOM 2615 C C . VAL B 1 159 ? 0.468 20.969 12.648 1 98.94 159 VAL B C 1
ATOM 2617 O O . VAL B 1 159 ? -0.589 21.453 12.227 1 98.94 159 VAL B O 1
ATOM 2620 N N . GLU B 1 160 ? 1.587 21.578 12.664 1 98.81 160 GLU B N 1
ATOM 2621 C CA . GLU B 1 160 ? 1.774 22.844 11.961 1 98.81 160 GLU B CA 1
ATOM 2622 C C . GLU B 1 160 ? 2.641 22.656 10.719 1 98.81 160 GLU B C 1
ATOM 2624 O O . GLU B 1 160 ? 3.783 22.203 10.812 1 98.81 160 GLU B O 1
ATOM 2629 N N . LEU B 1 161 ? 2.062 23.031 9.586 1 98.81 161 LEU B N 1
ATOM 2630 C CA . LEU B 1 161 ? 2.752 22.906 8.305 1 98.81 161 LEU B CA 1
ATOM 2631 C C . LEU B 1 161 ? 3.09 24.281 7.73 1 98.81 161 LEU B C 1
ATOM 2633 O O . LEU B 1 161 ? 2.264 25.188 7.766 1 98.81 161 LEU B O 1
ATOM 2637 N N . SER B 1 162 ? 4.266 24.375 7.262 1 98.81 162 SER B N 1
ATOM 2638 C CA . SER B 1 162 ? 4.672 25.594 6.547 1 98.81 162 SER B CA 1
ATOM 2639 C C . SER B 1 162 ? 5.582 25.25 5.371 1 98.81 162 SER B C 1
ATOM 2641 O O . SER B 1 162 ? 6.043 24.109 5.242 1 98.81 162 SER B O 1
ATOM 2643 N N . ALA B 1 163 ? 5.734 26.266 4.48 1 98.5 163 ALA B N 1
ATOM 2644 C CA . ALA B 1 163 ? 6.52 26.031 3.271 1 98.5 163 ALA B CA 1
ATOM 2645 C C . ALA B 1 163 ? 7.375 27.25 2.938 1 98.5 163 ALA B C 1
ATOM 2647 O O . ALA B 1 163 ? 7.062 28.375 3.35 1 98.5 163 ALA B O 1
ATOM 2648 N N . SER B 1 164 ? 8.414 26.984 2.158 1 98 164 SER B N 1
ATOM 2649 C CA . SER B 1 164 ? 9.344 28.047 1.812 1 98 164 SER B CA 1
ATOM 2650 C C . SER B 1 164 ? 9.32 28.344 0.315 1 98 164 SER B C 1
ATOM 2652 O O . SER B 1 164 ? 9.992 29.266 -0.154 1 98 164 SER B O 1
ATOM 2654 N N . THR B 1 165 ? 8.641 27.547 -0.466 1 98.44 165 THR B N 1
ATOM 2655 C CA . THR B 1 165 ? 8.539 27.688 -1.914 1 98.44 165 THR B CA 1
ATOM 2656 C C . THR B 1 165 ? 7.102 27.5 -2.385 1 98.44 165 THR B C 1
ATOM 2658 O O . THR B 1 165 ? 6.254 27.016 -1.631 1 98.44 165 THR B O 1
ATOM 2661 N N . ASP B 1 166 ? 6.879 27.891 -3.605 1 98.12 166 ASP B N 1
ATOM 2662 C CA . ASP B 1 166 ? 5.559 27.688 -4.188 1 98.12 166 ASP B CA 1
ATOM 2663 C C . ASP B 1 166 ? 5.219 26.188 -4.277 1 98.12 166 ASP B C 1
ATOM 2665 O O . ASP B 1 166 ? 4.082 25.797 -4.023 1 98.12 166 ASP B O 1
ATOM 2669 N N . CYS B 1 167 ? 6.172 25.438 -4.668 1 98.62 167 CYS B N 1
ATOM 2670 C CA . CYS B 1 167 ? 5.969 23.984 -4.688 1 98.62 167 CYS B CA 1
ATOM 2671 C C . CYS B 1 167 ? 5.672 23.453 -3.289 1 98.62 167 CYS B C 1
ATOM 2673 O O . CYS B 1 167 ? 4.699 22.734 -3.09 1 98.62 167 CYS B O 1
ATOM 2675 N N . GLY B 1 168 ? 6.438 23.875 -2.326 1 98.44 168 GLY B N 1
ATOM 2676 C CA . GLY B 1 168 ? 6.184 23.469 -0.953 1 98.44 168 GLY B CA 1
ATOM 2677 C C . GLY B 1 168 ? 4.785 23.828 -0.476 1 98.44 168 GLY B C 1
ATOM 2678 O O . GLY B 1 168 ? 4.125 23.016 0.18 1 98.44 168 GLY B O 1
ATOM 2679 N N . GLN B 1 169 ? 4.383 25.016 -0.833 1 98.81 169 GLN B N 1
ATOM 2680 C CA . GLN B 1 169 ? 3.055 25.469 -0.439 1 98.81 169 GLN B CA 1
ATOM 2681 C C . GLN B 1 169 ? 1.966 24.578 -1.04 1 98.81 169 GLN B C 1
ATOM 2683 O O . GLN B 1 169 ? 1.033 24.172 -0.343 1 98.81 169 GLN B O 1
ATOM 2688 N N . SER B 1 170 ? 2.148 24.266 -2.291 1 98.75 170 SER B N 1
ATOM 2689 C CA . SER B 1 170 ? 1.18 23.406 -2.957 1 98.75 170 SER B CA 1
ATOM 2690 C C . SER B 1 170 ? 1.173 22 -2.348 1 98.75 170 SER B C 1
ATOM 2692 O O . SER B 1 170 ? 0.118 21.375 -2.229 1 98.75 170 SER B O 1
ATOM 2694 N N . LEU B 1 171 ? 2.295 21.547 -1.946 1 98.56 171 LEU B N 1
ATOM 2695 C CA . LEU B 1 171 ? 2.412 20.203 -1.389 1 98.56 171 LEU B CA 1
ATOM 2696 C C . LEU B 1 171 ? 1.725 20.125 -0.031 1 98.56 171 LEU B C 1
ATOM 2698 O O . LEU B 1 171 ? 0.999 19.156 0.242 1 98.56 171 LEU B O 1
ATOM 2702 N N . ILE B 1 172 ? 1.907 21.078 0.83 1 98.75 172 ILE B N 1
ATOM 2703 C CA . ILE B 1 172 ? 1.278 20.984 2.143 1 98.75 172 ILE B CA 1
ATOM 2704 C C . ILE B 1 172 ? -0.233 21.141 2.006 1 98.75 172 ILE B C 1
ATOM 2706 O O . ILE B 1 172 ? -1.001 20.531 2.752 1 98.75 172 ILE B O 1
ATOM 2710 N N . GLU B 1 173 ? -0.675 21.969 1.039 1 98.81 173 GLU B N 1
ATOM 2711 C CA . GLU B 1 173 ? -2.105 22.094 0.779 1 98.81 173 GLU B CA 1
ATOM 2712 C C . GLU B 1 173 ? -2.701 20.781 0.274 1 98.81 173 GLU B C 1
ATOM 2714 O O . GLU B 1 173 ? -3.721 20.328 0.787 1 98.81 173 GLU B O 1
ATOM 2719 N N . ALA B 1 174 ? -2.025 20.234 -0.68 1 98.69 174 ALA B N 1
ATOM 2720 C CA . ALA B 1 174 ? -2.508 18.969 -1.239 1 98.69 174 ALA B CA 1
ATOM 2721 C C . ALA B 1 174 ? -2.455 17.844 -0.2 1 98.69 174 ALA B C 1
ATOM 2723 O O . ALA B 1 174 ? -3.369 17.031 -0.12 1 98.69 174 ALA B O 1
ATOM 2724 N N . HIS B 1 175 ? -1.351 17.797 0.575 1 98.56 175 HIS B N 1
ATOM 2725 C CA . HIS B 1 175 ? -1.246 16.797 1.64 1 98.56 175 HIS B CA 1
ATOM 2726 C C . HIS B 1 175 ? -2.408 16.922 2.619 1 98.56 175 HIS B C 1
ATOM 2728 O O . HIS B 1 175 ? -2.992 15.914 3.023 1 98.56 175 HIS B O 1
ATOM 2734 N N . THR B 1 176 ? -2.713 18.141 3 1 98.81 176 THR B N 1
ATOM 2735 C CA . THR B 1 176 ? -3.816 18.406 3.916 1 98.81 176 THR B CA 1
ATOM 2736 C C . THR B 1 176 ? -5.125 17.859 3.359 1 98.81 176 THR B C 1
ATOM 2738 O O . THR B 1 176 ? -5.891 17.219 4.078 1 98.81 176 THR B O 1
ATOM 2741 N N . GLU B 1 177 ? -5.355 18.047 2.107 1 98.62 177 GLU B N 1
ATOM 2742 C CA . GLU B 1 177 ? -6.574 17.562 1.464 1 98.62 177 GLU B CA 1
ATOM 2743 C C . GLU B 1 177 ? -6.602 16.031 1.411 1 98.62 177 GLU B C 1
ATOM 2745 O O . GLU B 1 177 ? -7.613 15.422 1.741 1 98.62 177 GLU B O 1
ATOM 2750 N N . VAL B 1 178 ? -5.543 15.43 1.025 1 98.69 178 VAL B N 1
ATOM 2751 C CA . VAL B 1 178 ? -5.469 13.977 0.872 1 98.69 178 VAL B CA 1
ATOM 2752 C C . VAL B 1 178 ? -5.68 13.305 2.225 1 98.69 178 VAL B C 1
ATOM 2754 O O . VAL B 1 178 ? -6.43 12.328 2.328 1 98.69 178 VAL B O 1
ATOM 2757 N N . VAL B 1 179 ? -5.031 13.789 3.281 1 98.69 179 VAL B N 1
ATOM 2758 C CA . VAL B 1 179 ? -5.184 13.188 4.602 1 98.69 179 VAL B CA 1
ATOM 2759 C C . VAL B 1 179 ? -6.621 13.359 5.086 1 98.69 179 VAL B C 1
ATOM 2761 O O . VAL B 1 179 ? -7.18 12.469 5.734 1 98.69 179 VAL B O 1
ATOM 2764 N N . SER B 1 180 ? -7.246 14.5 4.766 1 98.81 180 SER B N 1
ATOM 2765 C CA . SER B 1 180 ? -8.656 14.672 5.098 1 98.81 180 SER B CA 1
ATOM 2766 C C . SER B 1 180 ? -9.523 13.625 4.395 1 98.81 180 SER B C 1
ATOM 2768 O O . SER B 1 180 ? -10.484 13.117 4.973 1 98.81 180 SER B O 1
ATOM 2770 N N . LEU B 1 181 ? -9.18 13.281 3.182 1 98.69 181 LEU B N 1
ATOM 2771 C CA . LEU B 1 181 ? -9.914 12.258 2.445 1 98.69 181 LEU B CA 1
ATOM 2772 C C . LEU B 1 181 ? -9.68 10.875 3.041 1 98.69 181 LEU B C 1
ATOM 2774 O O . LEU B 1 181 ? -10.578 10.031 3.045 1 98.69 181 LEU B O 1
ATOM 2778 N N . PHE B 1 182 ? -8.461 10.602 3.527 1 98.44 182 PHE B N 1
ATOM 2779 C CA . PHE B 1 182 ? -8.203 9.359 4.25 1 98.44 182 PHE B CA 1
ATOM 2780 C C . PHE B 1 182 ? -9.109 9.25 5.469 1 98.44 182 PHE B C 1
ATOM 2782 O O . PHE B 1 182 ? -9.633 8.172 5.762 1 98.44 182 PHE B O 1
ATOM 2789 N N . VAL B 1 183 ? -9.297 10.344 6.184 1 98.75 183 VAL B N 1
ATOM 2790 C CA . VAL B 1 183 ? -10.164 10.359 7.363 1 98.75 183 VAL B CA 1
ATOM 2791 C C . VAL B 1 183 ? -11.609 10.141 6.941 1 98.75 183 VAL B C 1
ATOM 2793 O O . VAL B 1 183 ? -12.359 9.43 7.613 1 98.75 183 VAL B O 1
ATOM 2796 N N . GLU B 1 184 ? -11.977 10.672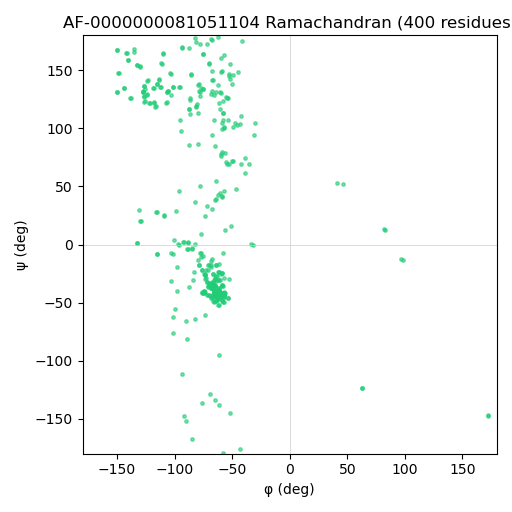 5.867 1 98.5 184 GLU B N 1
ATOM 2797 C CA . GLU B 1 184 ? -13.367 10.648 5.43 1 98.5 184 GLU B CA 1
ATOM 2798 C C . GLU B 1 184 ? -13.758 9.266 4.906 1 98.5 184 GLU B C 1
ATOM 2800 O O . GLU B 1 184 ? -14.836 8.758 5.211 1 98.5 184 GLU B O 1
ATOM 2805 N N . THR B 1 185 ? -12.789 8.578 4.121 1 97.5 185 THR B N 1
ATOM 2806 C CA . THR B 1 185 ? -13.266 7.395 3.418 1 97.5 185 THR B CA 1
ATOM 2807 C C . THR B 1 185 ? -12.305 6.227 3.625 1 97.5 185 THR B C 1
ATOM 2809 O O . THR B 1 185 ? -12.5 5.148 3.057 1 97.5 185 THR B O 1
ATOM 2812 N N . GLY B 1 186 ? -11.297 6.445 4.371 1 96.62 186 GLY B N 1
ATOM 2813 C CA . GLY B 1 186 ? -10.422 5.359 4.781 1 96.62 186 GLY B CA 1
ATOM 2814 C C . GLY B 1 186 ? -9.711 4.691 3.619 1 96.62 186 GLY B C 1
ATOM 2815 O O . GLY B 1 186 ? -9.078 5.363 2.803 1 96.62 186 GLY B O 1
ATOM 2816 N N . ARG B 1 187 ? -9.867 3.416 3.457 1 94.25 187 ARG B N 1
ATOM 2817 C CA . ARG B 1 187 ? -9.156 2.588 2.49 1 94.25 187 ARG B CA 1
ATOM 2818 C C . ARG B 1 187 ? -9.555 2.943 1.062 1 94.25 187 ARG B C 1
ATOM 2820 O O . ARG B 1 187 ? -8.742 2.836 0.14 1 94.25 187 ARG B O 1
ATOM 2827 N N . GLU B 1 188 ? -10.805 3.326 0.91 1 93.81 188 GLU B N 1
ATOM 2828 C CA . GLU B 1 188 ? -11.242 3.703 -0.431 1 93.81 188 GLU B CA 1
ATOM 2829 C C . GLU B 1 188 ? -10.328 4.766 -1.031 1 93.81 188 GLU B C 1
ATOM 2831 O O . GLU B 1 188 ? -9.844 4.617 -2.156 1 93.81 188 GLU B O 1
ATOM 2836 N N . GLU B 1 189 ? -10.016 5.762 -0.261 1 96.31 189 GLU B N 1
ATOM 2837 C CA . GLU B 1 189 ? -9.133 6.82 -0.748 1 96.31 189 GLU B CA 1
ATOM 2838 C C . GLU B 1 189 ? -7.68 6.359 -0.776 1 96.31 189 GLU B C 1
ATOM 2840 O O . GLU B 1 189 ? -6.938 6.676 -1.71 1 96.31 189 GLU B O 1
ATOM 2845 N N . ALA B 1 190 ? -7.266 5.633 0.26 1 95.06 190 ALA B N 1
ATOM 2846 C CA . ALA B 1 190 ? -5.863 5.25 0.405 1 95.06 190 ALA B CA 1
ATOM 2847 C C . ALA B 1 190 ? -5.426 4.328 -0.728 1 95.06 190 ALA B C 1
ATOM 2849 O O . ALA B 1 190 ? -4.23 4.172 -0.986 1 95.06 190 ALA B O 1
ATOM 2850 N N . SER B 1 191 ? -6.406 3.752 -1.408 1 92.75 191 SER B N 1
ATOM 2851 C CA . SER B 1 191 ? -6.082 2.814 -2.479 1 92.75 191 SER B CA 1
ATOM 2852 C C . SER B 1 191 ? -5.816 3.543 -3.791 1 92.75 191 SER B C 1
ATOM 2854 O O . SER B 1 191 ? -5.352 2.939 -4.758 1 92.75 191 SER B O 1
ATOM 2856 N N . LYS B 1 192 ? -5.961 4.805 -3.85 1 92.88 192 LYS B N 1
ATOM 2857 C CA . LYS B 1 192 ? -5.84 5.594 -5.07 1 92.88 192 LYS B CA 1
ATOM 2858 C C . LYS B 1 192 ? -4.508 6.336 -5.117 1 92.88 192 LYS B C 1
ATOM 2860 O O . LYS B 1 192 ? -3.988 6.75 -4.082 1 92.88 192 LYS B O 1
ATOM 2865 N N . PRO B 1 193 ? -4.035 6.469 -6.352 1 93.44 193 PRO B N 1
ATOM 2866 C CA . PRO B 1 193 ? -2.932 7.426 -6.477 1 93.44 193 PRO B CA 1
ATOM 2867 C C . PRO B 1 193 ? -3.398 8.875 -6.418 1 93.44 193 PRO B C 1
ATOM 2869 O O . PRO B 1 193 ? -4.594 9.148 -6.555 1 93.44 193 PRO B O 1
ATOM 2872 N N . HIS B 1 194 ? -2.479 9.781 -6.199 1 97.12 194 HIS B N 1
ATOM 2873 C CA . HIS B 1 194 ? -2.768 11.211 -6.152 1 97.12 194 HIS B CA 1
ATOM 2874 C C . HIS B 1 194 ? -1.805 12 -7.035 1 97.12 194 HIS B C 1
ATOM 2876 O O . HIS B 1 194 ? -0.645 11.609 -7.195 1 97.12 194 HIS B O 1
ATOM 2882 N N . ASP B 1 195 ? -2.27 13.125 -7.484 1 96.75 195 ASP B N 1
ATOM 2883 C CA . ASP B 1 195 ? -1.515 13.906 -8.469 1 96.75 195 ASP B CA 1
ATOM 2884 C C . ASP B 1 195 ? -0.499 14.812 -7.781 1 96.75 195 ASP B C 1
ATOM 2886 O O . ASP B 1 195 ? -0.779 15.383 -6.723 1 96.75 195 ASP B O 1
ATOM 2890 N N . VAL B 1 196 ? 0.597 14.977 -8.508 1 97.94 196 VAL B N 1
ATOM 2891 C CA . VAL B 1 196 ? 1.573 15.977 -8.102 1 97.94 196 VAL B CA 1
ATOM 2892 C C . VAL B 1 196 ? 1.097 17.359 -8.531 1 97.94 196 VAL B C 1
ATOM 2894 O O . VAL B 1 196 ? 0.701 17.562 -9.68 1 97.94 196 VAL B O 1
ATOM 2897 N N . PRO B 1 197 ? 1.133 18.344 -7.633 1 98.12 197 PRO B N 1
ATOM 2898 C CA . PRO B 1 197 ? 0.72 19.688 -8.031 1 98.12 197 PRO B CA 1
ATOM 2899 C C . PRO B 1 197 ? 1.557 20.25 -9.172 1 98.12 197 PRO B C 1
ATOM 2901 O O . PRO B 1 197 ? 2.768 20.016 -9.234 1 98.12 197 PRO B O 1
ATOM 2904 N N . ASP B 1 198 ? 0.927 21.062 -9.984 1 96.94 198 ASP B N 1
ATOM 2905 C CA . ASP B 1 198 ? 1.562 21.609 -11.18 1 96.94 198 ASP B CA 1
ATOM 2906 C C . ASP B 1 198 ? 2.762 22.484 -10.82 1 96.94 198 ASP B C 1
ATOM 2908 O O . ASP B 1 198 ? 3.738 22.547 -11.57 1 96.94 198 ASP B O 1
ATOM 2912 N N . THR B 1 199 ? 2.723 23.109 -9.703 1 97.44 199 THR B N 1
ATOM 2913 C CA . THR B 1 199 ? 3.773 24.016 -9.266 1 97.44 199 THR B CA 1
ATOM 2914 C C . THR B 1 199 ? 5.062 23.25 -8.969 1 97.44 199 THR B C 1
ATOM 2916 O O . THR B 1 199 ? 6.129 23.859 -8.836 1 97.44 199 THR B O 1
ATOM 2919 N N . CYS B 1 200 ? 4.934 22.016 -8.883 1 97.25 200 CYS B N 1
ATOM 2920 C CA . CYS B 1 200 ? 6.098 21.188 -8.57 1 97.25 200 CYS B CA 1
ATOM 2921 C C . CYS B 1 200 ? 6.648 20.531 -9.828 1 97.25 200 CYS B C 1
ATOM 2923 O O . CYS B 1 200 ? 7.652 19.812 -9.766 1 97.25 200 CYS B O 1
ATOM 2925 N N . LYS B 1 201 ? 5.895 20.703 -10.828 1 88.62 201 LYS B N 1
ATOM 2926 C CA . LYS B 1 201 ? 6.324 20.109 -12.086 1 88.62 201 LYS B CA 1
ATOM 2927 C C . LYS B 1 201 ? 7.25 21.047 -12.852 1 88.62 201 LYS B C 1
ATOM 2929 O O . LYS B 1 201 ? 7.09 22.266 -12.797 1 88.62 201 LYS B O 1
ATOM 2934 N N . ALA B 1 202 ? 8.352 20.516 -13.172 1 71.38 202 ALA B N 1
ATOM 2935 C CA . ALA B 1 202 ? 9.281 21.328 -13.938 1 71.38 202 ALA B CA 1
ATOM 2936 C C . ALA B 1 202 ? 8.648 21.781 -15.258 1 71.38 202 ALA B C 1
ATOM 2938 O O . ALA B 1 202 ? 7.809 21.078 -15.82 1 71.38 202 ALA B O 1
#

Foldseek 3Di:
DDPDDPPPDDDPDPDDPDDDDDDDPDPDDDDPDPCVDDDDDDDDDDDDDDDDDPPPDPPPPPPPPPVVVVLVVLLQVCLVPLQQKDKDWDADPVLKIKMWIFGPDQVNQVSQVSNVVVVVVCLVVLHQDPCVAPLSVLCSVCVVQKDWDWDRDSTHIMIMIDGNDPQSSVSVVVVVVLVVVCSVNRPVSVVDHDDRDPRSPD/DPPDDDDPDDDDDDDDPPPDDDPDPCPDDDDPDPPDDPPDDDDDDDDDDDDDDDPDDDDPPPPPPVVVVVLVVLLQVCLVPLQQKDKDWDADPVLKIKMWIFGPDQVNQVSQVSNVVVVVVCLVVLHQDPCVAPLSVLCSVCVVQKDWDWDRDNTHIMIMIDGNDPQSSVSVVVVVVLVVVCSVNRPVSVVDHDDRDPRSPD

Nearest PDB structures (foldseek):
  3tfg-assembly2_B  TM=4.429E-01  e=2.358E-01  Nostoc sp. PCC 7120 = FACHB-418
  3tff-assembly2_B  TM=4.433E-01  e=5.554E-01  Nostoc sp. PCC 7120 = FACHB-418
  3tfg-assembly2_B  TM=4.429E-01  e=1.871E-01  Nostoc sp. PCC 7120 = FACHB-418
  3tff-assembly2_B  TM=4.433E-01  e=4.140E-01  Nostoc sp. PCC 7120 = FACHB-418

Organism: NCBI:txid2856

pLDDT: mean 70.34, std 35.66, range [15.57, 98.94]

Radius of gyration: 34.37 Å; Cα contacts (8 Å, |Δi|>4): 461; chains: 2; bounding box: 131×84×60 Å

Solvent-accessible surface area (backbone atoms only — not comparable to full-atom values): 24962 Å² total; per-residue (Å²): 138,85,81,80,72,87,73,84,73,86,86,81,70,84,81,76,87,67,92,73,89,80,92,77,85,83,82,84,77,82,86,75,80,66,81,75,77,81,80,78,81,81,88,82,87,83,89,83,88,79,83,80,76,80,77,76,82,77,78,78,70,81,74,69,79,68,68,60,61,64,50,43,47,31,53,53,53,44,32,76,47,13,87,58,46,47,77,48,80,46,82,44,95,85,68,32,36,39,35,39,40,31,22,90,46,69,66,59,12,50,36,48,42,52,34,52,53,50,48,51,54,34,37,75,68,60,41,82,51,68,62,74,26,57,29,44,37,49,50,39,73,45,38,87,32,43,46,80,46,81,45,80,48,100,38,14,32,35,38,41,39,38,52,80,41,70,36,25,44,47,48,55,54,50,48,53,49,52,54,51,41,28,39,72,52,10,47,70,46,68,57,51,73,49,78,63,57,70,71,64,52,130,128,93,75,92,74,89,77,90,74,88,93,81,75,89,78,80,83,79,84,82,88,77,87,77,82,79,81,82,80,81,85,74,79,68,85,77,79,76,76,81,78,76,83,75,77,88,79,86,79,82,84,76,82,79,81,75,82,79,75,80,68,80,74,66,79,67,66,62,61,64,51,44,47,32,53,53,53,45,32,74,45,12,86,57,46,46,76,48,79,45,82,45,95,85,68,32,38,40,36,40,40,31,23,89,46,67,66,59,12,49,35,49,41,52,34,53,55,50,48,50,55,34,40,76,67,61,40,84,50,71,62,75,24,55,29,45,37,49,49,41,73,45,38,86,32,42,46,80,46,80,45,80,48,100,36,15,33,34,39,40,38,40,53,80,41,70,36,26,44,48,47,55,54,50,48,54,51,52,55,51,42,29,38,73,51,10,46,69,47,67,57,50,75,50,78,63,58,71,72,64,51,129

Secondary structure (DSSP, 8-state):
----------------------------------------------------------------TTHHHHHHHHHHHHHHTGGG-EEEEEE-TTS-EEEEEE-SSHHHHHHHHHHHHHHHHHHHTT--SSTTSHHHHHHHHTGGGEEEEEEEETTEEEEEEEESSHHHHHHHHHHHHHHHHHHHHTHHHHTS--PPPGGG--/----------------------------------------------------------------TTHHHHHHHHHHHHHHTGGG-EEEEEE-TTS-EEEEEE-SSHHHHHHHHHHHHHHHHHHHTT--SSTTSHHHHHHHHTGGGEEEEEEEETTEEEEEEEESSHHHHHHHHHHHHHHHHHHHHTHHHHTS--PPPGGG--

Sequence (404 aa):
MIAARFSAHLFLMATAAAIAPAQGCPYLLRNLQTMKGRGRGRGGGGGGGGGGVRGGGGGGGRGGGGGGGGSEAYVQELLDNHELVDREVFHHDDGSITTKTFSDDPQVAAWLQAHVASMKARVDGGMRVRNWDPFFAAMVEHHDETSVELSNLSNGVQVELSASTDCGQSLIEAHTEVVSLFVETGREEASKPHDVPDTCKAMIAARFSAHLFLMATAAAIAPAQGCPYLLRNLQTMKGRGRGRGGGGGGGGGGVRGGGGGGGRGGGGGGGGSEAYVQELLDNHELVDREVFHHDDGSITTKTFSDDPQVAAWLQAHVASMKARVDGGMRVRNWDPFFAAMVEHHDETSVELSNLSNGVQVELSASTDCGQSLIEAHTEVVSLFVETGREEASKPHDVPDTCKA